Protein AF-0000000086441818 (afdb_homodimer)

Secondary structure (DSSP, 8-state):
--------------PPPPP-----HHHHHHHHHHHS-EEEETTEEEEEGGGGSGGGHHHHHHTT--EEEEEE-GGGTTTSS-S-TTTSEEEEEE--SSTT--GGGGHHHHHHHHHHHHHTT--EEEEESSSSSHHHHHHHHHHHHHHT--HHHHHHHHHHH-TT----HHHHHHHHHHHHHHHHHHHHHHHT-/--------------PPPPP-----HHHHHHHHHHHS-EEEETTEEEEEGGGGSGGGHHHHHHTT--EEEEEE-GGGTTTSS-S-TTTSEEEEEE--SSTTS-GGGGHHHHHHHHHHHHHTT--EEEEESSSSSHHHHHHHHHHHHHHT--HHHHHHHHHHH-TT----HHHHHHHHHHHHHHHHHHHHHHHT-

pLDDT: mean 87.1, std 17.77, range [29.84, 99.0]

Sequence (386 aa):
MGDNRNTMESLRLQFPALPAGKAEDIGEWTYTMRREMQEIVPGVYLGPYSAAMKSKLHVLESRGVTHVVCVRQDIEANFVKPNFPERFRYLVLDIADSPLENIIRYFPVTKDFIDDCLQAGGKALIHGNAGISRSAALVIAYIMETFGLKYREAFLYLQQRRFCINPNAGFVNQLLARGRMRMTTMWKTFASMMGDNRNTMESLRLQFPALPAGKAEDIGEWTYTMRREMQEIVPGVYLGPYSAAMKSKLHVLESRGVTHVVCVRQDIEANFVKPNFPERFRYLVLDIADSPLENIIRYFPVTKDFIDDCLQAGGKALIHGNAGISRSAALVIAYIMETFGLKYREAFLYLQQRRFCINPNAGFVNQLLARGRMRMTTMWKTFASM

Nearest PDB structures (foldseek):
  2r0b-assembly1_A  TM=9.886E-01  e=1.303E-25  Homo sapiens
  6d65-assembly2_C  TM=9.786E-01  e=1.179E-15  Escherichia coli K-12
  6apx-assembly1_A  TM=9.770E-01  e=1.256E-15  Escherichia coli K-12
  2wgp-assembly1_A  TM=9.313E-01  e=1.618E-15  Homo sapiens
  4jnb-assembly1_A  TM=9.056E-01  e=6.755E-11  Homo sapiens

Organism: Eptatretus burgeri (NCBI:txid7764)

Radius of gyration: 24.78 Å; Cα contacts (8 Å, |Δi|>4): 581; chains: 2; bounding box: 107×62×46 Å

InterPro domains:
  IPR000340 Dual specificity phosphatase, catalytic domain [PF00782] (44-177)
  IPR000387 Tyrosine-specific protein phosphatases domain [PS50056] (104-162)
  IPR020422 Dual specificity protein phosphatase domain [PS50054] (36-184)
  IPR020422 Dual specificity protein phosphatase domain [SM00195] (36-181)
  IPR029021 Protein-tyrosine phosphatase-like [G3DSA:3.90.190.10] (32-181)
  IPR029021 Protein-tyrosine phosphatase-like [SSF52799] (29-177)
  IPR052449 Serine/Threonine/Tyrosine-Interacting Phosphatase [PTHR46588] (10-176)

Structure (mmCIF, N/CA/C/O backbone):
data_AF-0000000086441818-model_v1
#
loop_
_entity.id
_entity.type
_entity.pdbx_description
1 polymer 'Serine/threonine/tyrosine interacting protein'
#
loop_
_atom_site.group_PDB
_atom_site.id
_atom_site.type_symbol
_atom_site.label_atom_id
_atom_site.label_alt_id
_atom_site.label_comp_id
_atom_site.label_asym_id
_atom_site.label_entity_id
_atom_site.label_seq_id
_atom_site.pdbx_PDB_ins_code
_atom_site.Cartn_x
_atom_site.Cartn_y
_atom_site.Cartn_z
_atom_site.occupancy
_atom_site.B_iso_or_equiv
_atom_site.auth_seq_id
_atom_site.auth_comp_id
_atom_site.auth_asym_id
_atom_site.auth_atom_id
_atom_site.pdbx_PDB_model_num
ATOM 1 N N . MET A 1 1 ? 55.031 -31.578 -17.328 1 32.84 1 MET A N 1
ATOM 2 C CA . MET A 1 1 ? 54.188 -31.094 -16.234 1 32.84 1 MET A CA 1
ATOM 3 C C . MET A 1 1 ? 52.938 -30.391 -16.766 1 32.84 1 MET A C 1
ATOM 5 O O . MET A 1 1 ? 53.031 -29.359 -17.422 1 32.84 1 MET A O 1
ATOM 9 N N . GLY A 1 2 ? 51.938 -31.172 -17.234 1 36.72 2 GLY A N 1
ATOM 10 C CA . GLY A 1 2 ? 50.75 -30.812 -18 1 36.72 2 GLY A CA 1
ATOM 11 C C . GLY A 1 2 ? 49.844 -29.828 -17.297 1 36.72 2 GLY A C 1
ATOM 12 O O . GLY A 1 2 ? 49.719 -29.891 -16.062 1 36.72 2 GLY A O 1
ATOM 13 N N . ASP A 1 3 ? 49.781 -28.547 -17.828 1 37.19 3 ASP A N 1
ATOM 14 C CA . ASP A 1 3 ? 48.938 -27.406 -17.438 1 37.19 3 ASP A CA 1
ATOM 15 C C . ASP A 1 3 ? 47.469 -27.828 -17.25 1 37.19 3 ASP A C 1
ATOM 17 O O . ASP A 1 3 ? 46.812 -28.125 -18.234 1 37.19 3 ASP A O 1
ATOM 21 N N . ASN A 1 4 ? 47.125 -28.75 -16.344 1 30.17 4 ASN A N 1
ATOM 22 C CA . ASN A 1 4 ? 45.75 -29.047 -15.953 1 30.17 4 ASN A CA 1
ATOM 23 C C . ASN A 1 4 ? 45 -27.766 -15.602 1 30.17 4 ASN A C 1
ATOM 25 O O . ASN A 1 4 ? 45.062 -27.297 -14.469 1 30.17 4 ASN A O 1
ATOM 29 N N . ARG A 1 5 ? 45.156 -26.703 -16.516 1 36.44 5 ARG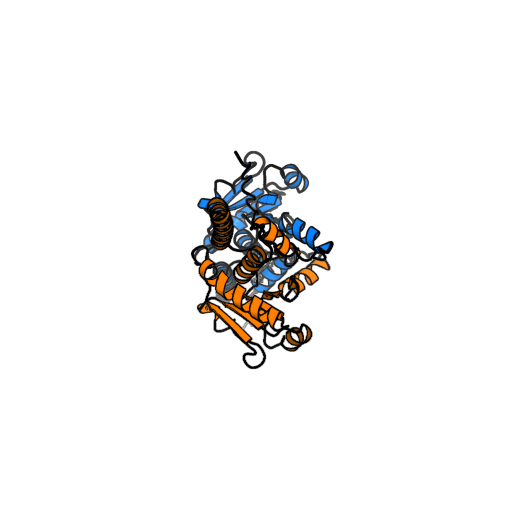 A N 1
ATOM 30 C CA . ARG A 1 5 ? 44.125 -25.656 -16.375 1 36.44 5 ARG A CA 1
ATOM 31 C C . ARG A 1 5 ? 42.781 -26.25 -16.047 1 36.44 5 ARG A C 1
ATOM 33 O O . ARG A 1 5 ? 42.281 -27.109 -16.766 1 36.44 5 ARG A O 1
ATOM 40 N N . ASN A 1 6 ? 42.531 -26.484 -14.758 1 35.47 6 ASN A N 1
ATOM 41 C CA . ASN A 1 6 ? 41.219 -26.703 -14.156 1 35.47 6 ASN A CA 1
ATOM 42 C C . ASN A 1 6 ? 40.125 -25.922 -14.883 1 35.47 6 ASN A C 1
ATOM 44 O O . ASN A 1 6 ? 40.125 -24.688 -14.852 1 35.47 6 ASN A O 1
ATOM 48 N N . THR A 1 7 ? 39.719 -26.312 -16.094 1 39.88 7 THR A N 1
ATOM 49 C CA . THR A 1 7 ? 38.469 -25.859 -16.719 1 39.88 7 THR A CA 1
ATOM 50 C C . THR A 1 7 ? 37.344 -25.781 -15.711 1 39.88 7 THR A C 1
ATOM 52 O O . THR A 1 7 ? 36.75 -26.797 -15.336 1 39.88 7 THR A O 1
ATOM 55 N N . MET A 1 8 ? 37.5 -25.156 -14.594 1 36.88 8 MET A N 1
ATOM 56 C CA . MET A 1 8 ? 36.344 -24.812 -13.789 1 36.88 8 MET A CA 1
ATOM 57 C C . MET A 1 8 ? 35.188 -24.359 -14.672 1 36.88 8 MET A C 1
ATOM 59 O O . MET A 1 8 ? 35.188 -23.25 -15.195 1 36.88 8 MET A O 1
ATOM 63 N N . GLU A 1 9 ? 34.656 -25.188 -15.531 1 37.28 9 GLU A N 1
ATOM 64 C CA . GLU A 1 9 ? 33.375 -24.844 -16.172 1 37.28 9 GLU A CA 1
ATOM 65 C C . GLU A 1 9 ? 32.438 -24.172 -15.172 1 37.28 9 GLU A C 1
ATOM 67 O O . GLU A 1 9 ? 32.062 -24.766 -14.156 1 37.28 9 GLU A O 1
ATOM 72 N N . SER A 1 10 ? 32.531 -22.891 -14.828 1 40.44 10 SER A N 1
ATOM 73 C CA . SER A 1 10 ? 31.578 -22.031 -14.117 1 40.44 10 SER A CA 1
ATOM 74 C C . SER A 1 10 ? 30.125 -22.391 -14.461 1 40.44 10 SER A C 1
ATOM 76 O O . SER A 1 10 ? 29.734 -22.344 -15.633 1 40.44 10 SER A O 1
ATOM 78 N N . LEU A 1 11 ? 29.578 -23.578 -14.023 1 38.97 11 LEU A N 1
ATOM 79 C CA . LEU A 1 11 ? 28.141 -23.812 -14.141 1 38.97 11 LEU A CA 1
ATOM 80 C C . LEU A 1 11 ? 27.359 -22.516 -14.016 1 38.97 11 LEU A C 1
ATOM 82 O O . LEU A 1 11 ? 27.156 -22 -12.906 1 38.97 11 LEU A O 1
ATOM 86 N N . ARG A 1 12 ? 27.594 -21.688 -14.836 1 50.5 12 ARG A N 1
ATOM 87 C CA . ARG A 1 12 ? 26.828 -20.438 -14.977 1 50.5 12 ARG A CA 1
ATOM 88 C C . ARG A 1 12 ? 25.328 -20.719 -14.961 1 50.5 12 ARG A C 1
ATOM 90 O O . ARG A 1 12 ? 24.812 -21.391 -15.859 1 50.5 12 ARG A O 1
ATOM 97 N N . LEU A 1 13 ? 24.594 -20.828 -13.781 1 59.12 13 LEU A N 1
ATOM 98 C CA . LEU A 1 13 ? 23.125 -20.891 -13.758 1 59.12 13 LEU A CA 1
ATOM 99 C C . LEU A 1 13 ? 22.531 -19.984 -14.836 1 59.12 13 LEU A C 1
ATOM 101 O O . LEU A 1 13 ? 22.969 -18.828 -14.992 1 59.12 13 LEU A O 1
ATOM 105 N N . GLN A 1 14 ? 21.969 -20.594 -15.859 1 71.69 14 GLN A N 1
ATOM 106 C CA . GLN A 1 14 ? 21.312 -19.812 -16.906 1 71.69 14 GLN A CA 1
ATOM 107 C C . GLN A 1 14 ? 19.891 -19.438 -16.516 1 71.69 14 GLN A C 1
ATOM 109 O O . GLN A 1 14 ? 19.094 -20.297 -16.156 1 71.69 14 GLN A O 1
ATOM 114 N N . PHE A 1 15 ? 19.688 -18.141 -16.141 1 78.19 15 PHE A N 1
ATOM 115 C CA . PHE A 1 15 ? 18.344 -17.641 -15.883 1 78.19 15 PHE A CA 1
ATOM 116 C C . PHE A 1 15 ? 17.703 -17.109 -17.156 1 78.19 15 PHE A C 1
ATOM 118 O O . PHE A 1 15 ? 18.406 -16.562 -18.016 1 78.19 15 PHE A O 1
ATOM 125 N N . PRO A 1 16 ? 16.344 -17.391 -17.297 1 79.44 16 PRO A N 1
ATOM 126 C CA . PRO A 1 16 ? 15.672 -16.734 -18.422 1 79.44 16 PRO A CA 1
ATOM 127 C C . PRO A 1 16 ? 15.672 -15.203 -18.297 1 79.44 16 PRO A C 1
ATOM 129 O O . PRO A 1 16 ? 15.836 -14.672 -17.203 1 79.44 16 PRO A O 1
ATOM 132 N N . ALA A 1 17 ? 15.594 -14.555 -19.484 1 80.12 17 ALA A N 1
ATOM 133 C CA . ALA A 1 17 ? 15.508 -13.094 -19.484 1 80.12 17 ALA A CA 1
ATOM 134 C C . ALA A 1 17 ? 14.164 -12.625 -18.922 1 80.12 17 ALA A C 1
ATOM 136 O O . ALA A 1 17 ? 13.125 -13.234 -19.203 1 80.12 17 ALA A O 1
ATOM 137 N N . LEU A 1 18 ? 14.242 -11.57 -18.141 1 81.19 18 LEU A N 1
ATOM 138 C CA . LEU A 1 18 ? 13.023 -10.938 -17.656 1 81.19 18 LEU A CA 1
ATOM 139 C C . LEU A 1 18 ? 12.227 -10.328 -18.797 1 81.19 18 LEU A C 1
ATOM 141 O O . LEU A 1 18 ? 12.797 -9.641 -19.656 1 81.19 18 LEU A O 1
ATOM 145 N N . PRO A 1 19 ? 11 -10.805 -18.875 1 78.69 19 PRO A N 1
ATOM 146 C CA . PRO A 1 19 ? 10.211 -10.219 -19.953 1 78.69 19 PRO A CA 1
ATOM 147 C C . PRO A 1 19 ? 10.148 -8.695 -19.875 1 78.69 19 PRO A C 1
ATOM 149 O O . PRO A 1 19 ? 10.055 -8.133 -18.781 1 78.69 19 PRO A O 1
ATOM 152 N N . ALA A 1 20 ? 10.578 -7.992 -21.016 1 66.56 20 ALA A N 1
ATOM 153 C CA . ALA A 1 20 ? 10.523 -6.535 -21.078 1 66.56 20 ALA A CA 1
ATOM 154 C C . ALA A 1 20 ? 9.109 -6.027 -20.812 1 66.56 20 ALA A C 1
ATOM 156 O O . ALA A 1 20 ? 8.141 -6.562 -21.359 1 66.56 20 ALA A O 1
ATOM 157 N N . GLY A 1 21 ? 8.781 -5.73 -19.734 1 57.62 21 GLY A N 1
ATOM 158 C CA . GLY A 1 21 ? 7.465 -5.172 -19.469 1 57.62 21 GLY A CA 1
ATOM 159 C C . GLY A 1 21 ? 7.195 -3.895 -20.25 1 57.62 21 GLY A C 1
ATOM 160 O O . GLY A 1 21 ? 8.125 -3.195 -20.641 1 57.62 21 GLY A O 1
ATOM 161 N N . LYS A 1 22 ? 6.211 -3.855 -20.953 1 51.06 22 LYS A N 1
ATOM 162 C CA . LYS A 1 22 ? 5.785 -2.553 -21.453 1 51.06 22 LYS A CA 1
ATOM 163 C C . LYS A 1 22 ? 5.723 -1.523 -20.328 1 51.06 22 LYS A C 1
ATOM 165 O O . LYS A 1 22 ? 4.691 -1.372 -19.672 1 51.06 22 LYS A O 1
ATOM 170 N N . ALA A 1 23 ? 6.93 -1.467 -19.547 1 51.47 23 ALA A N 1
ATOM 171 C CA . ALA A 1 23 ? 6.902 -0.341 -18.609 1 51.47 23 ALA A CA 1
ATOM 172 C C . ALA A 1 23 ? 6.172 0.854 -19.219 1 51.47 23 ALA A C 1
ATOM 174 O O . ALA A 1 23 ? 6.695 1.527 -20.109 1 51.47 23 ALA A O 1
ATOM 175 N N . GLU A 1 24 ? 4.941 0.749 -19.484 1 52.25 24 GLU A N 1
ATOM 176 C CA . GLU A 1 24 ? 4.262 1.921 -20.031 1 52.25 24 GLU A CA 1
ATOM 177 C C . GLU A 1 24 ? 4.523 3.158 -19.172 1 52.25 24 GLU A C 1
ATOM 179 O O . GLU A 1 24 ? 4.879 3.045 -18 1 52.25 24 GLU A O 1
ATOM 184 N N . ASP A 1 25 ? 4.719 4.379 -19.797 1 57.25 25 ASP A N 1
ATOM 185 C CA . ASP A 1 25 ? 4.812 5.734 -19.266 1 57.25 25 ASP A CA 1
ATOM 186 C C . ASP A 1 25 ? 4 5.883 -17.984 1 57.25 25 ASP A C 1
ATOM 188 O O . ASP A 1 25 ? 4.387 6.633 -17.078 1 57.25 25 ASP A O 1
ATOM 192 N N . ILE A 1 26 ? 3.105 5.035 -17.797 1 58.78 26 ILE A N 1
ATOM 193 C CA . ILE A 1 26 ? 2.225 5.121 -16.641 1 58.78 26 ILE A CA 1
ATOM 194 C C . ILE A 1 26 ? 2.959 4.617 -15.398 1 58.78 26 ILE A C 1
ATOM 196 O O . ILE A 1 26 ? 2.846 5.203 -14.32 1 58.78 26 ILE A O 1
ATOM 200 N N . GLY A 1 27 ? 3.893 3.762 -15.695 1 60.91 27 GLY A N 1
ATOM 201 C CA . GLY A 1 27 ? 4.633 3.189 -14.578 1 60.91 27 GLY A CA 1
ATOM 202 C C . GLY A 1 27 ? 5.566 4.184 -13.914 1 60.91 27 GLY A C 1
ATOM 203 O O . GLY A 1 27 ? 5.605 4.27 -12.68 1 60.91 27 GLY A O 1
ATOM 204 N N . GLU A 1 28 ? 6.141 4.949 -14.711 1 67.62 28 GLU A N 1
ATOM 205 C CA . GLU A 1 28 ? 7.066 5.926 -14.148 1 67.62 28 GLU A CA 1
ATOM 206 C C . GLU A 1 28 ? 6.324 7.02 -13.391 1 67.62 28 GLU A C 1
ATOM 208 O O . GLU A 1 28 ? 6.746 7.426 -12.305 1 67.62 28 GLU A O 1
ATOM 213 N N . TRP A 1 29 ? 5.336 7.453 -13.961 1 67.25 29 TRP A N 1
ATOM 214 C CA . TRP A 1 29 ? 4.547 8.484 -13.305 1 67.25 29 TRP A CA 1
ATOM 215 C C . TRP A 1 29 ? 3.982 7.98 -11.977 1 67.25 29 TRP A C 1
ATOM 217 O O . TRP A 1 29 ? 4.035 8.688 -10.969 1 67.25 29 TRP A O 1
ATOM 227 N N . THR A 1 30 ? 3.553 6.809 -12.039 1 71.81 30 THR A N 1
ATOM 228 C CA . THR A 1 30 ? 2.973 6.23 -10.836 1 71.81 30 THR A CA 1
ATOM 229 C C . THR A 1 30 ? 4.035 6.055 -9.758 1 71.81 30 THR A C 1
ATOM 231 O O . THR A 1 30 ? 3.77 6.273 -8.57 1 71.81 30 THR A O 1
ATOM 234 N N . TYR A 1 31 ? 5.129 5.801 -10.312 1 74.88 31 TYR A N 1
ATOM 235 C CA . TYR A 1 31 ? 6.238 5.652 -9.383 1 74.88 31 TYR A CA 1
ATOM 236 C C . TYR A 1 31 ? 6.582 6.988 -8.727 1 74.88 31 TYR A C 1
ATOM 238 O O . TYR A 1 31 ? 6.758 7.066 -7.512 1 74.88 31 TYR A O 1
ATOM 246 N N . THR A 1 32 ? 6.668 7.992 -9.516 1 81.31 32 THR A N 1
ATOM 247 C CA . THR A 1 32 ? 6.98 9.32 -9 1 81.31 32 THR A CA 1
ATOM 248 C C . THR A 1 32 ? 5.93 9.766 -7.988 1 81.31 32 THR A C 1
ATOM 250 O O . THR A 1 32 ? 6.266 10.305 -6.93 1 81.31 32 THR A O 1
ATOM 253 N N . MET A 1 33 ? 4.73 9.469 -8.234 1 83.69 33 MET A N 1
ATOM 254 C CA . MET A 1 33 ? 3.643 9.883 -7.348 1 83.69 33 MET A CA 1
ATOM 255 C C . MET A 1 33 ? 3.746 9.188 -5.996 1 83.69 33 MET A C 1
ATOM 257 O O . MET A 1 33 ? 3.426 9.781 -4.965 1 83.69 33 MET A O 1
ATOM 261 N N . ARG A 1 34 ? 4.254 7.973 -6.09 1 88 34 ARG A N 1
ATOM 262 C CA . ARG A 1 34 ? 4.391 7.223 -4.844 1 88 34 ARG A CA 1
ATOM 263 C C . ARG A 1 34 ? 5.484 7.816 -3.963 1 88 34 ARG A C 1
ATOM 265 O O . ARG A 1 34 ? 5.391 7.766 -2.734 1 88 34 ARG A O 1
ATOM 272 N N . ARG A 1 35 ? 6.449 8.438 -4.594 1 91.31 35 ARG A N 1
ATOM 273 C CA . ARG A 1 35 ? 7.629 8.914 -3.875 1 91.31 35 ARG A CA 1
ATOM 274 C C . ARG A 1 35 ? 7.48 10.375 -3.486 1 91.31 35 ARG A C 1
ATOM 276 O O . ARG A 1 35 ? 8.266 10.898 -2.691 1 91.31 35 ARG A O 1
ATOM 283 N N . GLU A 1 36 ? 6.477 11.016 -3.984 1 94.88 36 GLU A N 1
ATOM 284 C CA . GLU A 1 36 ? 6.242 12.43 -3.73 1 94.88 36 GLU A CA 1
ATOM 285 C C . GLU A 1 36 ? 5.016 12.641 -2.844 1 94.88 36 GLU A C 1
ATOM 287 O O . GLU A 1 36 ? 4.242 11.711 -2.619 1 94.88 36 GLU A O 1
ATOM 292 N N . MET A 1 37 ? 4.926 13.859 -2.309 1 97.19 37 MET A N 1
ATOM 293 C CA . MET A 1 37 ? 3.742 14.227 -1.536 1 97.19 37 MET A CA 1
ATOM 294 C C . MET A 1 37 ? 2.631 14.727 -2.451 1 97.19 37 MET A C 1
ATOM 296 O O . MET A 1 37 ? 2.902 15.273 -3.523 1 97.19 37 MET A O 1
ATOM 300 N N . GLN A 1 38 ? 1.418 14.484 -2.074 1 96.06 38 GLN A N 1
ATOM 301 C CA . GLN A 1 38 ? 0.237 15 -2.758 1 96.06 38 GLN A CA 1
ATOM 302 C C . GLN A 1 38 ? -0.565 15.93 -1.849 1 96.06 38 GLN A C 1
ATOM 304 O O . GLN A 1 38 ? -0.693 15.672 -0.649 1 96.06 38 GLN A O 1
ATOM 309 N N . GLU A 1 39 ? -1.056 17 -2.438 1 96.94 39 GLU A N 1
ATOM 310 C CA . GLU A 1 39 ? -2.004 17.828 -1.695 1 96.94 39 GLU A CA 1
ATOM 311 C C . GLU A 1 39 ? -3.379 17.172 -1.636 1 96.94 39 GLU A C 1
ATOM 313 O O . GLU A 1 39 ? -3.988 16.906 -2.672 1 96.94 39 GLU A O 1
ATOM 318 N N . ILE A 1 40 ? -3.812 16.969 -0.453 1 96.94 40 ILE A N 1
ATOM 319 C CA . ILE A 1 40 ? -5.059 16.234 -0.249 1 96.94 40 ILE A CA 1
ATOM 320 C C . ILE A 1 40 ? -6.223 17.219 -0.15 1 96.94 40 ILE A C 1
ATOM 322 O O . ILE A 1 40 ? -7.215 17.094 -0.874 1 96.94 40 ILE A O 1
ATOM 326 N N . VAL A 1 41 ? -6.133 18.141 0.765 1 96.62 41 VAL A N 1
ATOM 327 C CA . VAL A 1 41 ? -6.973 19.328 0.853 1 96.62 41 VAL A CA 1
ATOM 328 C C . VAL A 1 41 ? -6.098 20.578 0.899 1 96.62 41 VAL A C 1
ATOM 330 O O . VAL A 1 41 ? -4.891 20.484 1.13 1 96.62 41 VAL A O 1
ATOM 333 N N . PRO A 1 42 ? -6.668 21.656 0.55 1 96.5 42 PRO A N 1
ATOM 334 C CA . PRO A 1 42 ? -5.828 22.859 0.496 1 96.5 42 PRO A CA 1
ATOM 335 C C . PRO A 1 42 ? -4.977 23.031 1.75 1 96.5 42 PRO A C 1
ATOM 337 O O . PRO A 1 42 ? -5.512 23.203 2.848 1 96.5 42 PRO A O 1
ATOM 340 N N . GLY A 1 43 ? -3.689 22.938 1.554 1 98.25 43 GLY A N 1
ATOM 341 C CA . GLY A 1 43 ? -2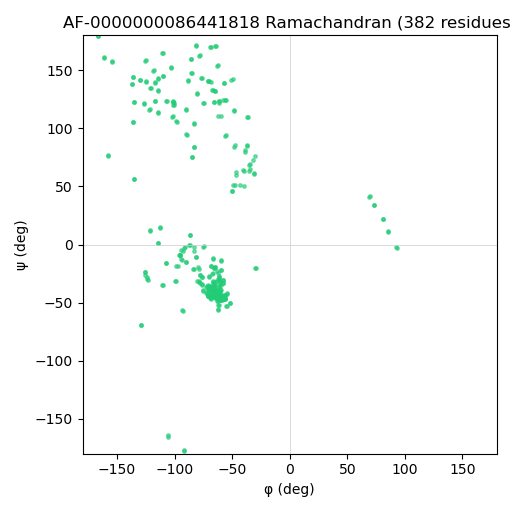.742 23.203 2.625 1 98.25 43 GLY A CA 1
ATOM 342 C C . GLY A 1 43 ? -2.344 21.953 3.393 1 98.25 43 GLY A C 1
ATOM 343 O O . GLY A 1 43 ? -1.507 22.016 4.297 1 98.25 43 GLY A O 1
ATOM 344 N N . VAL A 1 44 ? -2.922 20.844 3.053 1 98.81 44 VAL A N 1
ATOM 345 C CA . VAL A 1 44 ? -2.623 19.594 3.758 1 98.81 44 VAL A CA 1
ATOM 346 C C . VAL A 1 44 ? -2.102 18.562 2.771 1 98.81 44 VAL A C 1
ATOM 348 O O . VAL A 1 44 ? -2.818 18.156 1.854 1 98.81 44 VAL A O 1
ATOM 351 N N . TYR A 1 45 ? -0.856 18.172 2.984 1 98.75 45 TYR A N 1
ATOM 352 C CA . TYR A 1 45 ? -0.183 17.219 2.111 1 98.75 45 TYR A CA 1
ATOM 353 C C . TYR A 1 45 ? 0.035 15.883 2.826 1 98.75 45 TYR A C 1
ATOM 355 O O . TYR A 1 45 ? 0.232 15.852 4.043 1 98.75 45 TYR A O 1
ATOM 363 N N . LEU A 1 46 ? -0.065 14.844 2.039 1 98.75 46 LEU A N 1
ATOM 364 C CA . LEU A 1 46 ? 0.297 13.5 2.486 1 98.75 46 LEU A CA 1
ATOM 365 C C . LEU A 1 46 ? 1.39 12.906 1.602 1 98.75 46 LEU A C 1
ATOM 367 O O . LEU A 1 46 ? 1.34 13.039 0.376 1 98.75 46 LEU A O 1
ATOM 371 N N . GLY A 1 47 ? 2.387 12.312 2.203 1 97.94 47 GLY A N 1
ATOM 372 C CA . GLY A 1 47 ? 3.422 11.656 1.42 1 97.94 47 GLY A CA 1
ATOM 373 C C . GLY A 1 47 ? 4.312 10.75 2.248 1 97.94 47 GLY A C 1
ATOM 374 O O . GLY A 1 47 ? 4.07 10.555 3.441 1 97.94 47 GLY A O 1
ATOM 375 N N . PRO A 1 48 ? 5.289 10.086 1.601 1 97.12 48 PRO A N 1
ATOM 376 C CA . PRO A 1 48 ? 6.297 9.266 2.275 1 97.12 48 PRO A CA 1
ATOM 377 C C . PRO A 1 48 ? 7.445 10.094 2.852 1 97.12 48 PRO A C 1
ATOM 379 O O . PRO A 1 48 ? 7.512 11.305 2.623 1 97.12 48 PRO A O 1
ATOM 382 N N . TYR A 1 49 ? 8.234 9.453 3.58 1 98.12 49 TYR A N 1
ATOM 383 C CA . TYR A 1 49 ? 9.43 10.109 4.105 1 98.12 49 TYR A CA 1
ATOM 384 C C . TYR A 1 49 ? 10.305 10.641 2.975 1 98.12 49 TYR A C 1
ATOM 386 O O . TYR A 1 49 ? 10.969 11.672 3.129 1 98.12 49 TYR A O 1
ATOM 394 N N .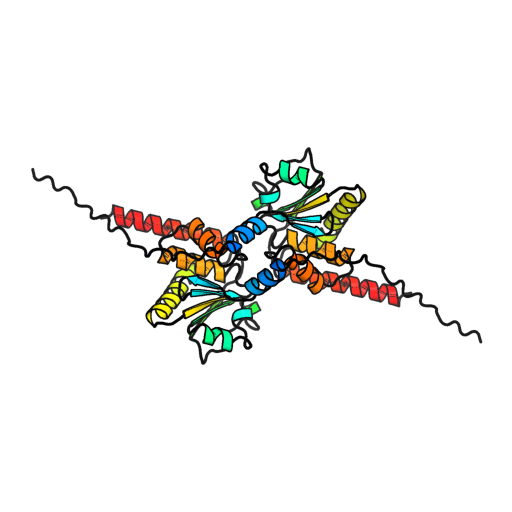 SER A 1 50 ? 10.305 10.023 1.835 1 96.81 50 SER A N 1
ATOM 395 C CA . SER A 1 50 ? 11.125 10.453 0.71 1 96.81 50 SER A CA 1
ATOM 396 C C . SER A 1 50 ? 10.781 11.875 0.287 1 96.81 50 SER A C 1
ATOM 398 O O . SER A 1 50 ? 11.609 12.57 -0.307 1 96.81 50 SER A O 1
ATOM 400 N N . ALA A 1 51 ? 9.617 12.359 0.602 1 98.12 51 ALA A N 1
ATOM 401 C CA . ALA A 1 51 ? 9.203 13.719 0.279 1 98.12 51 ALA A CA 1
ATOM 402 C C . ALA A 1 51 ? 9.75 14.719 1.3 1 98.12 51 ALA A C 1
ATOM 404 O O . ALA A 1 51 ? 9.688 15.93 1.087 1 98.12 51 ALA A O 1
ATOM 405 N N . ALA A 1 52 ? 10.273 14.18 2.361 1 98.56 52 ALA A N 1
ATOM 406 C CA . ALA A 1 52 ? 10.719 15.039 3.455 1 98.56 52 ALA A CA 1
ATOM 407 C C . ALA A 1 52 ? 12.203 14.828 3.744 1 98.56 52 ALA A C 1
ATOM 409 O O . ALA A 1 52 ? 12.711 15.266 4.777 1 98.56 52 ALA A O 1
ATOM 410 N N . MET A 1 53 ? 12.836 14.148 2.863 1 98.31 53 MET A N 1
ATOM 411 C CA . MET A 1 53 ? 14.266 13.898 3.033 1 98.31 53 MET A CA 1
ATOM 412 C C . MET A 1 53 ? 15.062 15.188 2.877 1 98.31 53 MET A C 1
ATOM 414 O O . MET A 1 53 ? 14.555 16.188 2.363 1 98.31 53 MET A O 1
ATOM 418 N N . LYS A 1 54 ? 16.328 15.109 3.215 1 98 54 LYS A N 1
ATOM 419 C CA . LYS A 1 54 ? 17.203 16.281 3.178 1 98 54 LYS A CA 1
ATOM 420 C C . LYS A 1 54 ? 17.281 16.859 1.77 1 98 54 LYS A C 1
ATOM 422 O O . LYS A 1 54 ? 17.297 18.094 1.598 1 98 54 LYS A O 1
ATOM 427 N N . SER A 1 55 ? 17.234 16.016 0.826 1 97.94 55 SER A N 1
ATOM 428 C CA . SER A 1 55 ? 17.375 16.453 -0.561 1 97.94 55 SER A CA 1
ATOM 429 C C . SER A 1 55 ? 16.109 17.141 -1.058 1 97.94 55 SER A C 1
ATOM 431 O O . SER A 1 55 ? 16.078 17.688 -2.164 1 97.94 55 SER A O 1
ATOM 433 N N . LYS A 1 56 ? 15.086 17.219 -0.227 1 98.31 56 LYS A N 1
ATOM 434 C CA . LYS A 1 56 ? 13.797 17.703 -0.711 1 98.31 56 LYS A CA 1
ATOM 435 C C . LYS A 1 56 ? 13.438 19.047 -0.075 1 98.31 56 LYS A C 1
ATOM 437 O O . LYS A 1 56 ? 12.289 19.484 -0.158 1 98.31 56 LYS A O 1
ATOM 442 N N . LEU A 1 57 ? 14.367 19.703 0.541 1 98.5 57 LEU A N 1
ATOM 443 C CA . LEU A 1 57 ? 14.086 20.984 1.182 1 98.5 57 LEU A CA 1
ATOM 444 C C . LEU A 1 57 ? 13.5 21.969 0.183 1 98.5 57 LEU A C 1
ATOM 446 O O . LEU A 1 57 ? 12.516 22.656 0.483 1 98.5 57 LEU A O 1
ATOM 450 N N . HIS A 1 58 ? 14.109 22.047 -0.977 1 98.19 58 HIS A N 1
ATOM 451 C CA . HIS A 1 58 ? 13.656 23 -1.974 1 98.19 58 HIS A CA 1
ATOM 452 C C . HIS A 1 58 ? 12.219 22.719 -2.398 1 98.19 58 HIS A C 1
ATOM 454 O O . HIS A 1 58 ? 11.445 23.656 -2.646 1 98.19 58 HIS A O 1
ATOM 460 N N . VAL A 1 59 ? 11.867 21.469 -2.461 1 98.31 59 VAL A N 1
ATOM 461 C CA . VAL A 1 59 ? 10.508 21.094 -2.838 1 98.31 59 VAL A CA 1
ATOM 462 C C . VAL A 1 59 ? 9.531 21.516 -1.743 1 98.31 59 VAL A C 1
ATOM 464 O O . VAL A 1 59 ? 8.484 22.094 -2.029 1 98.31 59 VAL A O 1
ATOM 467 N N . LEU A 1 60 ? 9.859 21.281 -0.537 1 98.75 60 LEU A N 1
ATOM 468 C CA . LEU A 1 60 ? 9.016 21.641 0.594 1 98.75 60 LEU A CA 1
ATOM 469 C C . LEU A 1 60 ? 8.812 23.156 0.657 1 98.75 60 LEU A C 1
ATOM 471 O O . LEU A 1 60 ? 7.68 23.625 0.808 1 98.75 60 LEU A O 1
ATOM 475 N N . GLU A 1 61 ? 9.859 23.844 0.481 1 98.56 61 GLU A N 1
ATOM 476 C CA . GLU A 1 61 ? 9.789 25.297 0.529 1 98.56 61 GLU A CA 1
ATOM 477 C C . GLU A 1 61 ? 8.977 25.859 -0.636 1 98.56 61 GLU A C 1
ATOM 479 O O . GLU A 1 61 ? 8.18 26.781 -0.459 1 98.56 61 GLU A O 1
ATOM 484 N N . SER A 1 62 ? 9.227 25.297 -1.782 1 98.44 62 SER A N 1
ATOM 485 C CA . SER A 1 62 ? 8.523 25.781 -2.965 1 98.44 62 SER A CA 1
ATOM 486 C C . SER A 1 62 ? 7.02 25.547 -2.84 1 98.44 62 SER A C 1
ATOM 488 O O . SER A 1 62 ? 6.223 26.281 -3.424 1 98.44 62 SER A O 1
ATOM 490 N N . ARG A 1 63 ? 6.621 24.578 -1.998 1 98.12 63 ARG A N 1
ATOM 491 C CA . ARG A 1 63 ? 5.207 24.281 -1.799 1 98.12 63 ARG A CA 1
ATOM 492 C C . ARG A 1 63 ? 4.648 25.031 -0.602 1 98.12 63 ARG A C 1
ATOM 494 O O . ARG A 1 63 ? 3.453 24.969 -0.314 1 98.12 63 ARG A O 1
ATOM 501 N N . GLY A 1 64 ? 5.535 25.703 0.069 1 98.56 64 GLY A N 1
ATOM 502 C CA . GLY A 1 64 ? 5.102 26.547 1.172 1 98.56 64 GLY A CA 1
ATOM 503 C C . GLY A 1 64 ? 4.867 25.781 2.457 1 98.56 64 GLY A C 1
ATOM 504 O O . GLY A 1 64 ? 4.129 26.234 3.334 1 98.56 64 GLY A O 1
ATOM 505 N N . VAL A 1 65 ? 5.465 24.625 2.584 1 98.94 65 VAL A N 1
ATOM 506 C CA . VAL A 1 65 ? 5.309 23.812 3.789 1 98.94 65 VAL A CA 1
ATOM 507 C C . VAL A 1 65 ? 5.969 24.516 4.973 1 98.94 65 VAL A C 1
ATOM 509 O O . VAL A 1 65 ? 7.082 25.031 4.852 1 98.94 65 VAL A O 1
ATOM 512 N N . THR A 1 66 ? 5.227 24.547 6.047 1 98.94 66 THR A N 1
ATOM 513 C CA . THR A 1 66 ? 5.766 25.156 7.254 1 98.94 66 THR A CA 1
ATOM 514 C C . THR A 1 66 ? 5.68 24.188 8.43 1 98.94 66 THR A C 1
ATOM 516 O O . THR A 1 66 ? 6.359 24.375 9.445 1 98.94 66 THR A O 1
ATOM 519 N N . HIS A 1 67 ? 4.812 23.234 8.422 1 98.94 67 HIS A N 1
ATOM 520 C CA . HIS A 1 67 ? 4.559 22.266 9.469 1 98.94 67 HIS A CA 1
ATOM 521 C C . HIS A 1 67 ? 4.672 20.844 8.938 1 98.94 67 HIS A C 1
ATOM 523 O O . HIS A 1 67 ? 4.262 20.562 7.809 1 98.94 67 HIS A O 1
ATOM 529 N N . VAL A 1 68 ? 5.273 19.953 9.758 1 99 68 VAL A N 1
ATOM 530 C CA . VAL A 1 68 ? 5.449 18.578 9.336 1 99 68 VAL A CA 1
ATOM 531 C C . VAL A 1 68 ? 5.062 17.625 10.477 1 99 68 VAL A C 1
ATOM 533 O O . VAL A 1 68 ? 5.543 17.781 11.602 1 99 68 VAL A O 1
ATOM 536 N N . VAL A 1 69 ? 4.148 16.766 10.227 1 98.94 69 VAL A N 1
ATOM 537 C CA . VAL A 1 69 ? 3.92 15.625 11.102 1 98.94 69 VAL A CA 1
ATOM 538 C C . VAL A 1 69 ? 4.773 14.438 10.648 1 98.94 69 VAL A C 1
ATOM 540 O O . VAL A 1 69 ? 4.598 13.93 9.539 1 98.94 69 VAL A O 1
ATOM 543 N N . CYS A 1 70 ? 5.648 14.047 11.453 1 98.88 70 CYS A N 1
ATOM 544 C CA . CYS A 1 70 ? 6.539 12.914 11.203 1 98.88 70 CYS A CA 1
ATOM 545 C C . CYS A 1 70 ? 6.066 11.68 11.953 1 98.88 70 CYS A C 1
ATOM 547 O O . CYS A 1 70 ? 6.145 11.617 13.18 1 98.88 70 CYS A O 1
ATOM 549 N N . VAL A 1 71 ? 5.574 10.672 11.219 1 98.75 71 VAL A N 1
ATOM 550 C CA . VAL A 1 71 ? 5.004 9.469 11.812 1 98.75 71 VAL A CA 1
ATOM 551 C C . VAL A 1 71 ? 5.969 8.297 11.617 1 98.75 71 VAL A C 1
ATOM 553 O O . VAL A 1 71 ? 6.324 7.953 10.492 1 98.75 71 VAL A O 1
ATOM 556 N N . ARG A 1 72 ? 6.363 7.645 12.75 1 97.44 72 ARG A N 1
ATOM 557 C CA . ARG A 1 72 ? 7.328 6.551 12.664 1 97.44 72 ARG A CA 1
ATOM 558 C C . ARG A 1 72 ? 7.168 5.59 13.836 1 97.44 72 ARG A C 1
ATOM 560 O O . ARG A 1 72 ? 6.469 5.895 14.805 1 97.44 72 ARG A O 1
ATOM 567 N N . GLN A 1 73 ? 7.641 4.402 13.602 1 94.69 73 GLN A N 1
ATOM 568 C CA . GLN A 1 73 ? 7.871 3.514 14.734 1 94.69 73 GLN A CA 1
ATOM 569 C C . GLN A 1 73 ? 9.25 3.748 15.352 1 94.69 73 GLN A C 1
ATOM 571 O O . GLN A 1 73 ? 10.148 4.262 14.688 1 94.69 73 GLN A O 1
ATOM 576 N N . ASP A 1 74 ? 9.344 3.312 16.547 1 91.94 74 ASP A N 1
ATOM 577 C CA . ASP A 1 74 ? 10.586 3.529 17.281 1 91.94 74 ASP A CA 1
ATOM 578 C C . ASP A 1 74 ? 11.781 2.996 16.5 1 91.94 74 ASP A C 1
ATOM 580 O O . ASP A 1 74 ? 12.812 3.662 16.406 1 91.94 74 ASP A O 1
ATOM 584 N N . ILE A 1 75 ? 11.633 1.893 15.938 1 86.69 75 ILE A N 1
ATOM 585 C CA . ILE A 1 75 ? 12.734 1.229 15.258 1 86.69 75 ILE A CA 1
ATOM 586 C C . ILE A 1 75 ? 13.109 2.012 14.008 1 86.69 75 ILE A C 1
ATOM 588 O O . ILE A 1 75 ? 14.203 1.839 13.461 1 86.69 75 ILE A O 1
ATOM 592 N N . GLU A 1 76 ? 12.211 2.877 13.531 1 92.62 76 GLU A N 1
ATOM 593 C CA . GLU A 1 76 ? 12.438 3.666 12.328 1 92.62 76 GLU A CA 1
ATOM 594 C C . GLU A 1 76 ? 13.078 5.012 12.656 1 92.62 76 GLU A C 1
ATOM 596 O O . GLU A 1 76 ? 13.438 5.777 11.758 1 92.62 76 GLU A O 1
ATOM 601 N N . ALA A 1 77 ? 13.289 5.289 13.891 1 93.44 77 ALA A N 1
ATOM 602 C CA . ALA A 1 77 ? 13.617 6.645 14.328 1 93.44 77 ALA A CA 1
ATOM 603 C C . ALA A 1 77 ? 14.969 7.086 13.781 1 93.44 77 ALA A C 1
ATOM 605 O O . ALA A 1 77 ? 15.234 8.289 13.656 1 93.44 77 ALA A O 1
ATOM 606 N N . ASN A 1 78 ? 15.797 6.168 13.391 1 92 78 ASN A N 1
ATOM 607 C CA . ASN A 1 78 ? 17.125 6.516 12.906 1 92 78 ASN A CA 1
ATOM 608 C C . ASN A 1 78 ? 17.094 7.004 11.461 1 92 78 ASN A C 1
ATOM 610 O O . ASN A 1 78 ? 18.016 7.668 11 1 92 78 ASN A O 1
ATOM 614 N N . PHE A 1 79 ? 16.016 6.668 10.773 1 91.88 79 PHE A N 1
ATOM 615 C CA . PHE A 1 79 ? 16.031 7.094 9.375 1 91.88 79 PHE A CA 1
ATOM 616 C C . PHE A 1 79 ? 14.789 7.914 9.047 1 91.88 79 PHE A C 1
ATOM 618 O O . PHE A 1 79 ? 14.789 8.68 8.078 1 91.88 79 PHE A O 1
ATOM 625 N N . VAL A 1 80 ? 13.742 7.703 9.734 1 97.06 80 VAL A N 1
ATOM 626 C CA . VAL A 1 80 ? 12.57 8.555 9.602 1 97.06 80 VAL A CA 1
ATOM 627 C C . VAL A 1 80 ? 12.539 9.586 10.727 1 97.06 80 VAL A C 1
ATOM 629 O O . VAL A 1 80 ? 12.148 9.266 11.852 1 97.06 80 VAL A O 1
ATOM 632 N N . LYS A 1 81 ? 12.852 10.828 10.383 1 97.94 81 LYS A N 1
ATOM 633 C CA . LYS A 1 81 ? 13.086 11.828 11.422 1 97.94 81 LYS A CA 1
ATOM 634 C C . LYS A 1 81 ? 12.984 13.242 10.852 1 97.94 81 LYS A C 1
ATOM 636 O O . LYS A 1 81 ? 13 13.43 9.633 1 97.94 81 LYS A O 1
ATOM 641 N N . PRO A 1 82 ? 12.773 14.258 11.766 1 98.5 82 PRO A N 1
ATOM 642 C CA . PRO A 1 82 ? 12.82 15.648 11.312 1 98.5 82 PRO A CA 1
ATOM 643 C C . PRO A 1 82 ? 14.172 16.047 10.734 1 98.5 82 PRO A C 1
ATOM 645 O O . PRO A 1 82 ? 15.188 15.992 11.438 1 98.5 82 PRO A O 1
ATOM 648 N N . ASN A 1 83 ? 14.164 16.484 9.508 1 98.62 83 ASN A N 1
ATOM 649 C CA . ASN A 1 83 ? 15.406 16.859 8.852 1 98.62 83 ASN A CA 1
ATOM 650 C C . ASN A 1 83 ? 15.648 18.359 8.922 1 98.62 83 ASN A C 1
ATOM 652 O O . ASN A 1 83 ? 16.781 18.828 8.773 1 98.62 83 ASN A O 1
ATOM 656 N N . PHE A 1 84 ? 14.625 19.156 9.188 1 98.5 84 PHE A N 1
ATOM 657 C CA . PHE A 1 84 ? 14.734 20.609 9.156 1 98.5 84 PHE A CA 1
ATOM 658 C C . PHE A 1 84 ? 14.055 21.234 10.367 1 98.5 84 PHE A C 1
ATOM 660 O O . PHE A 1 84 ? 13.211 22.125 10.227 1 98.5 84 PHE A O 1
ATOM 667 N N . PRO A 1 85 ? 14.43 20.875 11.594 1 98.12 85 PRO A N 1
ATOM 668 C CA . PRO A 1 85 ? 13.742 21.375 12.781 1 98.12 85 PRO A CA 1
ATOM 669 C C . PRO A 1 85 ? 13.922 22.875 12.977 1 98.12 85 PRO A C 1
ATOM 671 O O . PRO A 1 85 ? 13.164 23.5 13.727 1 98.12 85 PRO A O 1
ATOM 674 N N . GLU A 1 86 ? 14.812 23.438 12.25 1 97.88 86 GLU A N 1
ATOM 675 C CA . GLU A 1 86 ? 15.031 24.875 12.359 1 97.88 86 GLU A CA 1
ATOM 676 C C . GLU A 1 86 ? 14.148 25.641 11.375 1 97.88 86 GLU A C 1
ATOM 678 O O . GLU A 1 86 ? 13.992 26.859 11.5 1 97.88 86 GLU A O 1
ATOM 683 N N . ARG A 1 87 ? 13.602 24.984 10.438 1 98.31 87 ARG A N 1
ATOM 684 C CA . ARG A 1 87 ? 12.867 25.641 9.367 1 98.31 87 ARG A CA 1
ATOM 685 C C . ARG A 1 87 ? 11.375 25.359 9.469 1 98.31 87 ARG A C 1
ATOM 687 O O . ARG A 1 87 ? 10.547 26.203 9.125 1 98.31 87 ARG A O 1
ATOM 694 N N . PHE A 1 88 ? 11.078 24.172 9.906 1 98.88 88 PHE A N 1
ATOM 695 C CA . PHE A 1 88 ? 9.688 23.734 9.992 1 98.88 88 PHE A CA 1
ATOM 696 C C . PHE A 1 88 ? 9.305 23.422 11.438 1 98.88 88 PHE A C 1
ATOM 698 O O . PHE A 1 88 ? 10.156 23.016 12.234 1 98.88 88 PHE A O 1
ATOM 705 N N . ARG A 1 89 ? 8.062 23.609 11.781 1 98.88 89 ARG A N 1
ATOM 706 C CA . ARG A 1 89 ? 7.512 23.078 13.023 1 98.88 89 ARG A CA 1
ATOM 707 C C . ARG A 1 89 ? 7.141 21.609 12.891 1 98.88 89 ARG A C 1
ATOM 709 O O . ARG A 1 89 ? 6.441 21.234 11.945 1 98.88 89 ARG A O 1
ATOM 716 N N . TYR A 1 90 ? 7.617 20.828 13.867 1 98.88 90 TYR A N 1
ATOM 717 C CA . TYR A 1 90 ? 7.41 19.375 13.75 1 98.88 90 TYR A CA 1
ATOM 718 C C . TYR A 1 90 ? 6.496 18.875 14.852 1 98.88 90 TYR A C 1
ATOM 720 O O . TYR A 1 90 ? 6.551 19.344 15.984 1 98.88 90 TYR A O 1
ATOM 728 N N . LEU A 1 91 ? 5.664 17.953 14.555 1 98.94 91 LEU A N 1
ATOM 729 C CA . LEU A 1 91 ? 5.02 17 15.453 1 98.94 91 LEU A CA 1
ATOM 730 C C . LEU A 1 91 ? 5.477 15.57 15.141 1 98.94 91 LEU A C 1
ATOM 732 O O . LEU A 1 91 ? 5.219 15.055 14.055 1 98.94 91 LEU A O 1
ATOM 736 N N . VAL A 1 92 ? 6.188 14.977 16.078 1 98.81 92 VAL A N 1
ATOM 737 C CA . VAL A 1 92 ? 6.676 13.617 15.875 1 98.81 92 VAL A CA 1
ATOM 738 C C . VAL A 1 92 ? 5.789 12.633 16.641 1 98.81 92 VAL A C 1
ATOM 740 O O . VAL A 1 92 ? 5.582 12.773 17.844 1 98.81 92 VAL A O 1
ATOM 743 N N . LEU A 1 93 ? 5.23 11.695 15.906 1 98.75 93 LEU A N 1
ATOM 744 C CA . LEU A 1 93 ? 4.344 10.703 16.5 1 98.75 93 LEU A CA 1
ATOM 745 C C . LEU A 1 93 ? 4.93 9.305 16.359 1 98.75 93 LEU A C 1
ATOM 747 O O . LEU A 1 93 ? 5.195 8.844 15.25 1 98.75 93 LEU A O 1
ATOM 751 N N . ASP A 1 94 ? 5.098 8.602 17.469 1 97.81 94 ASP A N 1
ATOM 752 C CA . ASP A 1 94 ? 5.57 7.223 17.469 1 97.81 94 ASP A CA 1
ATOM 753 C C . ASP A 1 94 ? 4.406 6.242 17.375 1 97.81 94 ASP A C 1
ATOM 755 O O . ASP A 1 94 ? 3.826 5.848 18.375 1 97.81 94 ASP A O 1
ATOM 759 N N . ILE A 1 95 ? 4.164 5.855 16.156 1 97.75 95 ILE A N 1
ATOM 760 C CA . ILE A 1 95 ? 3.039 4.973 15.852 1 97.75 95 ILE A CA 1
ATOM 761 C C . ILE A 1 95 ? 3.533 3.754 15.07 1 97.75 95 ILE A C 1
ATOM 763 O O . ILE A 1 95 ? 4.098 3.887 13.984 1 97.75 95 ILE A O 1
ATOM 767 N N . ALA A 1 96 ? 3.312 2.57 15.617 1 93.56 96 ALA A N 1
ATOM 768 C CA . ALA A 1 96 ? 3.629 1.343 14.898 1 93.56 96 ALA A CA 1
ATOM 769 C C . ALA A 1 96 ? 2.576 1.048 13.828 1 93.56 96 ALA A C 1
ATOM 771 O O . ALA A 1 96 ? 1.383 1.278 14.047 1 93.56 96 ALA A O 1
ATOM 772 N N . ASP A 1 97 ? 3.018 0.502 12.664 1 91.75 97 ASP A N 1
ATOM 773 C CA . ASP A 1 97 ? 2.045 0.037 11.68 1 91.75 97 ASP A CA 1
ATOM 774 C C . ASP A 1 97 ? 1.587 -1.386 11.984 1 91.75 97 ASP A C 1
ATOM 776 O O . ASP A 1 97 ? 1.963 -2.33 11.289 1 91.75 97 ASP A O 1
ATOM 780 N N . SER A 1 98 ? 0.762 -1.405 12.969 1 89.12 98 SER A N 1
ATOM 781 C CA . SER A 1 98 ? 0.223 -2.658 13.484 1 89.12 98 SER A CA 1
ATOM 782 C C . SER A 1 98 ? -1.273 -2.545 13.766 1 89.12 98 SER A C 1
ATOM 784 O O . SER A 1 98 ? -1.741 -1.522 14.266 1 89.12 98 SER A O 1
ATOM 786 N N . PRO A 1 99 ? -1.973 -3.635 13.375 1 88 99 PRO A N 1
ATOM 787 C CA . PRO A 1 99 ? -3.412 -3.582 13.641 1 88 99 PRO A CA 1
ATOM 788 C C . PRO A 1 99 ? -3.732 -3.428 15.125 1 88 99 PRO A C 1
ATOM 790 O O . PRO A 1 99 ? -4.855 -3.07 15.484 1 88 99 PRO A O 1
ATOM 793 N N . LEU A 1 100 ? -2.768 -3.635 15.969 1 89.62 100 LEU A N 1
ATOM 794 C CA . LEU A 1 100 ? -3.006 -3.557 17.406 1 89.62 100 LEU A CA 1
ATOM 795 C C . LEU A 1 100 ? -2.678 -2.166 17.938 1 89.62 100 LEU A C 1
ATOM 797 O O . LEU A 1 100 ? -3.025 -1.831 19.062 1 89.62 100 LEU A O 1
ATOM 801 N N . GLU A 1 101 ? -2.014 -1.365 17.141 1 95.06 101 GLU A N 1
ATOM 802 C CA . GLU A 1 101 ? -1.629 -0.018 17.547 1 95.06 101 GLU A CA 1
ATOM 803 C C . GLU A 1 101 ? -2.854 0.863 17.781 1 95.06 101 GLU A C 1
ATOM 805 O O . GLU A 1 101 ? -3.771 0.881 16.953 1 95.06 101 GLU A O 1
ATOM 810 N N . ASN A 1 102 ? -2.951 1.605 18.906 1 97 102 ASN A N 1
ATOM 811 C CA . ASN A 1 102 ? -4.031 2.529 19.234 1 97 102 ASN A CA 1
ATOM 812 C C . ASN A 1 102 ? -3.82 3.893 18.578 1 97 102 ASN A C 1
ATOM 814 O O . ASN A 1 102 ? -3.434 4.855 19.25 1 97 102 ASN A O 1
ATOM 818 N N . ILE A 1 103 ? -4.211 4.031 17.375 1 98.19 103 ILE A N 1
ATOM 819 C CA . ILE A 1 103 ? -3.9 5.246 16.625 1 98.19 103 ILE A CA 1
ATOM 820 C C . ILE A 1 103 ? -4.93 6.328 16.953 1 98.19 103 ILE A C 1
ATOM 822 O O . ILE A 1 103 ? -4.68 7.516 16.734 1 98.19 103 ILE A O 1
ATOM 826 N N . ILE A 1 104 ? -6.059 5.938 17.438 1 97.62 104 ILE A N 1
ATOM 827 C CA . ILE A 1 104 ? -7.16 6.855 17.703 1 97.62 104 ILE A CA 1
ATOM 828 C C . ILE A 1 104 ? -6.703 7.941 18.672 1 97.62 104 ILE A C 1
ATOM 830 O O . ILE A 1 104 ? -7.164 9.086 18.594 1 97.62 104 ILE A O 1
ATOM 834 N N . ARG A 1 105 ? -5.84 7.609 19.547 1 97.75 105 ARG A N 1
ATOM 835 C CA . ARG A 1 105 ? -5.406 8.555 20.562 1 97.75 105 ARG A CA 1
ATOM 836 C C . ARG A 1 105 ? -4.66 9.727 19.953 1 97.75 105 ARG A C 1
ATOM 838 O O . ARG A 1 105 ? -4.5 10.773 20.578 1 97.75 105 ARG A O 1
ATOM 845 N N . TYR A 1 106 ? -4.145 9.594 18.719 1 98.62 106 TYR A N 1
ATOM 846 C CA . TYR A 1 106 ? -3.328 10.625 18.094 1 98.62 106 TYR A CA 1
ATOM 847 C C . TYR A 1 106 ? -4.176 11.523 17.203 1 98.62 106 TYR A C 1
ATOM 849 O O . TYR A 1 106 ? -3.699 12.555 16.719 1 98.62 106 TYR A O 1
ATOM 857 N N . PHE A 1 107 ? -5.453 11.164 16.953 1 98.38 107 PHE A N 1
ATOM 858 C CA . PHE A 1 107 ? -6.289 11.922 16.031 1 98.38 107 PHE A CA 1
ATOM 859 C C . PHE A 1 107 ? -6.461 13.359 16.5 1 98.38 107 PHE A C 1
ATOM 861 O O . PHE A 1 107 ? -6.273 14.297 15.727 1 98.38 107 PHE A O 1
ATOM 868 N N . PRO A 1 108 ? -6.715 13.586 17.797 1 97.81 108 PRO A N 1
ATOM 869 C CA . PRO A 1 108 ? -6.941 14.961 18.234 1 97.81 108 PRO A CA 1
ATOM 870 C C . PRO A 1 108 ? -5.691 15.836 18.109 1 97.81 108 PRO A C 1
ATOM 872 O O . PRO A 1 108 ? -5.766 16.953 17.609 1 97.81 108 PRO A O 1
ATOM 875 N N . VAL A 1 109 ? -4.555 15.344 18.516 1 98.81 109 VAL A N 1
ATOM 876 C CA . VAL A 1 109 ? -3.336 16.141 18.484 1 98.81 109 VAL A CA 1
ATOM 877 C C . VAL A 1 109 ? -2.943 16.453 17.047 1 98.81 109 VAL A C 1
ATOM 879 O O . VAL A 1 109 ? -2.426 17.531 16.75 1 98.81 109 VAL A O 1
ATOM 882 N N . THR A 1 110 ? -3.156 15.484 16.156 1 98.88 110 THR A N 1
ATOM 883 C CA . THR A 1 110 ? -2.863 15.703 14.75 1 98.88 110 THR A CA 1
ATOM 884 C C . THR A 1 110 ? -3.779 16.781 14.164 1 98.88 110 THR A C 1
ATOM 886 O O . THR A 1 110 ? -3.32 17.672 13.453 1 98.88 110 THR A O 1
ATOM 889 N N . LYS A 1 111 ? -5.043 16.672 14.477 1 98.69 111 LYS A N 1
ATOM 890 C CA . LYS A 1 111 ? -5.992 17.656 13.969 1 98.69 111 LYS A CA 1
ATOM 891 C C . LYS A 1 111 ? -5.645 19.062 14.469 1 98.69 111 LYS A C 1
ATOM 893 O O . LYS A 1 111 ? -5.656 20.016 13.695 1 98.69 111 LYS A O 1
ATOM 898 N N . ASP A 1 112 ? -5.391 19.125 15.758 1 98.81 112 ASP A N 1
ATOM 899 C CA . ASP A 1 112 ? -5.043 20.422 16.328 1 98.81 112 ASP A CA 1
ATOM 900 C C . ASP A 1 112 ? -3.811 21.016 15.648 1 98.81 112 ASP A C 1
ATOM 902 O O . ASP A 1 112 ? -3.77 22.219 15.359 1 98.81 112 ASP A O 1
ATOM 906 N N . PHE A 1 113 ? -2.844 20.234 15.43 1 98.94 113 PHE A N 1
ATOM 907 C CA . PHE A 1 113 ? -1.607 20.672 14.789 1 98.94 113 PHE A CA 1
ATOM 908 C C . PHE A 1 113 ? -1.881 21.188 13.391 1 98.94 113 PHE A C 1
ATOM 910 O O . PHE A 1 113 ? -1.358 22.234 13 1 98.94 113 PHE A O 1
ATOM 917 N N . ILE A 1 114 ? -2.682 20.453 12.617 1 98.88 114 ILE A N 1
ATOM 918 C CA . ILE A 1 114 ? -3.014 20.859 11.258 1 98.88 114 ILE A CA 1
ATOM 919 C C . ILE A 1 114 ? -3.842 22.141 11.281 1 98.88 114 ILE A C 1
ATOM 921 O O . ILE A 1 114 ? -3.586 23.062 10.508 1 98.88 114 ILE A O 1
ATOM 925 N N . ASP A 1 115 ? -4.777 22.219 12.188 1 98.75 115 ASP A N 1
ATOM 926 C CA . ASP A 1 115 ? -5.621 23.406 12.289 1 98.75 115 ASP A CA 1
ATOM 927 C C . ASP A 1 115 ? -4.793 24.641 12.641 1 98.75 115 ASP A C 1
ATOM 929 O O . ASP A 1 115 ? -4.98 25.703 12.047 1 98.75 115 ASP A O 1
ATOM 933 N N . ASP A 1 116 ? -3.98 24.469 13.57 1 98.81 116 ASP A N 1
ATOM 934 C CA . ASP A 1 116 ? -3.098 25.578 13.953 1 98.81 116 ASP A CA 1
ATOM 935 C C . ASP A 1 116 ? -2.252 26.031 12.766 1 98.81 116 ASP A C 1
ATOM 937 O O . ASP A 1 116 ? -2.068 27.234 12.555 1 98.81 116 ASP A O 1
ATOM 941 N N . CYS A 1 117 ? -1.716 25.109 12.078 1 98.81 117 CYS A N 1
ATOM 942 C CA . CYS A 1 117 ? -0.916 25.375 10.898 1 98.81 117 CYS A CA 1
ATOM 943 C C . CYS A 1 117 ? -1.703 26.219 9.891 1 98.81 117 CYS A C 1
ATOM 945 O O . CYS A 1 117 ? -1.241 27.266 9.453 1 98.81 117 CYS A O 1
ATOM 947 N N . LEU A 1 118 ? -2.871 25.75 9.57 1 98.56 118 LEU A N 1
ATOM 948 C CA . LEU A 1 118 ? -3.688 26.406 8.555 1 98.56 118 LEU A CA 1
ATOM 949 C C . LEU A 1 118 ? -4.133 27.781 9.023 1 98.56 118 LEU A C 1
ATOM 951 O O . LEU A 1 118 ? -4.176 28.719 8.234 1 98.56 118 LEU A O 1
ATOM 955 N N . GLN A 1 119 ? -4.473 27.891 10.289 1 98.31 119 GLN A N 1
ATOM 956 C CA . GLN A 1 119 ? -4.875 29.172 10.859 1 98.31 119 GLN A CA 1
ATOM 957 C C . GLN A 1 119 ? -3.742 30.188 10.773 1 98.31 119 GLN A C 1
ATOM 959 O O . GLN A 1 119 ? -3.986 31.391 10.586 1 98.31 119 GLN A O 1
ATOM 964 N N . ALA A 1 120 ? -2.568 29.766 10.797 1 98.31 120 ALA A N 1
ATOM 965 C CA . ALA A 1 120 ? -1.388 30.625 10.734 1 98.31 120 ALA A CA 1
ATOM 966 C C . ALA A 1 120 ? -0.989 30.906 9.289 1 98.31 120 ALA A C 1
ATOM 968 O O . ALA A 1 120 ? -0.004 31.594 9.039 1 98.31 120 ALA A O 1
ATOM 969 N N . GLY A 1 121 ? -1.703 30.375 8.367 1 98.12 121 GLY A N 1
ATOM 970 C CA . GLY A 1 121 ? -1.421 30.594 6.961 1 98.12 121 GLY A CA 1
ATOM 971 C C . GLY A 1 121 ? -0.375 29.641 6.402 1 98.12 121 GLY A C 1
ATOM 972 O O . GLY A 1 121 ? 0.128 29.859 5.293 1 98.12 121 GLY A O 1
ATOM 973 N N . GLY A 1 122 ? -0.056 28.609 7.199 1 98.75 122 GLY A N 1
ATOM 974 C CA . GLY A 1 122 ? 0.943 27.656 6.762 1 98.75 122 GLY A CA 1
ATOM 975 C C . GLY A 1 122 ? 0.348 26.469 6.023 1 98.75 122 GLY A C 1
ATOM 976 O O . GLY A 1 122 ? -0.848 26.453 5.727 1 98.75 122 GLY A O 1
ATOM 977 N N . LYS A 1 123 ? 1.231 25.531 5.652 1 98.88 123 LYS A N 1
ATOM 978 C CA . LYS A 1 123 ? 0.862 24.266 5.035 1 98.88 123 LYS A CA 1
ATOM 979 C C . LYS A 1 123 ? 1.539 23.094 5.738 1 98.88 123 LYS A C 1
ATOM 981 O O . LYS A 1 123 ? 2.686 23.203 6.18 1 98.88 123 LYS A O 1
ATOM 986 N N . ALA A 1 124 ? 0.782 22.016 5.855 1 98.94 124 ALA A N 1
ATOM 987 C CA . ALA A 1 124 ? 1.264 20.891 6.645 1 98.94 124 ALA A CA 1
ATOM 988 C C . ALA A 1 124 ? 1.508 19.672 5.762 1 98.94 124 ALA A C 1
ATOM 990 O O . ALA A 1 124 ? 0.678 19.328 4.918 1 98.94 124 ALA A O 1
ATOM 991 N N . LEU A 1 125 ? 2.631 19.062 5.93 1 98.94 125 LEU A N 1
ATOM 992 C CA . LEU A 1 125 ? 2.898 17.734 5.391 1 98.94 125 LEU A CA 1
ATOM 993 C C . LEU A 1 125 ? 2.777 16.656 6.477 1 98.94 125 LEU A C 1
ATOM 995 O O . LEU A 1 125 ? 3.406 16.781 7.531 1 98.94 125 LEU A O 1
ATOM 999 N N . ILE A 1 126 ? 1.94 15.695 6.277 1 99 126 ILE A N 1
ATOM 1000 C CA . ILE A 1 126 ? 1.901 14.477 7.086 1 99 126 ILE A CA 1
ATOM 1001 C C . ILE A 1 126 ? 2.596 13.344 6.34 1 99 126 ILE A C 1
ATOM 1003 O O . ILE A 1 126 ? 2.219 13.008 5.215 1 99 126 ILE A O 1
ATOM 1007 N N . HIS A 1 127 ? 3.648 12.828 6.969 1 98.81 127 HIS A N 1
ATOM 1008 C CA . HIS A 1 127 ? 4.32 11.734 6.277 1 98.81 127 HIS A CA 1
ATOM 1009 C C . HIS A 1 127 ? 4.656 10.594 7.242 1 98.81 127 HIS A C 1
ATOM 1011 O O . HIS A 1 127 ? 4.875 10.828 8.43 1 98.81 127 HIS A O 1
ATOM 1017 N N . GLY A 1 128 ? 4.59 9.375 6.836 1 97.38 128 GLY A N 1
ATOM 1018 C CA . GLY A 1 128 ? 5.234 8.195 7.395 1 97.38 128 GLY A CA 1
ATOM 1019 C C . GLY A 1 128 ? 6.402 7.703 6.562 1 97.38 128 GLY A C 1
ATOM 1020 O O . GLY A 1 128 ? 6.949 8.453 5.746 1 97.38 128 GLY A O 1
ATOM 1021 N N . ASN A 1 129 ? 6.789 6.504 6.867 1 94.06 129 ASN A N 1
ATOM 1022 C CA . ASN A 1 129 ? 7.863 5.949 6.047 1 94.06 129 ASN A CA 1
ATOM 1023 C C . ASN A 1 129 ? 7.445 5.832 4.582 1 94.06 129 ASN A C 1
ATOM 1025 O O . ASN A 1 129 ? 8.086 6.402 3.701 1 94.06 129 ASN A O 1
ATOM 1029 N N . ALA A 1 130 ? 6.328 5.203 4.395 1 92.44 130 ALA A N 1
ATOM 1030 C CA . ALA A 1 130 ? 5.887 4.973 3.02 1 92.44 130 ALA A CA 1
ATOM 1031 C C . ALA A 1 130 ? 4.711 5.875 2.662 1 92.44 130 ALA A C 1
ATOM 1033 O O . ALA A 1 130 ? 4.379 6.035 1.486 1 92.44 130 ALA A O 1
ATOM 1034 N N . GLY A 1 131 ? 4.027 6.492 3.637 1 95.75 131 GLY A N 1
ATOM 1035 C CA . GLY A 1 131 ? 2.873 7.332 3.359 1 95.75 131 GLY A CA 1
ATOM 1036 C C . GLY A 1 131 ? 1.645 6.543 2.953 1 95.75 131 GLY A C 1
ATOM 1037 O O . GLY A 1 131 ? 0.823 7.023 2.168 1 95.75 131 GLY A O 1
ATOM 1038 N N . ILE A 1 132 ? 1.427 5.383 3.463 1 94.81 132 ILE A N 1
ATOM 1039 C CA . ILE A 1 132 ? 0.404 4.508 2.904 1 94.81 132 ILE A CA 1
ATOM 1040 C C . ILE A 1 132 ? -0.601 4.129 3.99 1 94.81 132 ILE A C 1
ATOM 1042 O O . ILE A 1 132 ? -1.767 3.852 3.695 1 94.81 132 ILE A O 1
ATOM 1046 N N . SER A 1 133 ? -0.235 4.035 5.273 1 95.06 133 SER A N 1
ATOM 1047 C CA . SER A 1 133 ? -1.097 3.457 6.301 1 95.06 133 SER A CA 1
ATOM 1048 C C . SER A 1 133 ? -1.224 4.387 7.504 1 95.06 133 SER A C 1
ATOM 1050 O O . SER A 1 133 ? -2.199 5.129 7.621 1 95.06 133 SER A O 1
ATOM 1052 N N . ARG A 1 134 ? -0.109 4.559 8.297 1 97.56 134 ARG A N 1
ATOM 1053 C CA . ARG A 1 134 ? -0.164 5.355 9.523 1 97.56 134 ARG A CA 1
ATOM 1054 C C . ARG A 1 134 ? -0.514 6.809 9.211 1 97.56 134 ARG A C 1
ATOM 1056 O O . ARG A 1 134 ? -1.488 7.344 9.742 1 97.56 134 ARG A O 1
ATOM 1063 N N . SER A 1 135 ? 0.303 7.398 8.328 1 98.81 135 SER A N 1
ATOM 1064 C CA . SER A 1 135 ? 0.072 8.797 7.98 1 98.81 135 SER A CA 1
ATOM 1065 C C . SER A 1 135 ? -1.244 8.961 7.23 1 98.81 135 SER A C 1
ATOM 1067 O O . SER A 1 135 ? -1.952 9.953 7.426 1 98.81 135 SER A O 1
ATOM 1069 N N . ALA A 1 136 ? -1.562 8.008 6.426 1 98.62 136 ALA A N 1
ATOM 1070 C CA . ALA A 1 136 ? -2.832 8.039 5.707 1 98.62 136 ALA A CA 1
ATOM 1071 C C . ALA A 1 136 ? -4.012 7.988 6.672 1 98.62 136 ALA A C 1
ATOM 1073 O O . ALA A 1 136 ? -4.992 8.719 6.5 1 98.62 136 ALA A O 1
ATOM 1074 N N . ALA A 1 137 ? -3.924 7.16 7.668 1 98.81 137 ALA A N 1
ATOM 1075 C CA . ALA A 1 137 ? -4.988 7.055 8.664 1 98.81 137 ALA A CA 1
ATOM 1076 C C . ALA A 1 137 ? -5.203 8.383 9.375 1 98.81 137 ALA A C 1
ATOM 1078 O O . ALA A 1 137 ? -6.344 8.789 9.625 1 98.81 137 ALA A O 1
ATOM 1079 N N . LEU A 1 138 ? -4.148 9.055 9.68 1 98.88 138 LEU A N 1
ATOM 1080 C CA . LEU A 1 138 ? -4.234 10.359 10.328 1 98.88 138 LEU A CA 1
ATOM 1081 C C . LEU A 1 138 ? -4.93 11.375 9.43 1 98.88 138 LEU A C 1
ATOM 1083 O O . LEU A 1 138 ? -5.773 12.141 9.898 1 98.88 138 LEU A O 1
ATOM 1087 N N . VAL A 1 139 ? -4.609 11.352 8.18 1 98.94 139 VAL A N 1
ATOM 1088 C CA . VAL A 1 139 ? -5.191 12.305 7.246 1 98.94 139 VAL A CA 1
ATOM 1089 C C . VAL A 1 139 ? -6.668 11.984 7.031 1 98.94 139 VAL A C 1
ATOM 1091 O O . VAL A 1 139 ? -7.5 12.891 6.938 1 98.94 139 VAL A O 1
ATOM 1094 N N . ILE A 1 140 ? -6.969 10.695 6.973 1 98.69 140 ILE A N 1
ATOM 1095 C CA . ILE A 1 140 ? -8.367 10.305 6.855 1 98.69 140 ILE A CA 1
ATOM 1096 C C . ILE A 1 140 ? -9.148 10.82 8.062 1 98.69 140 ILE A C 1
ATOM 1098 O O . ILE A 1 140 ? -10.227 11.414 7.906 1 98.69 140 ILE A O 1
ATOM 1102 N N . ALA A 1 141 ? -8.641 10.609 9.227 1 98.69 141 ALA A N 1
ATOM 1103 C CA . ALA A 1 141 ? -9.297 11.102 10.445 1 98.69 141 ALA A CA 1
ATOM 1104 C C . ALA A 1 141 ? -9.508 12.609 10.383 1 98.69 141 ALA A C 1
ATOM 1106 O O . ALA A 1 141 ? -10.57 13.109 10.75 1 98.69 141 ALA A O 1
ATOM 1107 N N . TYR A 1 142 ? -8.523 13.312 9.938 1 98.56 142 TYR A N 1
ATOM 1108 C CA . TYR A 1 142 ? -8.609 14.766 9.82 1 98.56 142 TYR A CA 1
ATOM 1109 C C . TYR A 1 142 ? -9.758 15.172 8.898 1 98.56 142 TYR A C 1
ATOM 1111 O O . TYR A 1 142 ? -10.555 16.047 9.234 1 98.56 142 TYR A O 1
ATOM 1119 N N . ILE A 1 143 ? -9.812 14.508 7.719 1 97.44 143 ILE A N 1
ATOM 1120 C CA . ILE A 1 143 ? -10.836 14.812 6.719 1 97.44 143 ILE A CA 1
ATOM 1121 C C . ILE A 1 143 ? -12.219 14.5 7.281 1 97.44 143 ILE A C 1
ATOM 1123 O O . ILE A 1 143 ? -13.156 15.289 7.121 1 97.44 143 ILE A O 1
ATOM 1127 N N . MET A 1 144 ? -12.289 13.336 7.902 1 96.94 144 MET A N 1
ATOM 1128 C CA . MET A 1 144 ? -13.57 12.945 8.484 1 96.94 144 MET A CA 1
ATOM 1129 C C . MET A 1 144 ? -14.062 14 9.469 1 96.94 144 MET A C 1
ATOM 1131 O O . MET A 1 144 ? -15.211 14.438 9.398 1 96.94 144 MET A O 1
ATOM 1135 N N . GLU A 1 145 ? -13.203 14.453 10.312 1 95.69 145 GLU A N 1
ATOM 1136 C CA . GLU A 1 145 ? -13.578 15.367 11.383 1 95.69 145 GLU A CA 1
ATOM 1137 C C . GLU A 1 145 ? -13.82 16.781 10.844 1 95.69 145 GLU A C 1
ATOM 1139 O O . GLU A 1 145 ? -14.742 17.469 11.281 1 95.69 145 GLU A O 1
ATOM 1144 N N . THR A 1 146 ? -13.031 17.156 9.969 1 95.88 146 THR A N 1
ATOM 1145 C CA . THR A 1 146 ? -13.07 18.531 9.484 1 95.88 146 THR A CA 1
ATOM 1146 C C . THR A 1 146 ? -14.258 18.734 8.547 1 95.88 146 THR A C 1
ATOM 1148 O O . THR A 1 146 ? -14.891 19.797 8.57 1 95.88 146 THR A O 1
ATOM 1151 N N . PHE A 1 147 ? -14.57 17.703 7.797 1 94 147 PHE A N 1
ATOM 1152 C CA . PHE A 1 147 ? -15.578 17.906 6.762 1 94 147 PHE A CA 1
ATOM 1153 C C . PHE A 1 147 ? -16.828 17.094 7.062 1 94 147 PHE A C 1
ATOM 1155 O O . PHE A 1 147 ? -17.766 17.062 6.258 1 94 147 PHE A O 1
ATOM 1162 N N . GLY A 1 148 ? -16.844 16.391 8.141 1 91.88 148 GLY A N 1
ATOM 1163 C CA . GLY A 1 148 ? -18.016 15.648 8.555 1 91.88 148 GLY A CA 1
ATOM 1164 C C . GLY A 1 148 ? -18.328 14.461 7.664 1 91.88 148 GLY A C 1
ATOM 1165 O O . GLY A 1 148 ? -19.484 14.203 7.332 1 91.88 148 GLY A O 1
ATOM 1166 N N . LEU A 1 149 ? -17.328 13.766 7.285 1 93.19 149 LEU A N 1
ATOM 1167 C CA . LEU A 1 149 ? -17.484 12.633 6.383 1 93.19 149 LEU A CA 1
ATOM 1168 C C . LEU A 1 149 ? -17.406 11.312 7.145 1 93.19 149 LEU A C 1
ATOM 1170 O O . LEU A 1 149 ? -16.75 11.234 8.188 1 93.19 149 LEU A O 1
ATOM 1174 N N . LYS A 1 150 ? -18.078 10.367 6.574 1 94.06 150 LYS A N 1
ATOM 1175 C CA . LYS A 1 150 ? -17.875 9 7.035 1 94.06 150 LYS A CA 1
ATOM 1176 C C . LYS A 1 150 ? -16.594 8.414 6.461 1 94.06 150 LYS A C 1
ATOM 1178 O O . LYS A 1 150 ? -16.031 8.953 5.504 1 94.06 150 LYS A O 1
ATOM 1183 N N . TYR A 1 151 ? -16.141 7.367 7.066 1 95.69 151 TYR A N 1
ATOM 1184 C CA . TYR A 1 151 ? -14.875 6.75 6.699 1 95.69 151 TYR A CA 1
ATOM 1185 C C . TYR A 1 151 ? -14.812 6.473 5.203 1 95.69 151 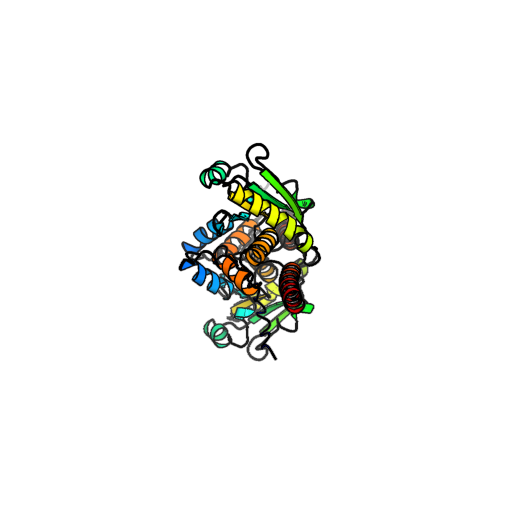TYR A C 1
ATOM 1187 O O . TYR A 1 151 ? -13.844 6.832 4.535 1 95.69 151 TYR A O 1
ATOM 1195 N N . ARG A 1 152 ? -15.805 5.859 4.672 1 93 152 ARG A N 1
ATOM 1196 C CA . ARG A 1 152 ? -15.773 5.434 3.275 1 93 152 ARG A CA 1
ATOM 1197 C C . ARG A 1 152 ? -15.57 6.625 2.344 1 93 152 ARG A C 1
ATOM 1199 O O . ARG A 1 152 ? -14.758 6.562 1.418 1 93 152 ARG A O 1
ATOM 1206 N N . GLU A 1 153 ? -16.297 7.672 2.588 1 93.19 153 GLU A N 1
ATOM 1207 C CA . GLU A 1 153 ? -16.188 8.867 1.76 1 93.19 153 GLU A CA 1
ATOM 1208 C C . GLU A 1 153 ? -14.797 9.5 1.889 1 93.19 153 GLU A C 1
ATOM 1210 O O . GLU A 1 153 ? -14.195 9.891 0.889 1 93.19 1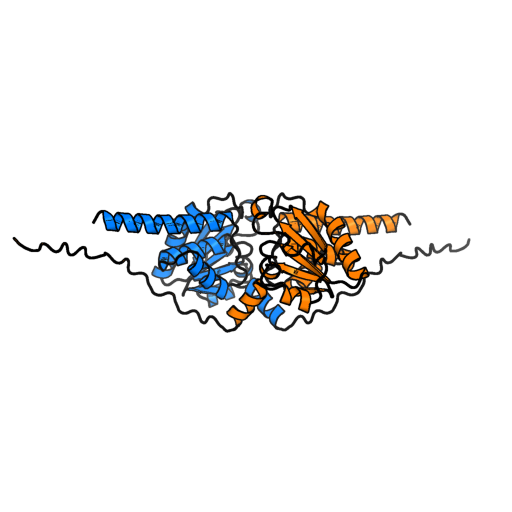53 GLU A O 1
ATOM 1215 N N . ALA A 1 154 ? -14.367 9.578 3.09 1 96.06 154 ALA A N 1
ATOM 1216 C CA . ALA A 1 154 ? -13.055 10.164 3.34 1 96.06 154 ALA A CA 1
ATOM 1217 C C . ALA A 1 154 ? -11.945 9.32 2.713 1 96.06 154 ALA A C 1
ATOM 1219 O O . ALA A 1 154 ? -11.008 9.859 2.117 1 96.06 154 ALA A O 1
ATOM 1220 N N . PHE A 1 155 ? -12.062 8.055 2.82 1 95.38 155 PHE A N 1
ATOM 1221 C CA . PHE A 1 155 ? -11.086 7.121 2.26 1 95.38 155 PHE A CA 1
ATOM 1222 C C . PHE A 1 155 ? -11.023 7.246 0.743 1 95.38 155 PHE A C 1
ATOM 1224 O O . PHE A 1 155 ? -9.945 7.363 0.165 1 95.38 155 PHE A O 1
ATOM 1231 N N . LEU A 1 156 ? -12.148 7.242 0.123 1 89.25 156 LEU A N 1
ATOM 1232 C CA . LEU A 1 156 ? -12.188 7.336 -1.332 1 89.25 156 LEU A CA 1
ATOM 1233 C C . LEU A 1 156 ? -11.633 8.672 -1.809 1 89.25 156 LEU A C 1
ATOM 1235 O O . LEU A 1 156 ? -10.906 8.727 -2.803 1 89.25 156 LEU A O 1
ATOM 1239 N N . TYR A 1 157 ? -12.008 9.719 -1.087 1 91.38 157 TYR A N 1
ATOM 1240 C CA . TYR A 1 157 ? -11.5 11.055 -1.395 1 91.38 157 TYR A CA 1
ATOM 1241 C C . TYR A 1 157 ? -9.977 11.078 -1.356 1 91.38 157 TYR A C 1
ATOM 1243 O O . TYR A 1 157 ? -9.328 11.578 -2.283 1 91.38 157 TYR A O 1
ATOM 1251 N N . LEU A 1 158 ? -9.383 10.5 -0.312 1 95.06 158 LEU A N 1
ATOM 1252 C CA . LEU A 1 158 ? -7.938 10.461 -0.158 1 95.06 158 LEU A CA 1
ATOM 1253 C C . LEU A 1 158 ? -7.301 9.555 -1.211 1 95.06 158 LEU A C 1
ATOM 1255 O O . LEU A 1 158 ? -6.266 9.898 -1.786 1 95.06 158 LEU A O 1
ATOM 1259 N N . GLN A 1 159 ? -7.891 8.422 -1.392 1 90.56 159 GLN A N 1
ATOM 1260 C CA . GLN A 1 159 ? -7.348 7.438 -2.316 1 90.56 159 GLN A CA 1
ATOM 1261 C C . GLN A 1 159 ? -7.273 7.992 -3.736 1 90.56 159 GLN A C 1
ATOM 1263 O O . GLN A 1 159 ? -6.359 7.664 -4.492 1 90.56 159 GLN A O 1
ATOM 1268 N N . GLN A 1 160 ? -8.172 8.844 -4.074 1 85.88 160 GLN A N 1
ATOM 1269 C CA . GLN A 1 160 ? -8.172 9.477 -5.387 1 85.88 160 GLN A CA 1
ATOM 1270 C C . GLN A 1 160 ? -6.973 10.406 -5.559 1 85.88 160 GLN A C 1
ATOM 1272 O O . GLN A 1 160 ? -6.52 10.641 -6.68 1 85.88 160 GLN A O 1
ATOM 1277 N N . ARG A 1 161 ? -6.492 10.852 -4.516 1 90 161 ARG A N 1
ATOM 1278 C CA . ARG A 1 161 ? -5.387 11.797 -4.562 1 90 161 ARG A CA 1
ATOM 1279 C C . ARG A 1 161 ? -4.051 11.102 -4.316 1 90 161 ARG A C 1
ATOM 1281 O O . ARG A 1 161 ? -3.018 11.523 -4.832 1 90 161 ARG A O 1
ATOM 1288 N N . ARG A 1 162 ? -4.148 10.141 -3.572 1 90.88 162 ARG A N 1
ATOM 1289 C CA . ARG A 1 162 ? -2.992 9.289 -3.318 1 90.88 162 ARG A CA 1
ATOM 1290 C C . ARG A 1 162 ? -3.381 7.816 -3.359 1 90.88 162 ARG A C 1
ATOM 1292 O O . ARG A 1 162 ? -3.717 7.227 -2.33 1 90.88 162 ARG A O 1
ATOM 1299 N N . PHE A 1 163 ? -3.037 7.266 -4.316 1 83 163 PHE A N 1
ATOM 1300 C CA . PHE A 1 163 ? -3.637 5.992 -4.695 1 83 163 PHE A CA 1
ATOM 1301 C C . PHE A 1 163 ? -3.088 4.859 -3.832 1 83 163 PHE A C 1
ATOM 1303 O O . PHE A 1 163 ? -3.777 3.867 -3.592 1 83 163 PHE A O 1
ATOM 1310 N N . CYS A 1 164 ? -1.959 5.02 -3.398 1 87.88 164 CYS A N 1
ATOM 1311 C CA . CYS A 1 164 ? -1.278 3.885 -2.787 1 87.88 164 CYS A CA 1
ATOM 1312 C C . CYS A 1 164 ? -1.635 3.766 -1.312 1 87.88 164 CYS A C 1
ATOM 1314 O O . CYS A 1 164 ? -1.08 2.926 -0.6 1 87.88 164 CYS A O 1
ATOM 1316 N N . ILE A 1 165 ? -2.58 4.551 -0.855 1 93.69 165 ILE A N 1
ATOM 1317 C CA . ILE A 1 165 ? -2.898 4.492 0.567 1 93.69 165 ILE A CA 1
ATOM 1318 C C . ILE A 1 165 ? -3.605 3.176 0.884 1 93.69 165 ILE A C 1
ATOM 1320 O O . ILE A 1 165 ? -4.379 2.668 0.068 1 93.69 165 ILE A O 1
ATOM 1324 N N . ASN A 1 166 ? -3.275 2.592 2.006 1 91.81 166 ASN A N 1
ATOM 1325 C CA . ASN A 1 166 ? -3.863 1.35 2.498 1 91.81 166 ASN A CA 1
ATOM 1326 C C . ASN A 1 166 ? -3.705 1.215 4.012 1 91.81 166 ASN A C 1
ATOM 1328 O O . ASN A 1 166 ? -2.93 0.384 4.484 1 91.81 166 ASN A O 1
ATOM 1332 N N . PRO A 1 167 ? -4.543 1.971 4.762 1 95.44 167 PRO A N 1
ATOM 1333 C CA . PRO A 1 167 ? -4.465 1.771 6.211 1 95.44 167 PRO A CA 1
ATOM 1334 C C . PRO A 1 167 ? -4.707 0.32 6.621 1 95.44 167 PRO A C 1
ATOM 1336 O O . PRO A 1 167 ? -5.562 -0.355 6.039 1 95.44 167 PRO A O 1
ATOM 1339 N N . ASN A 1 168 ? -3.928 -0.133 7.57 1 89.25 168 ASN A N 1
ATOM 1340 C CA . ASN A 1 168 ? -4.145 -1.511 8 1 89.25 168 ASN A CA 1
ATOM 1341 C C . ASN A 1 168 ? -5.523 -1.689 8.633 1 89.25 168 ASN A C 1
ATOM 1343 O O . ASN A 1 168 ? -6.184 -0.708 8.977 1 89.25 168 ASN A O 1
ATOM 1347 N N . ALA A 1 169 ? -5.883 -2.887 8.883 1 87.94 169 ALA A N 1
ATOM 1348 C CA . ALA A 1 169 ? -7.246 -3.215 9.289 1 87.94 169 ALA A CA 1
ATOM 1349 C C . ALA A 1 169 ? -7.551 -2.652 10.68 1 87.94 169 ALA A C 1
ATOM 1351 O O . ALA A 1 169 ? -8.68 -2.252 10.961 1 87.94 169 ALA A O 1
ATOM 1352 N N . GLY A 1 170 ? -6.598 -2.695 11.547 1 92.31 170 GLY A N 1
ATOM 1353 C CA . GLY A 1 170 ? -6.809 -2.127 12.867 1 92.31 170 GLY A CA 1
ATOM 1354 C C . GLY A 1 170 ? -7.094 -0.638 12.836 1 92.31 170 GLY A C 1
ATOM 1355 O O . GLY A 1 170 ? -7.973 -0.156 13.555 1 92.31 170 GLY A O 1
ATOM 1356 N N . PHE A 1 171 ? -6.383 0.056 12.023 1 96.94 171 PHE A N 1
ATOM 1357 C CA . PHE A 1 171 ? -6.605 1.488 11.875 1 96.94 171 PHE A CA 1
ATOM 1358 C C . PHE A 1 171 ? -7.984 1.763 11.273 1 96.94 171 PHE A C 1
ATOM 1360 O O . PHE A 1 171 ? -8.695 2.664 11.727 1 96.94 171 PHE A O 1
ATOM 1367 N N . VAL A 1 172 ? -8.359 0.968 10.305 1 95.94 172 VAL A N 1
ATOM 1368 C CA . VAL A 1 172 ? -9.672 1.111 9.672 1 95.94 172 VAL A CA 1
ATOM 1369 C C . VAL A 1 172 ? -10.766 0.938 10.719 1 95.94 172 VAL A C 1
ATOM 1371 O O . VAL A 1 172 ? -11.711 1.732 10.781 1 95.94 172 VAL A O 1
ATOM 1374 N N . ASN A 1 173 ? -10.602 -0.02 11.508 1 95.38 173 ASN A N 1
ATOM 1375 C CA . ASN A 1 173 ? -11.594 -0.261 12.547 1 95.38 173 ASN A CA 1
ATOM 1376 C C . ASN A 1 173 ? -11.695 0.914 13.516 1 95.38 173 ASN A C 1
ATOM 1378 O O . ASN A 1 173 ? -12.789 1.282 13.945 1 95.38 173 ASN A O 1
ATOM 1382 N N . GLN A 1 174 ? -10.625 1.423 13.828 1 97.19 174 GLN A N 1
ATOM 1383 C CA . GLN A 1 174 ? -10.609 2.553 14.75 1 97.19 174 GLN A CA 1
ATOM 1384 C C . GLN A 1 174 ? -11.219 3.797 14.102 1 97.19 174 GLN A C 1
ATOM 1386 O O . GLN A 1 174 ? -11.93 4.559 14.758 1 97.19 174 GLN A O 1
ATOM 1391 N N . LEU A 1 175 ? -10.984 3.982 12.828 1 98 175 LEU A N 1
ATOM 1392 C CA . LEU A 1 175 ? -11.586 5.086 12.094 1 98 175 LEU A CA 1
ATOM 1393 C C . LEU A 1 175 ? -13.102 4.918 12 1 98 175 LEU A C 1
ATOM 1395 O O . LEU A 1 175 ? -13.844 5.883 12.18 1 98 175 LEU A O 1
ATOM 1399 N N . LEU A 1 176 ? -13.523 3.715 11.758 1 96.25 176 LEU A N 1
ATOM 1400 C CA . LEU A 1 176 ? -14.945 3.416 11.719 1 96.25 176 LEU A CA 1
ATOM 1401 C C . LEU A 1 176 ? -15.602 3.674 13.07 1 96.25 176 LEU A C 1
ATOM 1403 O O . LEU A 1 176 ? -16.672 4.266 13.141 1 96.25 176 LEU A O 1
ATOM 1407 N N . ALA A 1 177 ? -14.945 3.309 14.086 1 92.94 177 ALA A N 1
ATOM 1408 C CA . ALA A 1 177 ? -15.461 3.496 15.445 1 92.94 177 ALA A CA 1
ATOM 1409 C C . ALA A 1 177 ? -15.531 4.977 15.805 1 92.94 177 ALA A C 1
ATOM 1411 O O . ALA A 1 177 ? -16.484 5.418 16.438 1 92.94 177 ALA A O 1
ATOM 1412 N N . ARG A 1 178 ? -14.555 5.637 15.438 1 88.12 178 ARG A N 1
ATOM 1413 C CA . ARG A 1 178 ? -14.516 7.07 15.719 1 88.12 178 ARG A CA 1
ATOM 1414 C C . ARG A 1 178 ? -15.664 7.797 15.031 1 88.12 178 ARG A C 1
ATOM 1416 O O . ARG A 1 178 ? -16.25 8.719 15.594 1 88.12 178 ARG A O 1
ATOM 1423 N N . GLY A 1 179 ? -15.977 7.449 13.852 1 84.88 179 GLY A N 1
ATOM 1424 C CA . GLY A 1 179 ? -17.094 8.039 13.125 1 84.88 179 GLY A CA 1
ATOM 1425 C C . GLY A 1 179 ? -18.438 7.781 13.781 1 84.88 179 GLY A C 1
ATOM 1426 O O . GLY A 1 179 ? -19.266 8.68 13.859 1 84.88 179 GLY A O 1
ATOM 1427 N N . ARG A 1 180 ? -18.562 6.613 14.281 1 79.44 180 ARG A N 1
ATOM 1428 C CA . ARG A 1 180 ? -19.797 6.246 14.953 1 79.44 180 ARG A CA 1
ATOM 1429 C C . ARG A 1 180 ? -19.969 7.023 16.25 1 79.44 180 ARG A C 1
ATOM 1431 O O . ARG A 1 180 ? -21.078 7.461 16.578 1 79.44 180 ARG A O 1
ATOM 1438 N N . MET A 1 181 ? -18.922 7.176 16.938 1 78.5 181 MET A N 1
ATOM 1439 C CA . MET A 1 181 ? -18.953 7.887 18.219 1 78.5 181 MET A CA 1
ATOM 1440 C C . MET A 1 181 ? -19.312 9.359 18 1 78.5 181 MET A C 1
ATOM 1442 O O . MET A 1 181 ? -20.062 9.938 18.797 1 78.5 181 MET A O 1
ATOM 1446 N N . ARG A 1 182 ? -18.859 9.867 16.984 1 74.12 182 ARG A N 1
ATOM 1447 C CA . ARG A 1 182 ? -19.156 11.266 16.688 1 74.12 182 ARG A CA 1
ATOM 1448 C C . ARG A 1 182 ? -20.625 11.453 16.312 1 74.12 182 ARG A C 1
ATOM 1450 O O . ARG A 1 182 ? -21.25 12.438 16.688 1 74.12 182 ARG A O 1
ATOM 1457 N N . MET A 1 183 ? -21.062 10.391 15.609 1 69.06 183 MET A N 1
ATOM 1458 C CA . MET A 1 183 ? -22.469 10.438 15.211 1 69.06 183 MET A CA 1
ATOM 1459 C C . MET A 1 183 ? -23.375 10.289 16.422 1 69.06 183 MET A C 1
ATOM 1461 O O . MET A 1 183 ? -24.406 10.977 16.516 1 69.06 183 MET A O 1
ATOM 1465 N N . THR A 1 184 ? -22.906 9.414 17.328 1 67.94 184 THR A N 1
ATOM 1466 C CA . THR A 1 184 ? -23.719 9.18 18.516 1 67.94 184 THR A CA 1
ATOM 1467 C C . THR A 1 184 ? -23.703 10.398 19.438 1 67.94 184 THR A C 1
ATOM 1469 O O . THR A 1 184 ? -24.734 10.766 20 1 67.94 184 THR A O 1
ATOM 1472 N N . THR A 1 185 ? -22.531 10.93 19.578 1 66.69 185 THR A N 1
ATOM 1473 C CA . THR A 1 185 ? -22.438 12.125 20.406 1 66.69 185 THR A CA 1
ATOM 1474 C C . THR A 1 185 ? -23.219 13.273 19.797 1 66.69 185 THR A C 1
ATOM 1476 O O . THR A 1 185 ? -23.844 14.062 20.516 1 66.69 185 THR A O 1
ATOM 1479 N N . MET A 1 186 ? -23.188 13.195 18.578 1 64.06 186 MET A N 1
ATOM 1480 C CA . MET A 1 186 ? -23.953 14.234 17.891 1 64.06 186 MET A CA 1
ATOM 1481 C C . MET A 1 186 ? -25.453 13.992 18.047 1 64.06 186 MET A C 1
ATOM 1483 O O . MET A 1 186 ? -26.219 14.938 18.25 1 64.06 186 MET A O 1
ATOM 1487 N N . TRP A 1 187 ? -25.766 12.633 18.031 1 61.03 187 TRP A N 1
ATOM 1488 C CA . TRP A 1 187 ? -27.172 12.266 18.203 1 61.03 187 TRP A CA 1
ATOM 1489 C C . TRP A 1 187 ? -27.641 12.578 19.625 1 61.03 187 TRP A C 1
ATOM 1491 O O . TRP A 1 187 ? -28.75 13.078 19.812 1 61.03 187 TRP A O 1
ATOM 1501 N N . LYS A 1 188 ? -26.891 12.398 20.594 1 62.69 188 LYS A N 1
ATOM 1502 C CA . LYS A 1 188 ? -27.266 12.641 21.984 1 62.69 188 LYS A CA 1
ATOM 1503 C C . LYS A 1 188 ? -27.359 14.141 22.266 1 62.69 188 LYS A C 1
ATOM 1505 O O . LYS A 1 188 ? -28.25 14.57 23.016 1 62.69 188 LYS A O 1
ATOM 1510 N N . THR A 1 189 ? -26.344 14.695 21.672 1 58.94 189 THR A N 1
ATOM 1511 C CA . THR A 1 189 ? -26.391 16.141 21.859 1 58.94 189 THR A CA 1
ATOM 1512 C C . THR A 1 189 ? -27.656 16.734 21.25 1 58.94 189 THR A C 1
ATOM 1514 O O . THR A 1 189 ? -28.25 17.656 21.797 1 58.94 189 THR A O 1
ATOM 1517 N N . PHE A 1 190 ? -28.125 16.047 20.234 1 56.06 190 PHE A N 1
ATOM 1518 C CA . PHE A 1 190 ? -29.359 16.453 19.578 1 56.06 190 PHE A CA 1
ATOM 1519 C C . PHE A 1 190 ? -30.578 16.031 20.406 1 56.06 190 PHE A C 1
ATOM 1521 O O . PHE A 1 190 ? -31.562 16.766 20.5 1 56.06 190 PHE A O 1
ATOM 1528 N N . ALA A 1 191 ? -30.438 14.969 21.047 1 62.25 191 ALA A N 1
ATOM 1529 C CA . ALA A 1 191 ? -31.562 14.445 21.812 1 62.25 191 ALA A CA 1
ATOM 1530 C C . ALA A 1 191 ? -31.719 15.18 23.141 1 62.25 191 ALA A C 1
ATOM 1532 O O . ALA A 1 191 ? -32.844 15.273 23.672 1 62.25 191 ALA A O 1
ATOM 1533 N N . SER A 1 192 ? -30.672 15.57 23.609 1 58.44 192 SER A N 1
ATOM 1534 C CA . SER A 1 192 ? -30.719 16.234 24.922 1 58.44 192 SER A CA 1
ATOM 1535 C C . SER A 1 192 ? -31.078 17.703 24.781 1 58.44 192 SER A C 1
ATOM 1537 O O . SER A 1 192 ? -31.281 18.391 25.781 1 58.44 192 SER A O 1
ATOM 1539 N N . MET A 1 193 ? -31.188 18.203 23.625 1 51.19 193 MET A N 1
ATOM 1540 C CA . MET A 1 193 ? -31.641 19.562 23.438 1 51.19 193 MET A CA 1
ATOM 1541 C C . MET A 1 193 ? -33.125 19.609 23.141 1 51.19 193 MET A C 1
ATOM 1543 O O . MET A 1 193 ? -33.688 18.688 22.547 1 51.19 193 MET A O 1
ATOM 1547 N N . MET B 1 1 ? -54.156 27.953 24.812 1 33.03 1 MET B N 1
ATOM 1548 C CA . MET B 1 1 ? -53.219 26.828 24.953 1 33.03 1 MET B CA 1
ATOM 1549 C C . MET B 1 1 ? -52.156 26.859 23.859 1 33.03 1 MET B C 1
ATOM 1551 O O . MET B 1 1 ? -52.438 26.734 22.672 1 33.03 1 MET B O 1
ATOM 1555 N N . GLY B 1 2 ? -51.125 27.75 24.016 1 36.44 2 GLY B N 1
ATOM 1556 C CA . GLY B 1 2 ? -50.125 28.203 23.047 1 36.44 2 GLY B CA 1
ATOM 1557 C C . GLY B 1 2 ? -49.25 27.094 22.547 1 36.44 2 GLY B C 1
ATOM 1558 O O . GLY B 1 2 ? -48.875 26.188 23.297 1 36.44 2 GLY B O 1
ATOM 1559 N N . ASP B 1 3 ? -49.406 26.703 21.219 1 37.22 3 ASP B N 1
ATOM 1560 C CA . ASP B 1 3 ? -48.625 25.75 20.422 1 37.22 3 ASP B CA 1
ATOM 1561 C C . ASP B 1 3 ? -47.125 25.984 20.578 1 37.22 3 ASP B C 1
ATOM 1563 O O . ASP B 1 3 ? -46.594 26.984 20.094 1 37.22 3 ASP B O 1
ATOM 1567 N N . ASN B 1 4 ? -46.531 25.844 21.766 1 29.84 4 ASN B N 1
ATOM 1568 C CA . ASN B 1 4 ? -45.094 25.812 21.969 1 29.84 4 ASN B CA 1
ATOM 1569 C C . ASN B 1 4 ? -44.406 24.812 21.031 1 29.84 4 ASN B C 1
ATOM 1571 O O . ASN B 1 4 ? -44.312 23.625 21.344 1 29.84 4 ASN B O 1
ATOM 1575 N N . ARG B 1 5 ? -44.812 24.859 19.688 1 36.91 5 ARG B N 1
ATOM 1576 C CA . ARG B 1 5 ? -43.906 24.188 18.75 1 36.91 5 ARG B CA 1
ATOM 1577 C C . ARG B 1 5 ? -42.469 24.391 19.156 1 36.91 5 ARG B C 1
ATOM 1579 O O . ARG B 1 5 ? -42 25.531 19.297 1 36.91 5 ARG B O 1
ATOM 1586 N N . ASN B 1 6 ? -41.938 23.578 20.062 1 35.81 6 ASN B N 1
ATOM 1587 C CA . ASN B 1 6 ? -40.531 23.344 20.344 1 35.81 6 ASN B CA 1
ATOM 1588 C C . ASN B 1 6 ? -39.688 23.531 19.094 1 35.81 6 ASN B C 1
ATOM 1590 O O . ASN B 1 6 ? -39.781 22.75 18.141 1 35.81 6 ASN B O 1
ATOM 1594 N N . THR B 1 7 ? -39.406 24.75 18.625 1 39.88 7 THR B N 1
ATOM 1595 C CA . THR B 1 7 ? -38.375 25.078 17.656 1 39.88 7 THR B CA 1
ATOM 1596 C C . THR B 1 7 ? -37.094 24.328 17.984 1 39.88 7 THR B C 1
ATOM 1598 O O . THR B 1 7 ? -36.344 24.734 18.891 1 39.88 7 THR B O 1
ATOM 1601 N N . MET B 1 8 ? -37.094 23.062 18.172 1 37.09 8 MET B N 1
ATOM 1602 C CA . MET B 1 8 ? -35.812 22.328 18.156 1 37.09 8 MET B CA 1
ATOM 1603 C C . MET B 1 8 ? -34.906 22.844 17.062 1 37.09 8 MET B C 1
ATOM 1605 O O . MET B 1 8 ? -35.125 22.578 15.883 1 37.09 8 MET B O 1
ATOM 1609 N N . GLU B 1 9 ? -34.469 24.062 17.094 1 37.44 9 GLU B N 1
ATOM 1610 C CA . GLU B 1 9 ? -33.375 24.469 16.203 1 37.44 9 GLU B CA 1
ATOM 1611 C C . GLU B 1 9 ? -32.312 23.359 16.078 1 37.44 9 GLU B C 1
ATOM 1613 O O . GLU B 1 9 ? -31.719 22.953 17.078 1 37.44 9 GLU B O 1
ATOM 1618 N N . SER B 1 10 ? -32.438 22.312 15.266 1 40.53 10 SER B N 1
ATOM 1619 C CA . SER B 1 10 ? -31.469 21.312 14.82 1 40.53 10 SER B CA 1
ATOM 1620 C C . SER B 1 10 ? -30.094 21.938 14.641 1 40.53 10 SER B C 1
ATOM 1622 O O . SER B 1 10 ? -29.922 22.875 13.852 1 40.53 10 SER B O 1
ATOM 1624 N N . LEU B 1 11 ? -29.344 22.391 15.727 1 38.53 11 LEU B N 1
ATOM 1625 C CA . LEU B 1 11 ? -27.953 22.75 15.594 1 38.53 11 LEU B CA 1
ATOM 1626 C C . LEU B 1 11 ? -27.266 21.922 14.508 1 38.53 11 LEU B C 1
ATOM 1628 O O . LEU B 1 11 ? -26.922 20.766 14.727 1 38.53 11 LEU B O 1
ATOM 1632 N N . ARG B 1 12 ? -27.703 22.047 13.398 1 50.12 12 ARG B N 1
ATOM 1633 C CA . ARG B 1 12 ? -27.094 21.469 12.203 1 50.12 12 ARG B CA 1
ATOM 1634 C C . ARG B 1 12 ? -25.594 21.75 12.156 1 50.12 12 ARG B C 1
ATOM 1636 O O . ARG B 1 12 ? -25.172 22.906 12.078 1 50.12 12 ARG B O 1
ATOM 1643 N N . LEU B 1 13 ? -24.656 20.953 12.828 1 58.59 13 LEU B N 1
ATOM 1644 C CA . LEU B 1 13 ? -23.219 21.109 12.625 1 58.59 13 LEU B CA 1
ATOM 1645 C C . LEU B 1 13 ? -22.906 21.453 11.172 1 58.59 13 LEU B C 1
ATOM 1647 O O . LEU B 1 13 ? -23.453 20.844 10.25 1 58.59 13 LEU B O 1
ATOM 1651 N N . GLN B 1 14 ? -22.484 22.688 10.945 1 71.44 14 GLN B N 1
ATOM 1652 C CA . GLN B 1 14 ? -22.109 23.109 9.594 1 71.44 14 GLN B CA 1
ATOM 1653 C C . GLN B 1 14 ? -20.688 22.703 9.266 1 71.44 14 GLN B C 1
ATOM 1655 O O . GLN B 1 14 ? -19.75 23.031 10 1 71.44 14 GLN B O 1
ATOM 1660 N N . PHE B 1 15 ? -20.531 21.625 8.43 1 78.12 15 PHE B N 1
ATOM 1661 C CA . PHE B 1 15 ? -19.219 21.25 7.938 1 78.12 15 PHE B CA 1
ATOM 1662 C C . PHE B 1 15 ? -18.875 21.984 6.652 1 78.12 15 PHE B C 1
ATOM 1664 O O . PHE B 1 15 ? -19.766 22.281 5.844 1 78.12 15 PHE B O 1
ATOM 1671 N N . PRO B 1 16 ? -17.531 22.406 6.535 1 79.94 16 PRO B N 1
ATOM 1672 C CA . PRO B 1 16 ? -17.141 22.953 5.238 1 79.94 16 PRO B CA 1
ATOM 1673 C C . PRO B 1 16 ? -17.266 21.938 4.102 1 79.94 16 PRO B C 1
ATOM 1675 O O . PRO B 1 16 ? -17.281 20.734 4.352 1 79.94 16 PRO B O 1
ATOM 1678 N N . ALA B 1 17 ? -17.453 22.5 2.883 1 80.19 17 ALA B N 1
ATOM 1679 C CA . ALA B 1 17 ? -17.516 21.625 1.714 1 80.19 17 ALA B CA 1
ATOM 1680 C C . ALA B 1 17 ? -16.141 21.016 1.418 1 80.19 17 ALA B C 1
ATOM 1682 O O . ALA B 1 17 ? -15.117 21.688 1.542 1 80.19 17 ALA B O 1
ATOM 1683 N N . LEU B 1 18 ? -16.203 19.766 1.05 1 81.44 18 LEU B N 1
ATOM 1684 C CA . LEU B 1 18 ? -14.977 19.094 0.605 1 81.44 18 LEU B CA 1
ATOM 1685 C C . LEU B 1 18 ? -14.461 19.719 -0.692 1 81.44 18 LEU B C 1
ATOM 1687 O O . LEU B 1 18 ? -15.234 19.938 -1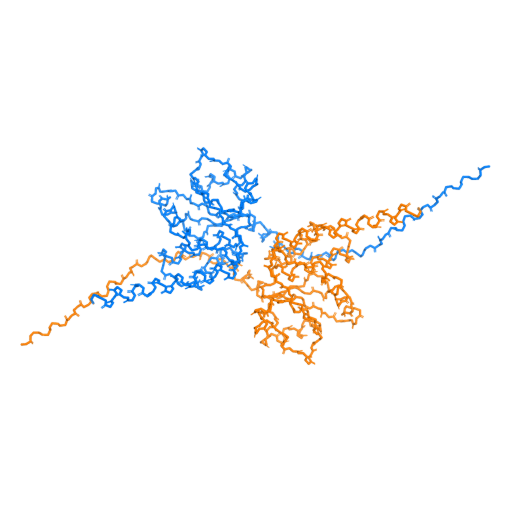.626 1 81.44 18 LEU B O 1
ATOM 1691 N N . PRO B 1 19 ? -13.211 20.172 -0.576 1 78.88 19 PRO B N 1
ATOM 1692 C CA . PRO B 1 19 ? -12.703 20.75 -1.82 1 78.88 19 PRO B CA 1
ATOM 1693 C C . PRO B 1 19 ? -12.773 19.781 -2.996 1 78.88 19 PRO B C 1
ATOM 1695 O O . PRO B 1 19 ? -12.547 18.578 -2.826 1 78.88 19 PRO B O 1
ATOM 1698 N N . ALA B 1 20 ? -13.461 20.234 -4.082 1 65.69 20 ALA B N 1
ATOM 1699 C CA . ALA B 1 20 ? -13.57 19.422 -5.285 1 65.69 20 ALA B CA 1
ATOM 1700 C C . ALA B 1 20 ? -12.188 19.031 -5.809 1 65.69 20 ALA B C 1
ATOM 1702 O O . ALA B 1 20 ? -11.281 19.859 -5.867 1 65.69 20 ALA B O 1
ATOM 1703 N N . GLY B 1 21 ? -11.703 18.031 -5.52 1 57.28 21 GLY B N 1
ATOM 1704 C CA . GLY B 1 21 ? -10.422 17.594 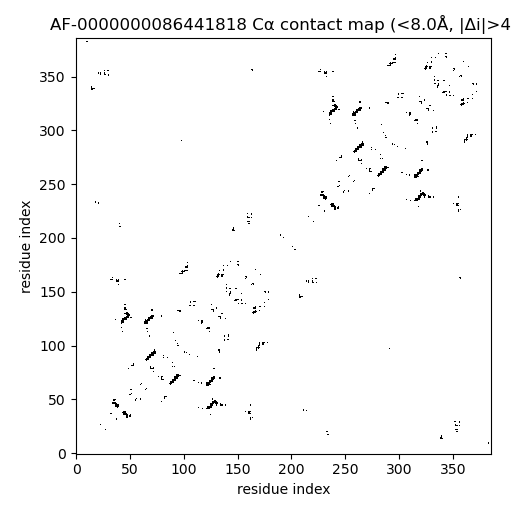-6.059 1 57.28 21 GLY B CA 1
ATOM 1705 C C . GLY B 1 21 ? -10.438 17.438 -7.57 1 57.28 21 GLY B C 1
ATOM 1706 O O . GLY B 1 21 ? -11.492 17.25 -8.172 1 57.28 21 GLY B O 1
ATOM 1707 N N . LYS B 1 22 ? -9.633 18.062 -8.234 1 49.81 22 LYS B N 1
ATOM 1708 C CA . LYS B 1 22 ? -9.43 17.656 -9.625 1 49.81 22 LYS B CA 1
ATOM 1709 C C . LYS B 1 22 ? -9.234 16.156 -9.742 1 49.81 22 LYS B C 1
ATOM 1711 O O . LYS B 1 22 ? -8.109 15.656 -9.633 1 49.81 22 LYS B O 1
ATOM 1716 N N . ALA B 1 23 ? -10.234 15.375 -9.102 1 51.41 23 ALA B N 1
ATOM 1717 C CA . ALA B 1 23 ? -10.102 13.953 -9.422 1 51.41 23 ALA B CA 1
ATOM 1718 C C . ALA B 1 23 ? -9.625 13.75 -10.852 1 51.41 23 ALA B C 1
ATOM 1720 O O . ALA B 1 23 ? -10.375 13.992 -11.805 1 51.41 23 ALA B O 1
ATOM 1721 N N . GLU B 1 24 ? -8.516 14.164 -11.172 1 51.59 24 GLU B N 1
ATOM 1722 C CA . GLU B 1 24 ? -8.07 13.945 -12.547 1 51.59 24 GLU B CA 1
ATOM 1723 C C . GLU B 1 24 ? -8.273 12.492 -12.969 1 51.59 24 GLU B C 1
ATOM 1725 O O . GLU B 1 24 ? -8.383 11.602 -12.125 1 51.59 24 GLU B O 1
ATOM 1730 N N . ASP B 1 25 ? -8.672 12.234 -14.266 1 56.66 25 ASP B N 1
ATOM 1731 C CA . ASP B 1 25 ? -8.789 10.992 -15.023 1 56.66 25 ASP B CA 1
ATOM 1732 C C . ASP B 1 25 ? -7.77 9.961 -14.547 1 56.66 25 ASP B C 1
ATOM 1734 O O . ASP B 1 25 ? -8.047 8.758 -14.555 1 56.66 25 ASP B O 1
ATOM 1738 N N . ILE B 1 26 ? -6.797 10.406 -13.938 1 58.19 26 ILE B N 1
ATOM 1739 C CA . ILE B 1 26 ? -5.73 9.516 -13.492 1 58.19 26 ILE B CA 1
ATOM 1740 C C . ILE B 1 26 ? -6.176 8.773 -12.234 1 58.19 26 ILE B C 1
ATOM 1742 O O . ILE B 1 26 ? -5.922 7.574 -12.094 1 58.19 26 ILE B O 1
ATOM 1746 N N . GLY B 1 27 ? -7.066 9.438 -11.562 1 60.59 27 GLY B N 1
ATOM 1747 C CA . GLY B 1 27 ? -7.535 8.836 -10.328 1 60.59 27 GLY B CA 1
ATOM 1748 C C . GLY B 1 27 ? -8.414 7.621 -10.547 1 60.59 27 GLY B C 1
ATOM 1749 O O . GLY B 1 27 ? -8.227 6.594 -9.891 1 60.59 27 GLY B O 1
ATOM 1750 N N . GLU B 1 28 ? -9.188 7.742 -11.523 1 66.88 28 GLU B N 1
ATOM 1751 C CA . GLU B 1 28 ? -10.078 6.617 -11.797 1 66.88 28 GLU B CA 1
ATOM 1752 C C . GLU B 1 28 ? -9.312 5.426 -12.352 1 66.88 28 GLU B C 1
ATOM 1754 O O . GLU B 1 28 ? -9.555 4.281 -11.953 1 66.88 28 GLU B O 1
ATOM 1759 N N . TRP B 1 29 ? -8.484 5.695 -13.211 1 66.5 29 TRP B N 1
ATOM 1760 C CA . TRP B 1 29 ? -7.684 4.621 -13.789 1 66.5 29 TRP B CA 1
ATOM 1761 C C . TRP B 1 29 ? -6.836 3.939 -12.719 1 66.5 29 TRP B C 1
ATOM 1763 O O . TRP B 1 29 ? -6.762 2.709 -12.672 1 66.5 29 TRP B O 1
ATOM 1773 N N . THR B 1 30 ? -6.328 4.734 -11.898 1 71.5 30 THR B N 1
ATOM 1774 C CA . THR B 1 30 ? -5.484 4.188 -10.844 1 71.5 30 THR B CA 1
ATOM 1775 C C . THR B 1 30 ? -6.309 3.34 -9.875 1 71.5 30 THR B C 1
ATOM 1777 O O . THR B 1 30 ? -5.848 2.299 -9.406 1 71.5 30 THR B O 1
ATOM 1780 N N . TYR B 1 31 ? -7.469 3.83 -9.82 1 74.56 31 TYR B N 1
ATOM 1781 C CA . TYR B 1 31 ? -8.367 3.076 -8.953 1 74.56 31 TYR B CA 1
ATOM 1782 C C . TYR B 1 31 ? -8.703 1.721 -9.562 1 74.56 31 TYR B C 1
ATOM 1784 O O . TYR B 1 31 ? -8.664 0.697 -8.883 1 74.56 31 TYR B O 1
ATOM 1792 N N . THR B 1 32 ? -9.016 1.73 -10.797 1 81.19 32 THR B N 1
ATOM 1793 C CA . THR B 1 32 ? -9.352 0.488 -11.484 1 81.19 32 THR B CA 1
ATOM 1794 C C . THR B 1 32 ? -8.172 -0.486 -11.438 1 81.19 32 THR B C 1
ATOM 1796 O O . THR B 1 32 ? -8.359 -1.678 -11.18 1 81.19 32 THR B O 1
ATOM 1799 N N . MET B 1 33 ? -7.023 -0.001 -11.562 1 83.44 33 MET B N 1
ATOM 1800 C CA . MET B 1 33 ? -5.828 -0.844 -11.562 1 83.44 33 MET B CA 1
ATOM 1801 C C . MET B 1 33 ? -5.629 -1.506 -10.203 1 83.44 33 MET B C 1
ATOM 1803 O O . MET B 1 33 ? -5.18 -2.652 -10.133 1 83.44 33 MET B O 1
ATOM 1807 N N . ARG B 1 34 ? -6.027 -0.75 -9.203 1 87.94 34 ARG B N 1
ATOM 1808 C CA . ARG B 1 34 ? -5.867 -1.293 -7.859 1 87.94 34 ARG B CA 1
ATOM 1809 C C . ARG B 1 34 ? -6.832 -2.451 -7.617 1 87.94 34 ARG B C 1
ATOM 1811 O O . ARG B 1 34 ? -6.516 -3.379 -6.871 1 87.94 34 ARG B O 1
ATOM 1818 N N . ARG B 1 35 ? -7.949 -2.412 -8.32 1 91.31 35 ARG B N 1
ATOM 1819 C CA . ARG B 1 35 ? -9.016 -3.377 -8.062 1 91.31 35 ARG B CA 1
ATOM 1820 C C . ARG B 1 35 ? -8.93 -4.555 -9.023 1 91.31 35 ARG B C 1
ATOM 1822 O O . ARG B 1 35 ? -9.609 -5.566 -8.836 1 91.31 35 ARG B O 1
ATOM 1829 N N . GLU B 1 36 ? -8.086 -4.449 -9.992 1 94.94 36 GLU B N 1
ATOM 1830 C CA . GLU B 1 36 ? -7.938 -5.484 -11.008 1 94.94 36 GLU B CA 1
ATOM 1831 C C . GLU B 1 36 ? -6.594 -6.195 -10.883 1 94.94 36 GLU B C 1
ATOM 1833 O O . GLU B 1 36 ? -5.711 -5.742 -10.156 1 94.94 36 GLU B O 1
ATOM 1838 N N . MET B 1 37 ? -6.508 -7.348 -11.562 1 97.19 37 MET B N 1
ATOM 1839 C CA . MET B 1 37 ? -5.242 -8.07 -11.625 1 97.19 37 MET B CA 1
ATOM 1840 C C . MET B 1 37 ? -4.371 -7.547 -12.758 1 97.19 37 MET B C 1
ATOM 1842 O O . MET B 1 37 ? -4.883 -7.055 -13.766 1 97.19 37 MET B O 1
ATOM 1846 N N . GLN B 1 38 ? -3.094 -7.574 -12.57 1 96.06 38 GLN B N 1
ATOM 1847 C CA . GLN B 1 38 ? -2.109 -7.234 -13.594 1 96.06 38 GLN B CA 1
ATOM 1848 C C . GLN B 1 38 ? -1.24 -8.438 -13.938 1 96.06 38 GLN B C 1
ATOM 1850 O O . GLN B 1 38 ? -0.868 -9.219 -13.055 1 96.06 38 GLN B O 1
ATOM 1855 N N . GLU B 1 39 ? -0.976 -8.594 -15.227 1 97 39 GLU B N 1
ATOM 1856 C CA . GLU B 1 39 ? 0.017 -9.586 -15.617 1 97 39 GLU B CA 1
ATOM 1857 C C . GLU B 1 39 ? 1.433 -9.109 -15.32 1 97 39 GLU B C 1
ATOM 1859 O O . GLU B 1 39 ? 1.858 -8.062 -15.82 1 97 39 GLU B O 1
ATOM 1864 N N . ILE B 1 40 ? 2.107 -9.875 -14.539 1 97 40 ILE B N 1
ATOM 1865 C CA . ILE B 1 40 ? 3.428 -9.477 -14.07 1 97 40 ILE B CA 1
ATOM 1866 C C . ILE B 1 40 ? 4.5 -10.039 -15.008 1 97 40 ILE B C 1
ATOM 1868 O O . ILE B 1 40 ? 5.348 -9.297 -15.508 1 97 40 ILE B O 1
ATOM 1872 N N . VAL B 1 41 ? 4.496 -11.32 -15.172 1 96.62 41 VAL B N 1
ATOM 1873 C CA . VAL B 1 41 ? 5.227 -12.031 -16.219 1 96.62 41 VAL B CA 1
ATOM 1874 C C . VAL B 1 41 ? 4.262 -12.906 -17.016 1 96.62 41 VAL B C 1
ATOM 1876 O O . VAL B 1 41 ? 3.133 -13.156 -16.578 1 96.62 41 VAL B O 1
ATOM 1879 N N . PRO B 1 42 ? 4.664 -13.234 -18.188 1 96.56 42 PRO B N 1
ATOM 1880 C CA . PRO B 1 42 ? 3.723 -13.992 -19 1 96.56 42 PRO B CA 1
ATOM 1881 C C . PRO B 1 42 ? 3.105 -15.172 -18.25 1 96.56 42 PRO B C 1
ATOM 1883 O O . PRO B 1 42 ? 3.822 -16.094 -17.844 1 96.56 42 PRO B O 1
ATOM 1886 N N . GLY B 1 43 ? 1.814 -15.086 -18.062 1 98.25 43 GLY B N 1
ATOM 1887 C CA . GLY B 1 43 ? 1.062 -16.188 -17.484 1 98.25 43 GLY B CA 1
ATOM 1888 C C . GLY B 1 43 ? 0.931 -16.078 -15.969 1 98.25 43 GLY B C 1
ATOM 1889 O O . GLY B 1 43 ? 0.275 -16.906 -15.336 1 98.25 43 GLY B O 1
ATOM 1890 N N . VAL B 1 44 ? 1.527 -15.078 -15.383 1 98.81 44 VAL B N 1
ATOM 1891 C CA . VAL B 1 44 ? 1.479 -14.906 -13.938 1 98.81 44 VAL B CA 1
ATOM 1892 C C . VAL B 1 44 ? 0.879 -13.547 -13.594 1 98.81 44 VAL B C 1
ATOM 1894 O O . VAL B 1 44 ? 1.443 -12.508 -13.945 1 98.81 44 VAL B O 1
ATOM 1897 N N . TYR B 1 45 ? -0.26 -13.594 -12.938 1 98.81 45 TYR B N 1
ATOM 1898 C CA . TYR B 1 45 ? -0.991 -12.383 -12.562 1 98.81 45 TYR B CA 1
ATOM 1899 C C . TYR B 1 45 ? -0.951 -12.164 -11.055 1 98.81 45 TYR B C 1
ATOM 1901 O O . TYR B 1 45 ? -0.924 -13.125 -10.281 1 98.81 45 TYR B O 1
ATOM 1909 N N . LEU B 1 46 ? -0.903 -10.906 -10.711 1 98.75 46 LEU B N 1
ATOM 1910 C CA . LEU B 1 46 ? -1.056 -10.477 -9.32 1 98.75 46 LEU B CA 1
ATOM 1911 C C . LEU B 1 46 ? -2.24 -9.531 -9.172 1 98.75 46 LEU B C 1
ATOM 1913 O O . LEU B 1 46 ? -2.434 -8.633 -10 1 98.75 46 LEU B O 1
ATOM 1917 N N . GLY B 1 47 ? -3.047 -9.734 -8.172 1 97.94 47 GLY B N 1
ATOM 1918 C CA . GLY B 1 47 ? -4.148 -8.812 -7.918 1 97.94 47 GLY B CA 1
ATOM 1919 C C . GLY B 1 47 ? -4.781 -9.008 -6.551 1 97.94 47 GLY B C 1
ATOM 1920 O O . GLY B 1 47 ? -4.305 -9.805 -5.746 1 97.94 47 GLY B O 1
ATOM 1921 N N . PRO B 1 48 ? -5.797 -8.188 -6.234 1 97.12 48 PRO B N 1
ATOM 1922 C CA . PRO B 1 48 ? -6.582 -8.32 -5.004 1 97.12 48 PRO B CA 1
ATOM 1923 C C . PRO B 1 48 ? -7.672 -9.383 -5.109 1 97.12 48 PRO B C 1
ATOM 1925 O O . PRO B 1 48 ? -7.891 -9.945 -6.188 1 97.12 48 PRO B O 1
ATOM 1928 N N . TYR B 1 49 ? -8.25 -9.648 -4.031 1 98.12 49 TYR B N 1
ATOM 1929 C CA . TYR B 1 49 ? -9.375 -10.57 -4.02 1 98.12 49 TYR B CA 1
ATOM 1930 C C . TYR B 1 49 ? -10.492 -10.086 -4.941 1 98.12 49 TYR B C 1
ATOM 1932 O O . TYR B 1 49 ? -11.203 -10.891 -5.543 1 98.12 49 TYR B O 1
ATOM 1940 N N . SER B 1 50 ? -10.648 -8.812 -5.105 1 96.88 50 SER B N 1
ATOM 1941 C CA . SER B 1 50 ? -11.703 -8.266 -5.953 1 96.88 50 SER B CA 1
ATOM 1942 C C . SER B 1 50 ? -11.57 -8.758 -7.391 1 96.88 50 SER B C 1
ATOM 1944 O O . SER B 1 50 ? -12.555 -8.789 -8.133 1 96.88 50 SER B O 1
ATOM 1946 N N . ALA B 1 51 ? -10.422 -9.18 -7.801 1 98.12 51 ALA B N 1
ATOM 1947 C CA . ALA B 1 51 ? -10.203 -9.711 -9.148 1 98.12 51 ALA B CA 1
ATOM 1948 C C . ALA B 1 51 ? -10.641 -11.172 -9.234 1 98.12 51 ALA B C 1
ATOM 1950 O O . ALA B 1 51 ? -10.734 -11.734 -10.336 1 98.12 51 ALA B O 1
ATOM 1951 N N . ALA B 1 52 ? -10.906 -11.734 -8.102 1 98.56 52 ALA B N 1
ATOM 1952 C CA . ALA B 1 52 ? -11.227 -13.156 -8.055 1 98.56 52 ALA B CA 1
ATOM 1953 C C . ALA B 1 52 ? -12.602 -13.398 -7.445 1 98.56 52 ALA B C 1
ATOM 1955 O O . ALA B 1 52 ? -12.938 -14.531 -7.09 1 98.56 52 ALA B O 1
ATOM 1956 N N . MET B 1 53 ? -13.32 -12.352 -7.312 1 98.31 53 MET B N 1
ATOM 1957 C CA . MET B 1 53 ? -14.664 -12.461 -6.746 1 98.31 53 MET B CA 1
ATOM 1958 C C . MET B 1 53 ? -15.594 -13.195 -7.703 1 98.31 53 MET B C 1
ATOM 1960 O O . MET B 1 53 ? -15.281 -13.352 -8.883 1 98.31 53 MET B O 1
ATOM 1964 N N . LYS B 1 54 ? -16.766 -13.539 -7.215 1 98 54 LYS B N 1
ATOM 1965 C CA . LYS B 1 54 ? -17.719 -14.305 -8 1 98 54 LYS B CA 1
ATOM 1966 C C . LYS B 1 54 ? -18.125 -13.555 -9.273 1 98 54 LYS B C 1
ATOM 1968 O O . LYS B 1 54 ? -18.281 -14.164 -10.328 1 98 54 LYS B O 1
ATOM 1973 N N . SER B 1 55 ? -18.172 -12.297 -9.172 1 98 55 SER B N 1
ATOM 1974 C CA . SER B 1 55 ? -18.609 -11.484 -10.297 1 98 55 SER B CA 1
ATOM 1975 C C . SER B 1 55 ? -17.516 -11.391 -11.359 1 98 55 SER B C 1
ATOM 1977 O O . SER B 1 55 ? -17.734 -10.836 -12.438 1 98 55 SER B O 1
ATOM 1979 N N . LYS B 1 56 ? -16.375 -11.992 -11.117 1 98.31 56 LYS B N 1
ATOM 1980 C CA . LYS B 1 56 ? -15.25 -11.781 -12.023 1 98.31 56 LYS B CA 1
ATOM 1981 C C . LYS B 1 56 ? -14.898 -13.062 -12.773 1 98.31 56 LYS B C 1
ATOM 1983 O O . LYS B 1 56 ? -13.828 -13.164 -13.383 1 98.31 56 LYS B O 1
ATOM 1988 N N . LEU B 1 57 ? -15.758 -14.031 -12.766 1 98.5 57 LEU B N 1
ATOM 1989 C CA . LEU B 1 57 ? -15.484 -15.289 -13.461 1 98.5 57 LEU B CA 1
ATOM 1990 C C . LEU B 1 57 ? -15.18 -15.039 -14.93 1 98.5 57 LEU B C 1
ATOM 1992 O O . LEU B 1 57 ? -14.227 -15.602 -15.477 1 98.5 57 LEU B O 1
ATOM 1996 N N . HIS B 1 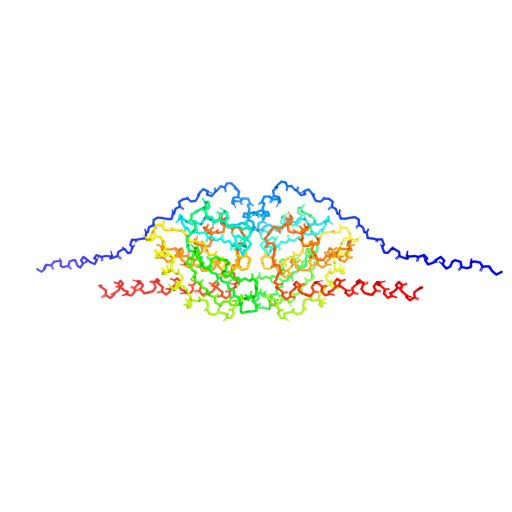58 ? -16 -14.227 -15.562 1 98.19 58 HIS B N 1
ATOM 1997 C CA . HIS B 1 58 ? -15.828 -13.977 -16.984 1 98.19 58 HIS B CA 1
ATOM 1998 C C . HIS B 1 58 ? -14.477 -13.344 -17.281 1 98.19 58 HIS B C 1
ATOM 2000 O O . HIS B 1 58 ? -13.852 -13.633 -18.297 1 98.19 58 HIS B O 1
ATOM 2006 N N . VAL B 1 59 ? -14.016 -12.5 -16.391 1 98.31 59 VAL B N 1
ATOM 2007 C CA . VAL B 1 59 ? -12.719 -11.844 -16.562 1 98.31 59 VAL B CA 1
ATOM 2008 C C . VAL B 1 59 ? -11.602 -12.875 -16.438 1 98.31 59 VAL B C 1
ATOM 2010 O O . VAL B 1 59 ? -10.68 -12.906 -17.25 1 98.31 59 VAL B O 1
ATOM 2013 N N . LEU B 1 60 ? -11.68 -13.711 -15.477 1 98.75 60 LEU B N 1
ATOM 2014 C CA . LEU B 1 60 ? -10.68 -14.75 -15.266 1 98.75 60 LEU B CA 1
ATOM 2015 C C . LEU B 1 60 ? -10.602 -15.695 -16.453 1 98.75 60 LEU B C 1
ATOM 2017 O O . LEU B 1 60 ? -9.516 -15.992 -16.953 1 98.75 60 LEU B O 1
ATOM 2021 N N . GLU B 1 61 ? -11.727 -16.078 -16.922 1 98.56 61 GLU B N 1
ATOM 2022 C CA . GLU B 1 61 ? -11.781 -16.984 -18.062 1 98.56 61 GLU B CA 1
ATOM 2023 C C . GLU B 1 61 ? -11.25 -16.328 -19.328 1 98.56 61 GLU B C 1
ATOM 2025 O O . GLU B 1 61 ? -10.523 -16.953 -20.109 1 98.56 61 GLU B O 1
ATOM 2030 N N . SER B 1 62 ? -11.664 -15.102 -19.5 1 98.44 62 SER B N 1
ATOM 2031 C CA . SER B 1 62 ? -11.234 -14.391 -20.688 1 98.44 62 SER B CA 1
ATOM 2032 C C . SER B 1 62 ? -9.719 -14.211 -20.719 1 98.44 62 SER B C 1
ATOM 2034 O O . SER B 1 62 ? -9.117 -14.117 -21.781 1 98.44 62 SER B O 1
ATOM 2036 N N . ARG B 1 63 ? -9.086 -14.242 -19.531 1 98.12 63 ARG B N 1
ATOM 2037 C CA . ARG B 1 63 ? -7.641 -14.078 -19.438 1 98.12 63 ARG B CA 1
ATOM 2038 C C . ARG B 1 63 ? -6.941 -15.43 -19.453 1 98.12 63 ARG B C 1
ATOM 2040 O O . ARG B 1 63 ? -5.707 -15.5 -19.438 1 98.12 63 ARG B O 1
ATOM 2047 N N . GLY B 1 64 ? -7.742 -16.453 -19.422 1 98.56 64 GLY B N 1
ATOM 2048 C CA . GLY B 1 64 ? -7.191 -17.797 -19.516 1 98.56 64 GLY B CA 1
ATOM 2049 C C . GLY B 1 64 ? -6.648 -18.328 -18.203 1 98.56 64 GLY B C 1
ATOM 2050 O O . GLY B 1 64 ? -5.812 -19.234 -18.188 1 98.56 64 GLY B O 1
ATOM 2051 N N . VAL B 1 65 ? -7.105 -17.781 -17.109 1 98.94 65 VAL B N 1
ATOM 2052 C CA . VAL B 1 65 ? -6.652 -18.219 -15.789 1 98.94 65 VAL B CA 1
ATOM 2053 C C . VAL B 1 65 ? -7.141 -19.656 -15.539 1 98.94 65 VAL B C 1
ATOM 2055 O O . VAL B 1 65 ? -8.297 -19.969 -15.812 1 98.94 65 VAL B O 1
ATOM 2058 N N . THR B 1 66 ? -6.219 -20.453 -15.07 1 98.94 66 THR B N 1
ATOM 2059 C CA . THR B 1 66 ? -6.578 -21.828 -14.75 1 98.94 66 THR B CA 1
ATOM 2060 C C . THR B 1 66 ? -6.188 -22.156 -13.312 1 98.94 66 THR B C 1
ATOM 2062 O O . THR B 1 66 ? -6.68 -23.141 -12.742 1 98.94 66 THR B O 1
ATOM 2065 N N . HIS B 1 67 ? -5.258 -21.5 -12.719 1 98.94 67 HIS B N 1
ATOM 2066 C CA . HIS B 1 67 ? -4.723 -21.719 -11.375 1 98.94 67 HIS B CA 1
ATOM 2067 C C . HIS B 1 67 ? -4.805 -20.438 -10.547 1 98.94 67 HIS B C 1
ATOM 2069 O O . HIS B 1 67 ? -4.582 -19.344 -11.062 1 98.94 67 HIS B O 1
ATOM 2075 N N . VAL B 1 68 ? -5.156 -20.609 -9.266 1 99 68 VAL B N 1
ATOM 2076 C CA . VAL B 1 68 ? -5.281 -19.453 -8.383 1 99 68 VAL B CA 1
ATOM 2077 C C . VAL B 1 68 ? -4.609 -19.75 -7.047 1 99 68 VAL B C 1
ATOM 2079 O O . VAL B 1 68 ? -4.883 -20.766 -6.418 1 99 68 VAL B O 1
ATOM 2082 N N . VAL B 1 69 ? -3.676 -18.938 -6.684 1 98.94 69 VAL B N 1
ATOM 2083 C CA . VAL B 1 69 ? -3.186 -18.922 -5.309 1 98.94 69 VAL B CA 1
ATOM 2084 C C . VAL B 1 69 ? -3.998 -17.922 -4.48 1 98.94 69 VAL B C 1
ATOM 2086 O O . VAL B 1 69 ? -3.992 -16.719 -4.762 1 98.94 69 VAL B O 1
ATOM 2089 N N . CYS B 1 70 ? -4.668 -18.406 -3.529 1 98.88 70 CYS B N 1
ATOM 2090 C CA . CYS B 1 70 ? -5.484 -17.609 -2.619 1 98.88 70 CYS B CA 1
ATOM 2091 C C . CYS B 1 70 ? -4.777 -17.406 -1.285 1 98.88 70 CYS B C 1
ATOM 2093 O O . CYS B 1 70 ? -4.625 -18.344 -0.509 1 98.88 70 CYS B O 1
ATOM 2095 N N . VAL B 1 71 ? -4.336 -16.172 -1.015 1 98.81 71 VAL B N 1
ATOM 2096 C CA . VAL B 1 71 ? -3.562 -15.859 0.181 1 98.81 71 VAL B CA 1
ATOM 2097 C C . VAL B 1 71 ? -4.43 -15.094 1.173 1 98.81 71 VAL B C 1
ATOM 2099 O O . VAL B 1 71 ? -4.957 -14.023 0.85 1 98.81 71 VAL B O 1
ATOM 2102 N N . ARG B 1 72 ? -4.559 -15.617 2.424 1 97.44 72 ARG B N 1
ATOM 2103 C CA . ARG B 1 72 ? -5.414 -14.977 3.416 1 97.44 72 ARG B CA 1
ATOM 2104 C C . ARG B 1 72 ? -4.957 -15.312 4.832 1 97.44 72 ARG B C 1
ATOM 2106 O O . ARG B 1 72 ? -4.129 -16.203 5.027 1 97.44 72 ARG B O 1
ATOM 2113 N N . GLN B 1 73 ? -5.355 -14.438 5.715 1 94.69 73 GLN B N 1
ATOM 2114 C CA . GLN B 1 73 ? -5.289 -14.812 7.125 1 94.69 73 GLN B CA 1
ATOM 2115 C C . GLN B 1 73 ? -6.547 -15.562 7.555 1 94.69 73 GLN B C 1
ATOM 2117 O O . GLN B 1 73 ? -7.598 -15.43 6.926 1 94.69 73 GLN B O 1
ATOM 2122 N N . ASP B 1 74 ? -6.379 -16.25 8.617 1 92.25 74 ASP B N 1
ATOM 2123 C CA . ASP B 1 74 ? -7.484 -17.078 9.109 1 92.25 74 ASP B CA 1
ATOM 2124 C C . ASP B 1 74 ? -8.75 -16.234 9.289 1 92.25 74 ASP B C 1
ATOM 2126 O O . ASP B 1 74 ? -9.836 -16.656 8.898 1 92.25 74 ASP B O 1
ATOM 2130 N N . ILE B 1 75 ? -8.586 -15.117 9.805 1 86.69 75 ILE B N 1
ATOM 2131 C CA . ILE B 1 75 ? -9.734 -14.273 10.133 1 86.69 75 ILE B CA 1
ATOM 2132 C C . ILE B 1 75 ? -10.406 -13.797 8.852 1 86.69 75 ILE B C 1
ATOM 2134 O O . ILE B 1 75 ? -11.562 -13.375 8.867 1 86.69 75 ILE B O 1
ATOM 2138 N N . GLU B 1 76 ? -9.688 -13.875 7.723 1 92.69 76 GLU B N 1
ATOM 2139 C CA . GLU B 1 76 ? -10.203 -13.422 6.434 1 92.69 76 GLU B CA 1
ATOM 2140 C C . GLU B 1 76 ? -10.891 -14.562 5.688 1 92.69 76 GLU B C 1
ATOM 2142 O O . GLU B 1 76 ? -11.477 -14.352 4.625 1 92.69 76 GLU B O 1
ATOM 2147 N N . ALA B 1 77 ? -10.883 -15.719 6.223 1 93.5 77 ALA B N 1
ATOM 2148 C CA . ALA B 1 77 ? -11.242 -16.922 5.473 1 93.5 77 ALA B CA 1
ATOM 2149 C C . ALA B 1 77 ? -12.711 -16.891 5.059 1 93.5 77 ALA B C 1
ATOM 2151 O O . ALA B 1 77 ? -13.109 -17.547 4.09 1 93.5 77 ALA B O 1
ATOM 2152 N N . ASN B 1 78 ? -13.516 -16.109 5.707 1 92.19 78 ASN B N 1
ATOM 2153 C CA . ASN B 1 78 ? -14.938 -16.062 5.406 1 92.19 78 ASN B CA 1
ATOM 2154 C C . ASN B 1 78 ? -15.219 -15.227 4.16 1 92.19 78 ASN B C 1
ATOM 2156 O O . ASN B 1 78 ? -16.281 -15.367 3.537 1 92.19 78 ASN B O 1
ATOM 2160 N N . PHE B 1 79 ? -14.281 -14.367 3.82 1 92.06 79 PHE B N 1
ATOM 2161 C CA . PHE B 1 79 ? -14.602 -13.531 2.666 1 92.06 79 PHE B CA 1
ATOM 2162 C C . PHE B 1 79 ? -13.523 -13.664 1.592 1 92.06 79 PHE B C 1
ATOM 2164 O O . PHE B 1 79 ? -13.781 -13.406 0.415 1 92.06 79 PHE B O 1
ATOM 2171 N N . VAL B 1 80 ? -12.336 -13.961 1.973 1 97.12 80 VAL B N 1
ATOM 2172 C CA . VAL B 1 80 ? -11.289 -14.258 1 1 97.12 80 VAL B CA 1
ATOM 2173 C C . VAL B 1 80 ? -11.141 -15.773 0.844 1 97.12 80 VAL B C 1
ATOM 2175 O O . VAL B 1 80 ? -10.523 -16.438 1.681 1 97.12 80 VAL B O 1
ATOM 2178 N N . LYS B 1 81 ? -11.633 -16.281 -0.282 1 98 81 LYS B N 1
ATOM 2179 C CA . LYS B 1 81 ? -11.758 -17.734 -0.427 1 98 81 LYS B CA 1
ATOM 2180 C C . LYS B 1 81 ? -11.891 -18.125 -1.895 1 98 81 LYS B C 1
ATOM 2182 O O . LYS B 1 81 ? -12.156 -17.281 -2.75 1 98 81 LYS B O 1
ATOM 2187 N N . PRO B 1 82 ? -11.609 -19.453 -2.199 1 98.5 82 PRO B N 1
ATOM 2188 C CA . PRO B 1 82 ? -11.859 -19.938 -3.557 1 98.5 82 PRO B CA 1
ATOM 2189 C C . PRO B 1 82 ? -13.336 -19.844 -3.953 1 98.5 82 PRO B C 1
ATOM 2191 O O . PRO B 1 82 ? -14.195 -20.453 -3.307 1 98.5 82 PRO B O 1
ATOM 2194 N N . ASN B 1 83 ? -13.594 -19.156 -5.023 1 98.62 83 ASN B N 1
ATOM 2195 C CA . ASN B 1 83 ? -14.969 -18.969 -5.473 1 98.62 83 ASN B CA 1
ATOM 2196 C C . ASN B 1 83 ? -15.328 -19.953 -6.582 1 98.62 83 ASN B C 1
ATOM 2198 O O . ASN B 1 83 ? -16.5 -20.219 -6.828 1 98.62 83 ASN B O 1
ATOM 2202 N N . PHE B 1 84 ? -14.352 -20.562 -7.25 1 98.5 84 PHE B N 1
ATOM 2203 C CA . PHE B 1 84 ? -14.594 -21.422 -8.398 1 98.5 84 PHE B CA 1
ATOM 2204 C C . PHE B 1 84 ? -13.766 -22.688 -8.312 1 98.5 84 PHE B C 1
ATOM 2206 O O . PHE B 1 84 ? -13.047 -23.031 -9.258 1 98.5 84 PHE B O 1
ATOM 2213 N N . PRO B 1 85 ? -13.875 -23.484 -7.242 1 98.12 85 PRO B N 1
ATOM 2214 C CA . PRO B 1 85 ? -13.023 -24.656 -7.066 1 98.12 85 PRO B CA 1
ATOM 2215 C C . PRO B 1 85 ? -13.297 -25.734 -8.117 1 98.12 85 PRO B C 1
ATOM 2217 O O . PRO B 1 85 ? -12.477 -26.641 -8.305 1 98.12 85 PRO B O 1
ATOM 2220 N N . GLU B 1 86 ? -14.344 -25.594 -8.82 1 97.88 86 GLU B N 1
ATOM 2221 C CA . GLU B 1 86 ? -14.672 -26.578 -9.859 1 97.88 86 GLU B CA 1
ATOM 2222 C C . GLU B 1 86 ? -14.055 -26.172 -11.195 1 97.88 86 GLU B C 1
ATOM 2224 O O . GLU B 1 86 ? -13.984 -27 -12.117 1 97.88 86 GLU B O 1
ATOM 2229 N N . ARG B 1 87 ? -13.641 -24.984 -11.305 1 98.31 87 ARG B N 1
ATOM 2230 C CA . ARG B 1 87 ? -13.18 -24.469 -12.594 1 98.31 87 ARG B CA 1
ATOM 2231 C C . ARG B 1 87 ? -11.68 -24.234 -12.578 1 98.31 87 ARG B C 1
ATOM 2233 O O . ARG B 1 87 ? -11.008 -24.391 -13.602 1 98.31 87 ARG B O 1
ATOM 2240 N N . PHE B 1 88 ? -11.195 -23.828 -11.445 1 98.88 88 PHE B N 1
ATOM 2241 C CA . PHE B 1 88 ? -9.781 -23.5 -11.312 1 98.88 88 PHE B CA 1
ATOM 2242 C C . PHE B 1 88 ? -9.117 -24.406 -10.281 1 98.88 88 PHE B C 1
ATOM 2244 O O . PHE B 1 88 ? -9.766 -24.875 -9.344 1 98.88 88 PHE B O 1
ATOM 2251 N N . ARG B 1 89 ? -7.848 -24.688 -10.453 1 98.88 89 ARG B N 1
ATOM 2252 C CA . ARG B 1 89 ? -7.027 -25.297 -9.422 1 98.88 89 ARG B CA 1
ATOM 2253 C C . ARG B 1 89 ? -6.551 -24.266 -8.406 1 98.88 89 ARG B C 1
ATOM 2255 O O . ARG B 1 89 ? -6.004 -23.234 -8.781 1 98.88 89 ARG B O 1
ATOM 2262 N N . TYR B 1 90 ? -6.773 -24.609 -7.117 1 98.88 90 TYR B N 1
ATOM 2263 C CA . TYR B 1 90 ? -6.461 -23.609 -6.09 1 98.88 90 TYR B CA 1
ATOM 2264 C C . TYR B 1 90 ? -5.312 -24.094 -5.207 1 98.88 90 TYR B C 1
ATOM 2266 O O . TYR B 1 90 ? -5.195 -25.281 -4.918 1 98.88 90 TYR B O 1
ATOM 2274 N N . LEU B 1 91 ? -4.469 -23.219 -4.809 1 98.94 91 LEU B N 1
ATOM 2275 C CA . LEU B 1 91 ? -3.584 -23.297 -3.65 1 98.94 91 LEU B CA 1
ATOM 2276 C C . LEU B 1 91 ? -3.955 -22.234 -2.617 1 98.94 91 LEU B C 1
ATOM 2278 O O . LEU B 1 91 ? -3.855 -21.031 -2.889 1 98.94 91 LEU B O 1
ATOM 2282 N N . VAL B 1 92 ? -4.43 -22.672 -1.476 1 98.81 92 VAL B N 1
ATOM 2283 C CA . VAL B 1 92 ? -4.82 -21.75 -0.424 1 98.81 92 VAL B CA 1
ATOM 2284 C C . VAL B 1 92 ? -3.721 -21.656 0.631 1 98.81 92 VAL B C 1
ATOM 2286 O O . VAL B 1 92 ? -3.305 -22.688 1.183 1 98.81 92 VAL B O 1
ATOM 2289 N N . LEU B 1 93 ? -3.227 -20.469 0.842 1 98.75 93 LEU B N 1
ATOM 2290 C CA . LEU B 1 93 ? -2.156 -20.25 1.81 1 98.75 93 LEU B CA 1
ATOM 2291 C C . LEU B 1 93 ? -2.625 -19.344 2.945 1 98.75 93 LEU B C 1
ATOM 2293 O O . LEU B 1 93 ? -3.045 -18.203 2.709 1 98.75 93 LEU B O 1
ATOM 2297 N N . ASP B 1 94 ? -2.521 -19.812 4.168 1 97.88 94 ASP B N 1
ATOM 2298 C CA . ASP B 1 94 ? -2.863 -19.031 5.352 1 97.88 94 ASP B CA 1
ATOM 2299 C C . ASP B 1 94 ? -1.655 -18.234 5.855 1 97.88 94 ASP B C 1
ATOM 2301 O O . ASP B 1 94 ? -0.872 -18.75 6.664 1 97.88 94 ASP B O 1
ATOM 2305 N N . ILE B 1 95 ? -1.604 -17.016 5.406 1 97.75 95 ILE B N 1
ATOM 2306 C CA . ILE B 1 95 ? -0.482 -16.141 5.727 1 97.75 95 ILE B CA 1
ATOM 2307 C C . ILE B 1 95 ? -1 -14.836 6.328 1 97.75 95 ILE B C 1
ATOM 2309 O O . ILE B 1 95 ? -1.775 -14.117 5.691 1 97.75 95 ILE B O 1
ATOM 2313 N N . ALA B 1 96 ? -0.569 -14.531 7.535 1 93.56 96 ALA B N 1
ATOM 2314 C CA . ALA B 1 96 ? -0.903 -13.242 8.141 1 93.56 96 ALA B CA 1
ATOM 2315 C C . ALA B 1 96 ? -0.044 -12.125 7.555 1 93.56 96 ALA B C 1
ATOM 2317 O O . ALA B 1 96 ? 1.141 -12.32 7.273 1 93.56 96 ALA B O 1
ATOM 2318 N N . ASP B 1 97 ? -0.646 -10.914 7.387 1 91.81 97 ASP B N 1
ATOM 2319 C CA . ASP B 1 97 ? 0.164 -9.758 7 1 91.81 97 ASP B CA 1
ATOM 2320 C C . ASP B 1 97 ? 0.799 -9.102 8.219 1 91.81 97 ASP B C 1
ATOM 2322 O O . ASP B 1 97 ? 0.389 -8.008 8.625 1 91.81 97 ASP B O 1
ATOM 2326 N N . SER B 1 98 ? 1.8 -9.789 8.664 1 89 98 SER B N 1
ATOM 2327 C CA . SER B 1 98 ? 2.539 -9.383 9.859 1 89 98 SER B CA 1
ATOM 2328 C C . SER B 1 98 ? 4.043 -9.531 9.648 1 89 98 SER B C 1
ATOM 2330 O O . SER B 1 98 ? 4.5 -10.508 9.047 1 89 98 SER B O 1
ATOM 2332 N N . PRO B 1 99 ? 4.746 -8.5 10.148 1 87.88 99 PRO B N 1
ATOM 2333 C CA . PRO B 1 99 ? 6.199 -8.602 9.992 1 87.88 99 PRO B CA 1
ATOM 2334 C C . PRO B 1 99 ? 6.777 -9.844 10.68 1 87.88 99 PRO B C 1
ATOM 2336 O O . PRO B 1 99 ? 7.914 -10.234 10.398 1 87.88 99 PRO B O 1
ATOM 2339 N N . LEU B 1 100 ? 6.012 -10.469 11.523 1 89.62 100 LEU B N 1
ATOM 2340 C CA . LEU B 1 100 ? 6.508 -11.625 12.258 1 89.62 100 LEU B CA 1
ATOM 2341 C C . LEU B 1 100 ? 6.16 -12.922 11.523 1 89.62 100 LEU B C 1
ATOM 2343 O O . LEU B 1 100 ? 6.684 -13.984 11.859 1 89.62 100 LEU B O 1
ATOM 2347 N N . GLU B 1 101 ? 5.289 -12.844 10.555 1 95.12 101 GLU B N 1
ATOM 2348 C CA . GLU B 1 101 ? 4.867 -14.023 9.805 1 95.12 101 GLU B CA 1
ATOM 2349 C C . GLU B 1 101 ? 6.027 -14.617 9.008 1 95.12 101 GLU B C 1
ATOM 2351 O O . GLU B 1 101 ? 6.77 -13.891 8.344 1 95.12 101 GLU B O 1
ATOM 2356 N N . ASN B 1 102 ? 6.258 -15.953 9.062 1 96.94 102 ASN B N 1
ATOM 2357 C CA . ASN B 1 102 ? 7.289 -16.672 8.32 1 96.94 102 ASN B CA 1
ATOM 2358 C C . ASN B 1 102 ? 6.84 -17 6.902 1 96.94 102 ASN B C 1
ATOM 2360 O O . ASN B 1 102 ? 6.504 -18.141 6.598 1 96.94 102 ASN B O 1
ATOM 2364 N N . ILE B 1 103 ? 6.992 -16.078 6.02 1 98.19 103 ILE B N 1
ATOM 2365 C CA . ILE B 1 103 ? 6.441 -16.25 4.68 1 98.19 103 ILE B CA 1
ATOM 2366 C C . ILE B 1 103 ? 7.406 -17.078 3.822 1 98.19 103 ILE B C 1
ATOM 2368 O O . ILE B 1 103 ? 7.016 -17.641 2.801 1 98.19 103 ILE B O 1
ATOM 2372 N N . ILE B 1 104 ? 8.625 -17.125 4.203 1 97.56 104 ILE B N 1
ATOM 2373 C CA . ILE B 1 104 ? 9.672 -17.781 3.426 1 97.56 104 ILE B CA 1
ATOM 2374 C C . ILE B 1 104 ? 9.305 -19.25 3.215 1 97.56 104 ILE B C 1
ATOM 2376 O O . ILE B 1 104 ? 9.641 -19.828 2.182 1 97.56 104 ILE B O 1
ATOM 2380 N N . ARG B 1 105 ? 8.656 -19.812 4.148 1 97.75 105 ARG B N 1
ATOM 2381 C CA . ARG B 1 105 ? 8.336 -21.234 4.078 1 97.75 105 ARG B CA 1
ATOM 2382 C C . ARG B 1 105 ? 7.383 -21.531 2.924 1 97.75 105 ARG B C 1
ATOM 2384 O O . ARG B 1 105 ? 7.246 -22.672 2.494 1 97.75 105 ARG B O 1
ATOM 2391 N N . TYR B 1 106 ? 6.668 -20.531 2.414 1 98.62 106 TYR B N 1
ATOM 2392 C CA . TYR B 1 106 ? 5.66 -20.734 1.381 1 98.62 106 TYR B CA 1
ATOM 2393 C C . TYR B 1 106 ? 6.242 -20.484 -0.007 1 98.62 106 TYR B C 1
ATOM 2395 O O . TYR B 1 106 ? 5.59 -20.766 -1.017 1 98.62 106 TYR B O 1
ATOM 2403 N N . PHE B 1 107 ? 7.48 -19.953 -0.103 1 98.31 107 PHE B N 1
ATOM 2404 C CA . PHE B 1 107 ? 8.062 -19.594 -1.393 1 98.31 107 PHE B CA 1
ATOM 2405 C C . PHE B 1 107 ? 8.188 -20.828 -2.283 1 98.31 107 PHE B C 1
ATOM 2407 O O . PHE B 1 107 ? 7.777 -20.812 -3.445 1 98.31 107 PHE B O 1
ATOM 2414 N N . PRO B 1 108 ? 8.656 -21.969 -1.75 1 97.75 108 PRO B N 1
ATOM 2415 C CA . PRO B 1 108 ? 8.828 -23.125 -2.627 1 97.75 108 PRO B CA 1
ATOM 2416 C C . PRO B 1 108 ? 7.508 -23.672 -3.16 1 97.75 108 PRO B C 1
ATOM 2418 O O . PRO B 1 108 ? 7.387 -23.953 -4.355 1 97.75 108 PRO B O 1
ATOM 2421 N N . VAL B 1 109 ? 6.516 -23.797 -2.334 1 98.81 109 VAL B N 1
ATOM 2422 C CA . VAL B 1 109 ? 5.246 -24.391 -2.756 1 98.81 109 VAL B CA 1
ATOM 2423 C C . VAL B 1 109 ? 4.566 -23.469 -3.77 1 98.81 109 VAL B C 1
ATOM 2425 O O . VAL B 1 109 ? 3.893 -23.938 -4.688 1 98.81 109 VAL B O 1
ATOM 2428 N N . THR B 1 110 ? 4.699 -22.172 -3.555 1 98.88 110 THR B N 1
ATOM 2429 C CA . THR B 1 110 ? 4.129 -21.203 -4.496 1 98.88 110 THR B CA 1
ATOM 2430 C C . THR B 1 110 ? 4.82 -21.312 -5.855 1 98.88 110 THR B C 1
ATOM 2432 O O . THR B 1 110 ? 4.156 -21.328 -6.895 1 98.88 110 THR B O 1
ATOM 2435 N N . LYS B 1 111 ? 6.125 -21.375 -5.816 1 98.69 111 LYS B N 1
ATOM 2436 C CA . LYS B 1 111 ? 6.867 -21.484 -7.07 1 98.69 111 LYS B CA 1
ATOM 2437 C C . LYS B 1 111 ? 6.492 -22.766 -7.824 1 98.69 111 LYS B C 1
ATOM 2439 O O . LYS B 1 111 ? 6.273 -22.734 -9.039 1 98.69 111 LYS B O 1
ATOM 2444 N N . ASP B 1 112 ? 6.477 -23.844 -7.082 1 98.81 112 ASP B N 1
ATOM 2445 C CA . ASP B 1 112 ? 6.125 -25.109 -7.703 1 98.81 112 ASP B CA 1
ATOM 2446 C C . ASP B 1 112 ? 4.738 -25.047 -8.344 1 98.81 112 ASP B C 1
ATOM 2448 O O . ASP B 1 112 ? 4.535 -25.547 -9.453 1 98.81 112 ASP B O 1
ATOM 2452 N N . PHE B 1 113 ? 3.824 -24.5 -7.68 1 98.94 113 PHE B N 1
ATOM 2453 C CA . PHE B 1 113 ? 2.457 -24.375 -8.164 1 98.94 113 PHE B CA 1
ATOM 2454 C C . PHE B 1 113 ? 2.414 -23.562 -9.453 1 98.94 113 PHE B C 1
ATOM 2456 O O . PHE B 1 113 ? 1.738 -23.938 -10.414 1 98.94 113 PHE B O 1
ATOM 2463 N N . ILE B 1 114 ? 3.121 -22.422 -9.469 1 98.88 114 ILE B N 1
ATOM 2464 C CA . ILE B 1 114 ? 3.154 -21.547 -10.641 1 98.88 114 ILE B CA 1
ATOM 2465 C C . ILE B 1 114 ? 3.854 -22.266 -11.789 1 98.88 114 ILE B C 1
ATOM 2467 O O . ILE B 1 114 ? 3.373 -22.25 -12.93 1 98.88 114 ILE B O 1
ATOM 2471 N N . ASP B 1 115 ? 4.93 -22.953 -11.5 1 98.75 115 ASP B N 1
ATOM 2472 C CA . ASP B 1 115 ? 5.668 -23.672 -12.531 1 98.75 115 ASP B CA 1
ATOM 2473 C C . ASP B 1 115 ? 4.812 -24.766 -13.156 1 98.75 115 ASP B C 1
ATOM 2475 O O . ASP B 1 115 ? 4.789 -24.938 -14.375 1 98.75 115 ASP B O 1
ATOM 2479 N N . ASP B 1 116 ? 4.207 -25.484 -12.328 1 98.81 116 ASP B N 1
ATOM 2480 C CA . ASP B 1 116 ? 3.314 -26.531 -12.812 1 98.81 116 ASP B CA 1
ATOM 2481 C C . ASP B 1 116 ? 2.223 -25.953 -13.711 1 98.81 116 ASP B C 1
ATOM 2483 O O . ASP B 1 116 ? 1.895 -26.531 -14.75 1 98.81 116 ASP B O 1
ATOM 2487 N N . CYS B 1 117 ? 1.656 -24.906 -13.273 1 98.81 117 CYS B N 1
ATOM 2488 C CA . CYS B 1 117 ? 0.626 -24.203 -14.039 1 98.81 117 CYS B CA 1
ATOM 2489 C C . CYS B 1 117 ? 1.133 -23.844 -15.43 1 98.81 117 CYS B C 1
ATOM 2491 O O . CYS B 1 117 ? 0.504 -24.188 -16.438 1 98.81 117 CYS B O 1
ATOM 2493 N N . LEU B 1 118 ? 2.268 -23.188 -15.461 1 98.56 118 LEU B N 1
ATOM 2494 C CA . LEU B 1 118 ? 2.816 -22.703 -16.719 1 98.56 118 LEU B CA 1
ATOM 2495 C C . LEU B 1 118 ? 3.215 -23.859 -17.625 1 98.56 118 LEU B C 1
ATOM 2497 O O . LEU B 1 118 ? 3.027 -23.797 -18.844 1 98.56 118 LEU B O 1
ATOM 2501 N N . GLN B 1 119 ? 3.766 -24.906 -17.047 1 98.31 119 GLN B N 1
ATOM 2502 C CA . GLN B 1 119 ? 4.152 -26.094 -17.797 1 98.31 119 GLN B CA 1
ATOM 2503 C C . GLN B 1 119 ? 2.934 -26.75 -18.438 1 98.31 119 GLN B C 1
ATOM 2505 O O . GLN B 1 119 ? 3.029 -27.297 -19.547 1 98.31 119 GLN B O 1
ATOM 2510 N N . ALA B 1 120 ? 1.829 -26.625 -17.859 1 98.31 120 ALA B N 1
ATOM 2511 C CA . ALA B 1 120 ? 0.587 -27.203 -18.359 1 98.31 120 ALA B CA 1
ATOM 2512 C C . ALA B 1 120 ? -0.1 -26.266 -19.359 1 98.31 120 ALA B C 1
ATOM 2514 O O . ALA B 1 120 ? -1.173 -26.594 -19.875 1 98.31 120 ALA B O 1
ATOM 2515 N N . GLY B 1 121 ? 0.473 -25.156 -19.609 1 98.12 121 GLY B N 1
ATOM 2516 C CA . GLY B 1 121 ? -0.088 -24.219 -20.547 1 98.12 121 GLY B CA 1
ATOM 2517 C C . GLY B 1 121 ? -1.13 -23.297 -19.938 1 98.12 121 GLY B C 1
ATOM 2518 O O . GLY B 1 121 ? -1.847 -22.594 -20.656 1 98.12 121 GLY B O 1
ATOM 2519 N N . GLY B 1 122 ? -1.206 -23.328 -18.594 1 98.75 122 GLY B N 1
ATOM 2520 C CA . GLY B 1 122 ? -2.176 -22.5 -17.906 1 98.75 122 GLY B CA 1
ATOM 2521 C C . GLY B 1 122 ? -1.622 -21.141 -17.5 1 98.75 122 GLY B C 1
ATOM 2522 O O . GLY B 1 122 ? -0.506 -20.781 -17.891 1 98.75 122 GLY B O 1
ATOM 2523 N N . LYS B 1 123 ? -2.477 -20.359 -16.812 1 98.88 123 LYS B N 1
ATOM 2524 C CA . LYS B 1 123 ? -2.111 -19.062 -16.234 1 98.88 123 LYS B CA 1
ATOM 2525 C C . LYS B 1 123 ? -2.537 -18.969 -14.773 1 98.88 123 LYS B C 1
ATOM 2527 O O . LYS B 1 123 ? -3.586 -19.5 -14.398 1 98.88 123 LYS B O 1
ATOM 2532 N N . ALA B 1 124 ? -1.686 -18.344 -14 1 98.94 124 ALA B N 1
ATOM 2533 C CA . ALA B 1 124 ? -1.907 -18.328 -12.555 1 98.94 124 ALA B CA 1
ATOM 2534 C C . ALA B 1 124 ? -2.199 -16.922 -12.062 1 98.94 124 ALA B C 1
ATOM 2536 O O . ALA B 1 124 ? -1.517 -15.969 -12.445 1 98.94 124 ALA B O 1
ATOM 2537 N N . LEU B 1 125 ? -3.207 -16.781 -11.281 1 98.94 125 LEU B N 1
ATOM 2538 C CA . LEU B 1 125 ? -3.449 -15.586 -10.492 1 98.94 125 LEU B CA 1
ATOM 2539 C C . LEU B 1 125 ? -3.035 -15.789 -9.039 1 98.94 125 LEU B C 1
ATOM 2541 O O . LEU B 1 125 ? -3.469 -16.75 -8.398 1 98.94 125 LEU B O 1
ATOM 2545 N N . ILE B 1 126 ? -2.162 -14.961 -8.539 1 99 126 ILE B N 1
ATOM 2546 C CA . ILE B 1 126 ? -1.863 -14.867 -7.113 1 99 126 ILE B CA 1
ATOM 2547 C C . ILE B 1 126 ? -2.578 -13.656 -6.52 1 99 126 ILE B C 1
ATOM 2549 O O . ILE B 1 126 ? -2.387 -12.523 -6.977 1 99 126 ILE B O 1
ATOM 2553 N N . HIS B 1 127 ? -3.441 -13.93 -5.555 1 98.81 127 HIS B N 1
ATOM 2554 C CA . HIS B 1 127 ? -4.129 -12.781 -4.965 1 98.81 127 HIS B CA 1
ATOM 2555 C C . HIS B 1 127 ? -4.172 -12.891 -3.443 1 98.81 127 HIS B C 1
ATOM 2557 O O . HIS B 1 127 ? -4.188 -13.992 -2.895 1 98.81 127 HIS B O 1
ATOM 2563 N N . GLY B 1 128 ? -4.066 -11.828 -2.723 1 97.31 128 GLY B N 1
ATOM 2564 C CA . GLY B 1 128 ? -4.488 -11.625 -1.346 1 97.31 128 GLY B CA 1
ATOM 2565 C C . GLY B 1 128 ? -5.746 -10.781 -1.227 1 97.31 128 GLY B C 1
ATOM 2566 O O . GLY B 1 128 ? -6.504 -10.648 -2.189 1 97.31 128 GLY B O 1
ATOM 2567 N N . ASN B 1 129 ? -5.949 -10.32 -0.034 1 94.06 129 ASN B N 1
ATOM 2568 C CA . ASN B 1 129 ? -7.105 -9.438 0.123 1 94.06 129 ASN B CA 1
ATOM 2569 C C . ASN B 1 129 ? -6.965 -8.172 -0.721 1 94.06 129 ASN B C 1
ATOM 2571 O O . ASN B 1 129 ? -7.82 -7.887 -1.56 1 94.06 129 ASN B O 1
ATOM 2575 N N . ALA B 1 130 ? -5.844 -7.539 -0.547 1 92.44 130 ALA B N 1
ATOM 2576 C CA . ALA B 1 130 ? -5.652 -6.273 -1.253 1 92.44 130 ALA B CA 1
ATOM 2577 C C . ALA B 1 130 ? -4.648 -6.43 -2.393 1 92.44 130 ALA B C 1
ATOM 2579 O O . ALA B 1 130 ? -4.562 -5.566 -3.271 1 92.44 130 ALA B O 1
ATOM 2580 N N . GLY B 1 131 ? -3.854 -7.5 -2.436 1 95.75 131 GLY B N 1
ATOM 2581 C CA . GLY B 1 131 ? -2.852 -7.684 -3.475 1 95.75 131 GLY B CA 1
ATOM 2582 C C . GLY B 1 131 ? -1.653 -6.766 -3.314 1 95.75 131 GLY B C 1
ATOM 2583 O O . GLY B 1 131 ? -1.034 -6.367 -4.305 1 95.75 131 GLY B O 1
ATOM 2584 N N . ILE B 1 132 ? -1.232 -6.441 -2.139 1 94.81 132 ILE B N 1
ATOM 2585 C CA . ILE B 1 132 ? -0.256 -5.371 -1.962 1 94.81 132 ILE B CA 1
ATOM 2586 C C . ILE B 1 132 ? 0.961 -5.906 -1.209 1 94.81 132 ILE B C 1
ATOM 2588 O O . ILE B 1 132 ? 2.072 -5.398 -1.376 1 94.81 132 ILE B O 1
ATOM 2592 N N . SER B 1 133 ? 0.844 -6.906 -0.32 1 95.06 133 SER B N 1
ATOM 2593 C CA . SER B 1 133 ? 1.93 -7.285 0.579 1 95.06 133 SER B CA 1
ATOM 2594 C C . SER B 1 133 ? 2.195 -8.781 0.524 1 95.06 133 SER B C 1
ATOM 2596 O O . SER B 1 133 ? 3.109 -9.234 -0.169 1 95.06 133 SER B O 1
ATOM 2598 N N . ARG B 1 134 ? 1.235 -9.625 1.059 1 97.62 134 ARG B N 1
ATOM 2599 C CA . ARG B 1 134 ? 1.447 -11.07 1.129 1 97.62 134 ARG B CA 1
ATOM 2600 C C . ARG B 1 134 ? 1.602 -11.664 -0.264 1 97.62 134 ARG B C 1
ATOM 2602 O O . ARG B 1 134 ? 2.605 -12.32 -0.558 1 97.62 134 ARG B O 1
ATOM 2609 N N . SER B 1 135 ? 0.58 -11.406 -1.089 1 98.81 135 SER B N 1
ATOM 2610 C CA . SER B 1 135 ? 0.615 -11.953 -2.441 1 98.81 135 SER B CA 1
ATOM 2611 C C . SER B 1 135 ? 1.747 -11.336 -3.258 1 98.81 135 SER B C 1
ATOM 2613 O O . SER B 1 135 ? 2.389 -12.023 -4.055 1 98.81 135 SER B O 1
ATOM 2615 N N . ALA B 1 136 ? 1.998 -10.086 -3.023 1 98.62 136 ALA B N 1
ATOM 2616 C CA . ALA B 1 136 ? 3.104 -9.422 -3.705 1 98.62 136 ALA B CA 1
ATOM 2617 C C . ALA B 1 136 ? 4.441 -10.039 -3.32 1 98.62 136 ALA B C 1
ATOM 2619 O O . ALA B 1 136 ? 5.305 -10.258 -4.176 1 98.62 136 ALA B O 1
ATOM 2620 N N . ALA B 1 137 ? 4.613 -10.336 -2.064 1 98.81 137 ALA B N 1
ATOM 2621 C CA . ALA B 1 137 ? 5.852 -10.961 -1.6 1 98.81 137 ALA B CA 1
ATOM 2622 C C . ALA B 1 137 ? 6.074 -12.312 -2.271 1 98.81 137 ALA B C 1
ATOM 2624 O O . ALA B 1 137 ? 7.195 -12.641 -2.66 1 98.81 137 ALA B O 1
ATOM 2625 N N . LEU B 1 138 ? 5.039 -13.055 -2.434 1 98.88 138 LEU B N 1
ATOM 2626 C CA . LEU B 1 138 ? 5.129 -14.344 -3.098 1 98.88 138 LEU B CA 1
ATOM 2627 C C . LEU B 1 138 ? 5.547 -14.188 -4.555 1 98.88 138 LEU B C 1
ATOM 2629 O O . LEU B 1 138 ? 6.391 -14.938 -5.051 1 98.88 138 LEU B O 1
ATOM 2633 N N . VAL B 1 139 ? 4.996 -13.219 -5.207 1 98.94 139 VAL B N 1
ATOM 2634 C CA . VAL B 1 139 ? 5.305 -13 -6.617 1 98.94 139 VAL B CA 1
ATOM 2635 C C . VAL B 1 139 ? 6.738 -12.492 -6.758 1 98.94 139 VAL B C 1
ATOM 2637 O O . VAL B 1 139 ? 7.457 -12.891 -7.684 1 98.94 139 VAL B O 1
ATOM 2640 N N . ILE B 1 140 ? 7.145 -11.641 -5.832 1 98.69 140 ILE B N 1
ATOM 2641 C CA . ILE B 1 140 ? 8.531 -11.18 -5.848 1 98.69 140 ILE B CA 1
ATOM 2642 C C . ILE B 1 140 ? 9.469 -12.375 -5.699 1 98.69 140 ILE B C 1
ATOM 2644 O O . ILE B 1 140 ? 10.438 -12.508 -6.453 1 98.69 140 ILE B O 1
ATOM 2648 N N . ALA B 1 141 ? 9.211 -13.219 -4.758 1 98.69 141 ALA B N 1
ATOM 2649 C CA . ALA B 1 141 ? 10.031 -14.414 -4.559 1 98.69 141 ALA B CA 1
ATOM 2650 C C . ALA B 1 141 ? 10.086 -15.258 -5.828 1 98.69 141 ALA B C 1
ATOM 2652 O O . ALA B 1 141 ? 11.148 -15.758 -6.203 1 98.69 141 ALA B O 1
ATOM 2653 N N . TYR B 1 142 ? 8.984 -15.422 -6.457 1 98.5 142 TYR B N 1
ATOM 2654 C CA . TYR B 1 142 ? 8.914 -16.203 -7.688 1 98.5 142 TYR B CA 1
ATOM 2655 C C . TYR B 1 142 ? 9.82 -15.609 -8.758 1 98.5 142 TYR B C 1
ATOM 2657 O O . TYR B 1 142 ? 10.586 -16.328 -9.406 1 98.5 142 TYR B O 1
ATOM 2665 N N . ILE B 1 143 ? 9.719 -14.273 -8.938 1 97.44 143 ILE B N 1
ATOM 2666 C CA . ILE B 1 143 ? 10.5 -13.57 -9.953 1 97.44 143 ILE B CA 1
ATOM 2667 C C . ILE B 1 143 ? 11.992 -13.688 -9.633 1 97.44 143 ILE B C 1
ATOM 2669 O O . ILE B 1 143 ? 12.805 -13.953 -10.516 1 97.44 143 ILE B O 1
ATOM 2673 N N . MET B 1 144 ? 12.273 -13.469 -8.367 1 97 144 MET B N 1
ATOM 2674 C CA . MET B 1 144 ? 13.672 -13.57 -7.949 1 97 144 MET B CA 1
ATOM 2675 C C . MET B 1 144 ? 14.242 -14.938 -8.305 1 97 144 MET B C 1
ATOM 2677 O O . MET B 1 144 ? 15.32 -15.031 -8.898 1 97 144 MET B O 1
ATOM 2681 N N . GLU B 1 145 ? 13.516 -15.961 -8.008 1 95.62 145 GLU B N 1
ATOM 2682 C CA . GLU B 1 145 ? 14.008 -17.328 -8.18 1 95.62 145 GLU B CA 1
ATOM 2683 C C . GLU B 1 145 ? 14.008 -17.734 -9.656 1 95.62 145 GLU B C 1
ATOM 2685 O O . GLU B 1 145 ? 14.938 -18.406 -10.117 1 95.62 145 GLU B O 1
ATOM 2690 N N . THR B 1 146 ? 13.047 -17.344 -10.312 1 95.88 146 THR B N 1
ATOM 2691 C CA . THR B 1 146 ? 12.875 -17.797 -11.695 1 95.88 146 THR B CA 1
ATOM 2692 C C . THR B 1 146 ? 13.844 -17.062 -12.625 1 95.88 146 THR B C 1
ATOM 2694 O O . THR B 1 146 ? 14.367 -17.672 -13.562 1 95.88 146 THR B O 1
ATOM 2697 N N . PHE B 1 147 ? 14.109 -15.82 -12.297 1 94 147 PHE B N 1
ATOM 2698 C CA . PHE B 1 147 ? 14.883 -15.023 -13.242 1 94 147 PHE B CA 1
ATOM 2699 C C . PHE B 1 147 ? 16.234 -14.648 -12.648 1 94 147 PHE B C 1
ATOM 2701 O O . PHE B 1 147 ? 17 -13.914 -13.266 1 94 147 PHE B O 1
ATOM 2708 N N . GLY B 1 148 ? 16.5 -15.094 -11.469 1 91.81 148 GLY B N 1
ATOM 2709 C CA . GLY B 1 148 ? 17.797 -14.859 -10.859 1 91.81 148 GLY B CA 1
ATOM 2710 C C . GLY B 1 148 ? 18.047 -13.406 -10.492 1 91.81 148 GLY B C 1
ATOM 2711 O O . GLY B 1 148 ? 19.141 -12.883 -10.695 1 91.81 148 GLY B O 1
ATOM 2712 N N . LEU B 1 149 ? 17.047 -12.781 -9.977 1 93.25 149 LEU B N 1
ATOM 2713 C CA . LEU B 1 149 ? 17.156 -11.367 -9.641 1 93.25 149 LEU B CA 1
ATOM 2714 C C . LEU B 1 149 ? 17.328 -11.18 -8.141 1 93.25 149 LEU B C 1
ATOM 2716 O O . LEU B 1 149 ? 16.891 -12.016 -7.348 1 93.25 149 LEU B O 1
ATOM 2720 N N . LYS B 1 150 ? 17.969 -10.094 -7.848 1 94.19 150 LYS B N 1
ATOM 2721 C CA . LYS B 1 150 ? 17.969 -9.648 -6.457 1 94.19 150 LYS B CA 1
ATOM 2722 C C . LYS B 1 150 ? 16.656 -8.961 -6.098 1 94.19 150 LYS B C 1
ATOM 2724 O O . LYS B 1 150 ? 15.891 -8.578 -6.984 1 94.19 150 LYS B O 1
ATOM 2729 N N . TYR B 1 151 ? 16.422 -8.844 -4.828 1 95.62 151 TYR B N 1
ATOM 2730 C CA . TYR B 1 151 ? 15.172 -8.297 -4.324 1 95.62 151 TYR B CA 1
ATOM 2731 C C . TYR B 1 151 ? 14.867 -6.949 -4.965 1 95.62 151 TYR B C 1
ATOM 2733 O O . TYR B 1 151 ? 13.758 -6.73 -5.461 1 95.62 151 TYR B O 1
ATOM 2741 N N . ARG B 1 152 ? 15.789 -6.062 -4.973 1 93 152 ARG B N 1
ATOM 2742 C CA . ARG B 1 152 ? 15.539 -4.703 -5.441 1 93 152 ARG B CA 1
ATOM 2743 C C . ARG B 1 152 ? 15.062 -4.703 -6.887 1 93 152 ARG B C 1
ATOM 2745 O O . ARG B 1 152 ? 14.094 -4.012 -7.227 1 93 152 ARG B O 1
ATOM 2752 N N . GLU B 1 153 ? 15.727 -5.473 -7.715 1 93.19 153 GLU B N 1
ATOM 2753 C CA . GLU B 1 153 ? 15.352 -5.551 -9.125 1 93.19 153 GLU B CA 1
ATOM 2754 C C . GLU B 1 153 ? 13.969 -6.164 -9.289 1 93.19 153 GLU B C 1
ATOM 2756 O O . GLU B 1 153 ? 13.156 -5.668 -10.078 1 93.19 153 GLU B O 1
ATOM 2761 N N . ALA B 1 154 ? 13.758 -7.195 -8.578 1 96.06 154 ALA B N 1
ATOM 2762 C CA . ALA B 1 154 ? 12.469 -7.875 -8.656 1 96.06 154 ALA B CA 1
ATOM 2763 C C . ALA B 1 154 ? 11.344 -6.973 -8.148 1 96.06 154 ALA B C 1
ATOM 2765 O O . ALA B 1 154 ? 10.266 -6.914 -8.75 1 96.06 154 ALA B O 1
ATOM 2766 N N . PHE B 1 155 ? 11.594 -6.277 -7.105 1 95.44 155 PHE B N 1
ATOM 2767 C CA . PHE B 1 155 ? 10.617 -5.367 -6.52 1 95.44 155 PHE B CA 1
ATOM 2768 C C . PHE B 1 155 ? 10.266 -4.246 -7.492 1 95.44 155 PHE B C 1
ATOM 2770 O O . PHE B 1 155 ? 9.086 -3.961 -7.723 1 95.44 155 PHE B O 1
ATOM 2777 N N . LEU B 1 156 ? 11.242 -3.645 -8.047 1 89.38 156 LEU B N 1
ATOM 2778 C CA . LEU B 1 156 ? 11.008 -2.545 -8.977 1 89.38 156 LEU B CA 1
ATOM 2779 C C . LEU B 1 156 ? 10.25 -3.027 -10.211 1 89.38 156 LEU B C 1
ATOM 2781 O O . LEU B 1 156 ? 9.352 -2.34 -10.703 1 89.38 156 LEU B O 1
ATOM 2785 N N . TYR B 1 157 ? 10.664 -4.203 -10.688 1 91.5 157 TYR B N 1
ATOM 2786 C CA . TYR B 1 157 ? 9.984 -4.809 -11.828 1 91.5 157 TYR B CA 1
ATOM 2787 C C . TYR B 1 157 ? 8.5 -5 -11.547 1 91.5 157 TYR B C 1
ATOM 2789 O O . TYR B 1 157 ? 7.656 -4.625 -12.359 1 91.5 157 TYR B O 1
ATOM 2797 N N . LEU B 1 158 ? 8.172 -5.531 -10.375 1 95.19 158 LEU B N 1
ATOM 2798 C CA . LEU B 1 158 ? 6.781 -5.766 -9.984 1 95.19 158 LEU B CA 1
ATOM 2799 C C . LEU B 1 158 ? 6.047 -4.449 -9.766 1 95.19 158 LEU B C 1
ATOM 2801 O O . LEU B 1 158 ? 4.898 -4.297 -10.18 1 95.19 158 LEU B O 1
ATOM 2805 N N . GLN B 1 159 ? 6.688 -3.561 -9.086 1 90.62 159 GLN B N 1
ATOM 2806 C CA . GLN B 1 159 ? 6.074 -2.281 -8.742 1 90.62 159 GLN B CA 1
ATOM 2807 C C . GLN B 1 159 ? 5.688 -1.503 -9.992 1 90.62 159 GLN B C 1
ATOM 2809 O O . GLN B 1 159 ? 4.68 -0.792 -10.008 1 90.62 159 GLN B O 1
ATOM 2814 N N . GLN B 1 160 ? 6.418 -1.668 -11.023 1 86 160 GLN B N 1
ATOM 2815 C CA . GLN B 1 160 ? 6.121 -1.007 -12.297 1 86 160 GLN B CA 1
ATOM 2816 C C . GLN B 1 160 ? 4.832 -1.548 -12.906 1 86 160 GLN B C 1
ATOM 2818 O O . GLN B 1 160 ? 4.16 -0.849 -13.664 1 86 160 GLN B O 1
ATOM 2823 N N . ARG B 1 161 ? 4.531 -2.697 -12.562 1 90.06 161 ARG B N 1
ATOM 2824 C CA . ARG B 1 161 ? 3.355 -3.344 -13.141 1 90.06 161 ARG B CA 1
ATOM 2825 C C . ARG B 1 161 ? 2.158 -3.246 -12.203 1 90.06 161 ARG B C 1
ATOM 2827 O O . ARG B 1 161 ? 1.013 -3.197 -12.648 1 90.06 161 ARG B O 1
ATOM 2834 N N . ARG B 1 162 ? 2.465 -3.246 -11.023 1 90.88 162 ARG B N 1
ATOM 2835 C CA . ARG B 1 162 ? 1.458 -3.037 -9.992 1 90.88 162 ARG B CA 1
ATOM 2836 C C . ARG B 1 162 ? 1.965 -2.076 -8.914 1 90.88 162 ARG B C 1
ATOM 2838 O O . ARG B 1 162 ? 2.539 -2.504 -7.914 1 90.88 162 ARG B O 1
ATOM 2845 N N . PHE B 1 163 ? 1.495 -1.019 -8.977 1 83.12 163 PHE B N 1
ATOM 2846 C CA . PHE B 1 163 ? 2.121 0.11 -8.297 1 83.12 163 PHE B CA 1
ATOM 2847 C C . PHE B 1 163 ? 1.848 0.058 -6.801 1 83.12 163 PHE B C 1
ATOM 2849 O O . PHE B 1 163 ? 2.658 0.527 -6 1 83.12 163 PHE B O 1
ATOM 2856 N N . CYS B 1 164 ? 0.817 -0.495 -6.473 1 87.88 164 CYS B N 1
ATOM 2857 C CA . CYS B 1 164 ? 0.365 -0.358 -5.094 1 87.88 164 CYS B CA 1
ATOM 2858 C C . CYS B 1 164 ? 1.003 -1.417 -4.203 1 87.88 164 CYS B C 1
ATOM 2860 O O . CYS B 1 164 ? 0.673 -1.52 -3.02 1 87.88 164 CYS B O 1
ATOM 2862 N N . ILE B 1 165 ? 1.945 -2.154 -4.738 1 93.75 165 ILE B N 1
ATOM 2863 C CA . ILE B 1 165 ? 2.529 -3.213 -3.924 1 93.75 165 ILE B CA 1
ATOM 2864 C C . ILE B 1 165 ? 3.396 -2.602 -2.826 1 93.75 165 ILE B C 1
ATOM 2866 O O . ILE B 1 165 ? 4.047 -1.574 -3.041 1 93.75 165 ILE B O 1
ATOM 2870 N N . ASN B 1 166 ? 3.34 -3.164 -1.649 1 91.88 166 ASN B N 1
ATOM 2871 C CA . ASN B 1 166 ? 4.121 -2.744 -0.49 1 91.88 166 ASN B CA 1
ATOM 2872 C C . ASN B 1 166 ? 4.258 -3.873 0.53 1 91.88 166 ASN B C 1
ATOM 2874 O O . ASN B 1 166 ? 3.664 -3.818 1.606 1 91.88 166 ASN B O 1
ATOM 2878 N N . PRO B 1 167 ? 5.152 -4.844 0.222 1 95.44 167 PRO B N 1
ATOM 2879 C CA . PRO B 1 167 ? 5.367 -5.875 1.24 1 95.44 167 PRO B CA 1
ATOM 2880 C C . PRO B 1 167 ? 5.805 -5.297 2.582 1 95.44 167 PRO B C 1
ATOM 2882 O O . PRO B 1 167 ? 6.594 -4.348 2.621 1 95.44 167 PRO B O 1
ATOM 2885 N N . ASN B 1 168 ? 5.266 -5.84 3.633 1 89.25 168 ASN B N 1
ATOM 2886 C CA . ASN B 1 168 ? 5.684 -5.32 4.93 1 89.25 168 ASN B CA 1
ATOM 2887 C C . ASN B 1 168 ? 7.164 -5.59 5.191 1 89.25 168 ASN B C 1
ATOM 2889 O O . ASN B 1 168 ? 7.789 -6.391 4.492 1 89.25 168 ASN B O 1
ATOM 2893 N N . ALA B 1 169 ? 7.664 -5.023 6.211 1 88 169 ALA B N 1
ATOM 2894 C CA . ALA B 1 169 ? 9.102 -5.023 6.465 1 88 169 ALA B CA 1
ATOM 2895 C C . ALA B 1 169 ? 9.609 -6.43 6.773 1 88 169 ALA B C 1
ATOM 2897 O O . ALA B 1 169 ? 10.734 -6.785 6.41 1 88 169 ALA B O 1
ATOM 2898 N N . GLY B 1 170 ? 8.836 -7.176 7.492 1 92.31 170 GLY B N 1
ATOM 2899 C CA . GLY B 1 170 ? 9.234 -8.547 7.777 1 92.31 170 GLY B CA 1
ATOM 2900 C C . GLY B 1 170 ? 9.375 -9.398 6.531 1 92.31 170 GLY B C 1
ATOM 2901 O O . GLY B 1 170 ? 10.328 -10.172 6.406 1 92.31 170 GLY B O 1
ATOM 2902 N N . PHE B 1 171 ? 8.469 -9.25 5.633 1 96.88 171 PHE B N 1
ATOM 2903 C CA . PHE B 1 171 ? 8.531 -9.977 4.371 1 96.88 171 PHE B CA 1
ATOM 2904 C C . PHE B 1 171 ? 9.742 -9.539 3.553 1 96.88 171 PHE B C 1
ATOM 2906 O O . PHE B 1 171 ? 10.438 -10.375 2.971 1 96.88 171 PHE B O 1
ATOM 2913 N N . VAL B 1 172 ? 10.008 -8.25 3.541 1 95.94 172 VAL B N 1
ATOM 2914 C CA . VAL B 1 172 ? 11.156 -7.719 2.818 1 95.94 172 VAL B CA 1
ATOM 2915 C C . VAL B 1 172 ? 12.445 -8.336 3.363 1 95.94 172 VAL B C 1
ATOM 2917 O O . VAL B 1 172 ? 13.305 -8.773 2.594 1 95.94 172 VAL B O 1
ATOM 2920 N N . ASN B 1 173 ? 12.516 -8.398 4.617 1 95.38 173 ASN B N 1
ATOM 2921 C CA . ASN B 1 173 ? 13.703 -8.984 5.23 1 95.38 173 ASN B CA 1
ATOM 2922 C C . ASN B 1 173 ? 13.875 -10.453 4.848 1 95.38 173 ASN B C 1
ATOM 2924 O O . ASN B 1 173 ? 14.992 -10.906 4.602 1 95.38 173 ASN B O 1
ATOM 2928 N N . GLN B 1 174 ? 12.836 -11.102 4.82 1 97.06 174 GLN B N 1
ATOM 2929 C CA . GLN B 1 174 ? 12.891 -12.523 4.469 1 97.06 174 GLN B CA 1
ATOM 2930 C C . GLN B 1 174 ? 13.25 -12.703 2.996 1 97.06 174 GLN B C 1
ATOM 2932 O O . GLN B 1 174 ? 14 -13.617 2.646 1 97.06 174 GLN B O 1
ATOM 2937 N N . LEU B 1 175 ? 12.773 -11.828 2.15 1 97.94 175 LEU B N 1
ATOM 2938 C CA . LEU B 1 175 ? 13.125 -11.859 0.735 1 97.94 175 LEU B CA 1
ATOM 2939 C C . LEU B 1 175 ? 14.609 -11.547 0.537 1 97.94 175 LEU B C 1
ATOM 2941 O O . LEU B 1 175 ? 15.281 -12.195 -0.263 1 97.94 175 LEU B O 1
ATOM 2945 N N . LEU B 1 176 ? 15.078 -10.586 1.272 1 96.19 176 LEU B N 1
ATOM 2946 C CA . LEU B 1 176 ? 16.484 -10.234 1.219 1 96.19 176 LEU B CA 1
ATOM 2947 C C . LEU B 1 176 ? 17.359 -11.398 1.684 1 96.19 176 LEU B C 1
ATOM 2949 O O . LEU B 1 176 ? 18.375 -11.711 1.057 1 96.19 176 LEU B O 1
ATOM 2953 N N . ALA B 1 177 ? 16.938 -12.047 2.686 1 92.69 177 ALA B N 1
ATOM 2954 C CA . ALA B 1 177 ? 17.672 -13.18 3.23 1 92.69 177 ALA B CA 1
ATOM 2955 C C . ALA B 1 177 ? 17.688 -14.352 2.254 1 92.69 177 ALA B C 1
ATOM 2957 O O . ALA B 1 177 ? 18.703 -15.039 2.104 1 92.69 177 ALA B O 1
ATOM 2958 N N . ARG B 1 178 ? 16.594 -14.562 1.704 1 87.94 178 ARG B N 1
ATOM 2959 C CA . ARG B 1 178 ? 16.484 -15.656 0.745 1 87.94 178 ARG B CA 1
ATOM 2960 C C . ARG B 1 178 ? 17.406 -15.445 -0.448 1 87.94 178 ARG B C 1
ATOM 2962 O O . ARG B 1 178 ? 18.016 -16.391 -0.955 1 87.94 178 ARG B O 1
ATOM 2969 N N . GLY B 1 179 ? 17.531 -14.266 -0.909 1 84.69 179 GLY B N 1
ATOM 2970 C CA . GLY B 1 179 ? 18.422 -13.938 -2.002 1 84.69 179 GLY B CA 1
ATOM 2971 C C . GLY B 1 179 ? 19.891 -14.18 -1.662 1 84.69 179 GLY B C 1
ATOM 2972 O O . GLY B 1 179 ? 20.641 -14.703 -2.482 1 84.69 179 GLY B O 1
ATOM 2973 N N . ARG B 1 180 ? 20.203 -13.852 -0.477 1 79.19 180 ARG B N 1
ATOM 2974 C CA . ARG B 1 180 ? 21.578 -14.039 -0.026 1 79.19 180 ARG B CA 1
ATOM 2975 C C . ARG B 1 180 ? 21.922 -15.516 0.09 1 79.19 180 ARG B C 1
ATOM 2977 O O . ARG B 1 180 ? 23.016 -15.938 -0.275 1 79.19 180 ARG B O 1
ATOM 2984 N N . MET B 1 181 ? 21.016 -16.25 0.574 1 78.5 181 MET B N 1
ATOM 2985 C CA . MET B 1 181 ? 21.219 -17.688 0.751 1 78.5 181 MET B CA 1
ATOM 2986 C C . MET B 1 181 ? 21.391 -18.391 -0.595 1 78.5 181 MET B C 1
ATOM 2988 O O . MET B 1 181 ? 22.234 -19.281 -0.731 1 78.5 181 MET B O 1
ATOM 2992 N N . ARG B 1 182 ? 20.719 -17.922 -1.519 1 74 182 ARG B N 1
ATOM 2993 C CA . ARG B 1 182 ? 20.828 -18.516 -2.85 1 74 182 ARG B CA 1
ATOM 2994 C C . ARG B 1 182 ? 22.172 -18.188 -3.49 1 74 182 ARG B C 1
ATOM 2996 O O . ARG B 1 182 ? 22.766 -19.031 -4.168 1 74 182 ARG B O 1
ATOM 3003 N N . MET B 1 183 ? 22.562 -16.953 -3.133 1 68.69 183 MET B N 1
ATOM 3004 C CA . MET B 1 183 ? 23.859 -16.531 -3.66 1 68.69 183 MET B CA 1
ATOM 3005 C C . MET B 1 183 ? 24.984 -17.312 -3.006 1 68.69 183 MET B C 1
ATOM 3007 O O . MET B 1 183 ? 25.953 -17.703 -3.676 1 68.69 183 MET B O 1
ATOM 3011 N N . THR B 1 184 ? 24.766 -17.547 -1.699 1 67.62 184 THR B N 1
ATOM 3012 C CA . THR B 1 184 ? 25.797 -18.266 -0.965 1 67.62 184 THR B CA 1
ATOM 3013 C C . THR B 1 184 ? 25.844 -19.719 -1.393 1 67.62 184 THR B C 1
ATOM 3015 O O . THR B 1 184 ? 26.938 -20.297 -1.543 1 67.62 184 THR B O 1
ATOM 3018 N N . THR B 1 185 ? 24.688 -20.266 -1.508 1 66.44 185 THR B N 1
ATOM 3019 C CA . THR B 1 185 ? 24.641 -21.656 -1.944 1 66.44 185 THR B CA 1
ATOM 3020 C C . THR B 1 185 ? 25.188 -21.797 -3.361 1 66.44 185 THR B C 1
ATOM 3022 O O . THR B 1 185 ? 25.875 -22.781 -3.678 1 66.44 185 THR B O 1
ATOM 3025 N N . MET B 1 186 ? 24.953 -20.797 -4 1 63.84 186 MET B N 1
ATOM 3026 C CA . MET B 1 186 ? 25.484 -20.797 -5.363 1 63.84 186 MET B CA 1
ATOM 3027 C C . MET B 1 186 ? 27 -20.625 -5.359 1 63.84 186 MET B C 1
ATOM 3029 O O . MET B 1 186 ? 27.703 -21.281 -6.129 1 63.84 186 MET B O 1
ATOM 3033 N N . TRP B 1 187 ? 27.422 -19.766 -4.359 1 60.56 187 TRP B N 1
ATOM 3034 C CA . TRP B 1 187 ? 28.859 -19.547 -4.223 1 60.56 187 TRP B CA 1
ATOM 3035 C C . TRP B 1 187 ? 29.562 -20.812 -3.736 1 60.56 187 TRP B C 1
ATOM 3037 O O . TRP B 1 187 ? 30.641 -21.141 -4.215 1 60.56 187 TRP B O 1
ATOM 3047 N N . LYS B 1 188 ? 29 -21.547 -2.891 1 62.28 188 LYS B N 1
ATOM 3048 C CA . LYS B 1 188 ? 29.609 -22.75 -2.34 1 62.28 188 LYS B CA 1
ATOM 3049 C C . LYS B 1 188 ? 29.641 -23.875 -3.373 1 62.28 188 LYS B C 1
ATOM 3051 O O . LYS B 1 188 ? 30.594 -24.641 -3.441 1 62.28 188 LYS B O 1
ATOM 3056 N N . THR B 1 189 ? 28.484 -23.844 -3.977 1 59.03 189 THR B N 1
ATOM 3057 C CA . THR B 1 189 ? 28.422 -24.859 -5.016 1 59.03 189 THR B CA 1
ATOM 3058 C C . THR B 1 189 ? 29.484 -24.609 -6.082 1 59.03 189 THR B C 1
ATOM 3060 O O . THR B 1 189 ? 30.109 -25.547 -6.586 1 59.03 189 THR B O 1
ATOM 3063 N N . PHE B 1 190 ? 29.844 -23.344 -6.215 1 56.03 190 PHE B N 1
ATOM 3064 C CA . PHE B 1 190 ? 30.891 -22.969 -7.148 1 56.03 190 PHE B CA 1
ATOM 3065 C C . PHE B 1 190 ? 32.281 -23.219 -6.551 1 56.03 190 PHE B C 1
ATOM 3067 O O . PHE B 1 190 ? 33.188 -23.641 -7.258 1 56.03 190 PHE B O 1
ATOM 3074 N N . ALA B 1 191 ? 32.375 -23.094 -5.289 1 62.19 191 ALA B N 1
ATOM 3075 C CA . ALA B 1 191 ? 33.656 -23.266 -4.641 1 62.19 191 ALA B CA 1
ATOM 3076 C C . ALA B 1 191 ? 34 -24.734 -4.473 1 62.19 191 ALA B C 1
ATOM 3078 O O . ALA B 1 191 ? 35.188 -25.109 -4.441 1 62.19 191 ALA B O 1
ATOM 3079 N N . SER B 1 192 ? 33.031 -25.453 -4.293 1 58.41 192 SER B N 1
ATOM 3080 C CA . SER B 1 192 ? 33.281 -26.875 -4.055 1 58.41 192 SER B CA 1
ATOM 3081 C C . SER B 1 192 ? 33.469 -27.641 -5.363 1 58.41 192 SER B C 1
ATOM 3083 O O . SER B 1 192 ? 33.812 -28.812 -5.355 1 58.41 192 SER B O 1
ATOM 3085 N N . MET B 1 193 ? 33.344 -27 -6.461 1 51.22 193 MET B N 1
ATOM 3086 C CA . MET B 1 193 ? 33.625 -27.641 -7.738 1 51.22 193 MET B CA 1
ATOM 3087 C C . MET B 1 193 ? 35.031 -27.281 -8.219 1 51.22 193 MET B C 1
ATOM 3089 O O . MET B 1 193 ? 35.531 -26.188 -7.953 1 51.22 193 MET B O 1
#

Solvent-accessible surface area (backbone atoms only — not comparable to full-atom values): 21171 Å² total; per-residue (Å²): 135,82,83,72,70,75,76,69,73,73,80,66,82,81,53,56,79,75,76,81,63,82,68,45,75,62,27,56,52,51,48,52,56,55,48,31,61,35,74,70,48,96,52,35,27,43,17,11,37,68,40,54,35,78,90,25,51,67,59,38,53,75,70,45,48,36,32,35,37,44,37,28,31,76,90,39,48,86,77,52,62,86,71,49,73,88,75,31,50,75,47,79,42,83,48,59,93,44,56,81,44,76,62,69,77,48,45,60,63,51,41,52,53,49,48,53,35,49,74,71,70,36,15,33,37,35,19,12,69,66,29,23,25,68,29,38,47,49,51,35,50,40,46,19,67,60,40,67,40,50,57,68,61,27,46,51,58,45,34,44,58,40,67,59,48,56,51,46,69,32,51,48,52,48,49,50,49,52,46,49,50,53,49,47,52,49,48,48,58,54,64,72,97,135,82,82,73,71,75,77,71,72,72,80,64,82,82,52,56,78,74,76,81,64,80,66,44,76,62,26,57,54,54,47,51,55,55,47,30,61,33,73,70,46,99,51,36,27,43,17,11,36,67,40,55,34,76,90,24,51,67,58,37,52,73,69,46,49,37,33,35,38,43,37,29,31,76,90,38,48,88,76,53,63,89,70,48,73,89,76,32,50,75,46,79,42,83,49,58,94,43,58,82,46,75,62,68,78,48,45,62,61,52,40,51,51,50,48,53,35,49,75,72,71,34,16,32,38,34,20,12,70,66,28,24,25,68,30,38,45,50,51,34,49,39,46,18,68,59,38,68,40,51,57,69,61,27,46,53,59,47,33,46,60,39,68,59,48,57,52,47,69,32,50,49,51,46,47,48,48,52,48,50,50,54,50,46,53,49,48,46,58,54,65,74,96

Foldseek 3Di:
DDPPPVCPVPVPPDDDDDPPPCCPPVVVVLVVLQQEWFDLDVQEIFHALSCQDPVNVVVCVVSQAAEEEFEEAPVCDVPRHHPCVPRHHYHYHHFDLDLVTPLLVCLVVLLVRQVVQVVVVGGYYYYYHRRAASSLLSQLSNCCVVVVDQSVVSVVSRCVGPVRHDHDPSSSVSSNVVSVVVVVVVVVVVVVD/DDPPPVPPVPVPPDDDDDPPPCCDPVVVVLVVLQQAWFDLDVQEIFHALSCQDPVNVVVCVVSQAAEEEFEEAPVCDVPRHHPCVPRHHYHYHHFDLDLVTPLLVCLVVLLVRQVVQVVVVGGYYYYYHRRAASSLLSQLSNCCVVVVDQSVVSVVSRCVGPVRHDHDPSSSVSSNVVSVVVVVVVVVVVVVD